Protein AF-0000000087427617 (afdb_homodimer)

InterPro domains:
  IPR006700 Ribosomal RNA small subunit methyltransferase E [PIRSF015601] (18-252)
  IPR006700 Ribosomal RNA small subunit methyltransferase E [PTHR30027] (17-250)
  IPR006700 Ribosomal RNA small subunit methyltransferase E [TIGR00046] (17-254)
  IPR015947 PUA-like superfamily [SSF88697] (17-69)
  IPR029026 tRNA (guanine-N1-)-methyltransferase, N-terminal [G3DSA:3.40.1280.10] (9-253)
  IPR029028 Alpha/beta knot methyltransferases [SSF75217] (79-254)
  IPR046886 Ribosomal RNA small subunit methyltransferase E, methyltransferase domain [PF04452] (79-248)
  IPR046886 Ribosomal RNA small subunit methyltransferase E, methyltransferase domain [cd18084] (84-247)
  IPR046887 Ribosomal RNA small subunit methyltransferase E, PUA-like domain [PF20260] (23-68)

pLDDT: mean 89.95, std 9.12, range [52.84, 98.88]

Structure (mmCIF, N/CA/C/O backbone):
data_AF-0000000087427617-model_v1
#
loop_
_entity.id
_entity.type
_entity.pdbx_description
1 polymer 'Ribosomal RNA small subunit methyltransferase E'
#
loop_
_atom_site.group_PDB
_atom_site.id
_atom_site.type_symbol
_atom_site.label_atom_id
_atom_site.label_alt_id
_atom_site.label_comp_id
_atom_site.label_asym_id
_atom_site.label_entity_id
_atom_site.label_seq_id
_atom_site.pdbx_PDB_ins_code
_atom_site.Cartn_x
_atom_site.Cartn_y
_atom_site.Cartn_z
_atom_site.occupancy
_atom_site.B_iso_or_equiv
_atom_site.auth_seq_id
_atom_site.auth_comp_id
_atom_site.auth_asym_id
_atom_site.auth_atom_id
_atom_site.pdbx_PDB_model_num
ATOM 1 N N . MET A 1 1 ? -15.805 20.234 13.211 1 54.25 1 MET A N 1
ATOM 2 C CA . MET A 1 1 ? -15.398 21.453 12.516 1 54.25 1 MET A CA 1
ATOM 3 C C . MET A 1 1 ? -14.727 21.141 11.188 1 54.25 1 MET A C 1
ATOM 5 O O . MET A 1 1 ? -13.992 20.156 11.086 1 54.25 1 MET A O 1
ATOM 9 N N . ARG A 1 2 ? -15.164 21.875 10.148 1 66.5 2 ARG A N 1
ATOM 10 C CA . ARG A 1 2 ? -14.594 21.672 8.828 1 66.5 2 ARG A CA 1
ATOM 11 C C . ARG A 1 2 ? -13.125 22.062 8.797 1 66.5 2 ARG A C 1
ATOM 13 O O . ARG A 1 2 ? -12.711 23 9.484 1 66.5 2 ARG A O 1
ATOM 20 N N . ARG A 1 3 ? -12.328 21.188 8.297 1 69.56 3 ARG A N 1
ATOM 21 C CA . ARG A 1 3 ? -10.891 21.438 8.195 1 69.56 3 ARG A CA 1
ATOM 22 C C . ARG A 1 3 ? -10.484 21.734 6.758 1 69.56 3 ARG A C 1
ATOM 24 O O . ARG A 1 3 ? -11.008 21.125 5.824 1 69.56 3 ARG A O 1
ATOM 31 N N . ALA A 1 4 ? -9.719 22.875 6.605 1 68.12 4 ALA A N 1
ATOM 32 C CA . ALA A 1 4 ? -9.266 23.234 5.262 1 68.12 4 ALA A CA 1
ATOM 33 C C . ALA A 1 4 ? -7.762 23.469 5.238 1 68.12 4 ALA A C 1
ATOM 35 O O . ALA A 1 4 ? -7.25 24.297 5.992 1 68.12 4 ALA A O 1
ATOM 36 N N . PRO A 1 5 ? -7.035 22.688 4.5 1 65.56 5 PRO A N 1
ATOM 37 C CA . PRO A 1 5 ? -5.605 22.969 4.324 1 65.56 5 PRO A CA 1
ATOM 38 C C . PRO A 1 5 ? -5.348 24.234 3.523 1 65.56 5 PRO A C 1
ATOM 40 O O . PRO A 1 5 ? -6.082 24.547 2.578 1 65.56 5 PRO A O 1
ATOM 43 N N . LEU A 1 6 ? -4.496 25.016 4.137 1 67.19 6 LEU A N 1
ATOM 44 C CA . LEU A 1 6 ? -4.004 26.109 3.312 1 67.19 6 LEU A CA 1
ATOM 45 C C . LEU A 1 6 ? -2.965 25.625 2.314 1 67.19 6 LEU A C 1
ATOM 47 O O . LEU A 1 6 ? -2.135 24.766 2.645 1 67.19 6 LEU A O 1
ATOM 51 N N . GLU A 1 7 ? -3.43 25.203 1.216 1 59.09 7 GLU A N 1
ATOM 52 C CA . GLU A 1 7 ? -2.473 24.688 0.243 1 59.09 7 GLU A CA 1
ATOM 53 C C . GLU A 1 7 ? -1.068 25.219 0.512 1 59.09 7 GLU A C 1
ATOM 55 O O . GLU A 1 7 ? -0.815 25.812 1.561 1 59.09 7 GLU A O 1
ATOM 60 N N . THR A 1 8 ? -0.154 25.391 -0.48 1 52.84 8 THR A N 1
ATOM 61 C CA . THR A 1 8 ? 1.274 25.688 -0.488 1 52.84 8 THR A CA 1
ATOM 62 C C . THR A 1 8 ? 1.561 26.984 0.262 1 52.84 8 THR A C 1
ATOM 64 O O . THR A 1 8 ? 2.717 27.391 0.393 1 52.84 8 THR A O 1
ATOM 67 N N . GLU A 1 9 ? 0.491 27.594 0.807 1 60.19 9 GLU A N 1
ATOM 68 C CA . GLU A 1 9 ? 0.92 28.906 1.312 1 60.19 9 GLU A CA 1
ATOM 69 C C . GLU A 1 9 ? 0.852 28.953 2.836 1 60.19 9 GLU A C 1
ATOM 71 O O . GLU A 1 9 ? -0.066 28.391 3.439 1 60.19 9 GLU A O 1
ATOM 76 N N . GLU A 1 10 ? 2.057 29.297 3.459 1 65 10 GLU A N 1
ATOM 77 C CA . GLU A 1 10 ? 2.117 29.594 4.887 1 65 10 GLU A CA 1
ATOM 78 C C . GLU A 1 10 ? 1.002 30.547 5.301 1 65 10 GLU A C 1
ATOM 80 O O . GLU A 1 10 ? 0.539 31.359 4.492 1 65 10 GLU A O 1
ATOM 85 N N . MET A 1 11 ? 0.449 30.156 6.438 1 74.44 11 MET A N 1
ATOM 86 C CA . MET A 1 11 ? -0.448 31.125 7.07 1 74.44 11 MET A CA 1
ATOM 87 C C . MET A 1 11 ? 0.171 32.5 7.086 1 74.44 11 MET A C 1
ATOM 89 O O . MET A 1 11 ? 1.338 32.688 7.449 1 74.44 11 MET A O 1
ATOM 93 N N . PRO A 1 12 ? -0.448 33.5 6.473 1 72.44 12 PRO A N 1
ATOM 94 C CA . PRO A 1 12 ? 0.124 34.844 6.473 1 72.44 12 PRO A CA 1
ATOM 95 C C . PRO A 1 12 ? 0.394 35.375 7.879 1 72.44 12 PRO A C 1
ATOM 97 O O . PRO A 1 12 ? -0.26 34.938 8.836 1 72.44 12 PRO A O 1
ATOM 100 N N . PRO A 1 13 ? 1.431 36.188 7.93 1 72.19 13 PRO A N 1
ATOM 101 C CA . PRO A 1 13 ? 1.739 36.812 9.227 1 72.19 13 PRO A CA 1
ATOM 102 C C . PRO A 1 13 ? 0.515 37.438 9.883 1 72.19 13 PRO A C 1
ATOM 104 O O . PRO A 1 13 ? 0.445 37.5 11.109 1 72.19 13 PRO A O 1
ATOM 107 N N . GLU A 1 14 ? -0.452 37.781 9.062 1 70 14 GLU A N 1
ATOM 108 C CA . GLU A 1 14 ? -1.663 38.438 9.562 1 70 14 GLU A CA 1
ATOM 109 C C . GLU A 1 14 ? -2.602 37.406 10.203 1 70 14 GLU A C 1
ATOM 111 O O . GLU A 1 14 ? -3.539 37.781 10.914 1 70 14 GLU A O 1
ATOM 116 N N . GLY A 1 15 ? -2.312 36.219 9.93 1 72.69 15 GLY A N 1
ATOM 117 C CA . GLY A 1 15 ? -3.168 35.156 10.445 1 72.69 15 GLY A CA 1
ATOM 118 C C . GLY A 1 15 ? -2.996 34.938 11.938 1 72.69 15 GLY A C 1
ATOM 119 O O . GLY A 1 15 ? -2.635 33.812 12.352 1 72.69 15 GLY A O 1
ATOM 120 N N . ARG A 1 16 ? -3.156 36 12.703 1 82.88 16 ARG A N 1
ATOM 121 C CA . ARG A 1 16 ? -3.061 35.938 14.156 1 82.88 16 ARG A CA 1
ATOM 122 C C . ARG A 1 16 ? -4.43 36.125 14.805 1 82.88 16 ARG A C 1
ATOM 124 O O . ARG A 1 16 ? -5.348 36.656 14.172 1 82.88 16 ARG A O 1
ATOM 131 N N . VAL A 1 17 ? -4.48 35.688 16.016 1 89.88 17 VAL A N 1
ATOM 132 C CA . VAL A 1 17 ? -5.738 35.75 16.75 1 89.88 17 VAL A CA 1
ATOM 133 C C . VAL A 1 17 ? -6.25 37.188 16.766 1 89.88 17 VAL A C 1
ATOM 135 O O . VAL A 1 17 ? -5.488 38.125 17.031 1 89.88 17 VAL A O 1
ATOM 138 N N . GLY A 1 18 ? -7.426 37.312 16.438 1 89.88 18 GLY A N 1
ATOM 139 C CA . GLY A 1 18 ? -8.055 38.625 16.469 1 89.88 18 GLY A CA 1
ATOM 140 C C . GLY A 1 18 ? -7.926 39.375 15.164 1 89.88 18 GLY A C 1
ATOM 141 O O . GLY A 1 18 ? -8.484 40.469 15.008 1 89.88 18 GLY A O 1
ATOM 142 N N . GLN A 1 19 ? -7.219 38.781 14.227 1 90.94 19 GLN A N 1
ATOM 143 C CA . GLN A 1 19 ? -7.008 39.469 12.945 1 90.94 19 GLN A CA 1
ATOM 144 C C . GLN A 1 19 ? -7.871 38.812 11.852 1 90.94 19 GLN A C 1
ATOM 146 O O . GLN A 1 19 ? -8.367 37.719 12.008 1 90.94 19 GLN A O 1
ATOM 151 N N . ARG A 1 20 ? -8.117 39.688 10.914 1 92.31 20 ARG A N 1
ATOM 152 C CA . ARG A 1 20 ? -8.82 39.25 9.711 1 92.31 20 ARG A CA 1
ATOM 153 C C . ARG A 1 20 ? -7.863 39.156 8.523 1 92.31 20 ARG A C 1
ATOM 155 O O . ARG A 1 20 ? -7.004 40.031 8.344 1 92.31 20 ARG A O 1
ATOM 162 N N . PHE A 1 21 ? -7.914 38.062 7.824 1 89.19 21 PHE A N 1
ATOM 163 C CA . PHE A 1 21 ? -7.105 38 6.613 1 89.19 21 PHE A CA 1
ATOM 164 C C . PHE A 1 21 ? -7.871 37.281 5.496 1 89.19 21 PHE A C 1
ATOM 166 O O . PHE A 1 21 ? -8.859 36.594 5.75 1 89.19 21 PHE A O 1
ATOM 173 N N . ARG A 1 22 ? -7.453 37.625 4.281 1 89.44 22 ARG A N 1
ATOM 174 C CA . ARG A 1 22 ? -8.047 37 3.098 1 89.44 22 ARG A CA 1
ATOM 175 C C . ARG A 1 22 ? -7.355 35.688 2.758 1 89.44 22 ARG A C 1
ATOM 177 O O . ARG A 1 22 ? -6.129 35.594 2.838 1 89.44 22 ARG A O 1
ATOM 184 N N . LEU A 1 23 ? -8.195 34.781 2.447 1 87.56 23 LEU A N 1
ATOM 185 C CA . LEU A 1 23 ? -7.645 33.469 2.041 1 87.56 23 LEU A CA 1
ATOM 186 C C . LEU A 1 23 ? -7.156 33.531 0.598 1 87.56 23 LEU A C 1
ATOM 188 O O . LEU A 1 23 ? -7.703 34.25 -0.224 1 87.56 23 LEU A O 1
ATOM 192 N N . PRO A 1 24 ? -6.102 32.688 0.377 1 83.19 24 PRO A N 1
ATOM 193 C CA . PRO A 1 24 ? -5.699 32.531 -1.024 1 83.19 24 PRO A CA 1
ATOM 194 C C . PRO A 1 24 ? -6.832 32.031 -1.911 1 83.19 24 PRO A C 1
ATOM 196 O O . PRO A 1 24 ? -7.734 31.344 -1.427 1 83.19 24 PRO A O 1
ATOM 199 N N . GLU A 1 25 ? -6.754 32.344 -3.188 1 81.75 25 GLU A N 1
ATOM 200 C CA . GLU A 1 25 ? -7.82 32.031 -4.137 1 81.75 25 GLU A CA 1
ATOM 201 C C . GLU A 1 25 ? -8.195 30.562 -4.109 1 81.75 25 GLU A C 1
ATOM 203 O O . GLU A 1 25 ? -9.383 30.219 -4.082 1 81.75 25 GLU A O 1
ATOM 208 N N . ARG A 1 26 ? -7.188 29.719 -4.117 1 78.75 26 ARG A N 1
ATOM 209 C CA . ARG A 1 26 ? -7.449 28.281 -4.164 1 78.75 26 ARG A CA 1
ATOM 210 C C . ARG A 1 26 ? -8.203 27.828 -2.92 1 78.75 26 ARG A C 1
ATOM 212 O O . ARG A 1 26 ? -9.125 27.016 -3.01 1 78.75 26 ARG A O 1
ATOM 219 N N . VAL A 1 27 ? -7.863 28.344 -1.823 1 80.69 27 VAL A N 1
ATOM 220 C CA . VAL A 1 27 ? -8.5 27.953 -0.567 1 80.69 27 VAL A CA 1
ATOM 221 C C . VAL A 1 27 ? -9.898 28.562 -0.492 1 80.69 27 VAL A C 1
ATOM 223 O O . VAL A 1 27 ? -10.844 27.906 -0.03 1 80.69 27 VAL A O 1
ATOM 226 N N . ALA A 1 28 ? -10 29.797 -0.973 1 85.81 28 ALA A N 1
ATOM 227 C CA . ALA A 1 28 ? -11.305 30.453 -1.014 1 85.81 28 ALA A CA 1
ATOM 228 C C . ALA A 1 28 ? -12.297 29.656 -1.857 1 85.81 28 ALA A C 1
ATOM 230 O O . ALA A 1 28 ? -13.438 29.438 -1.44 1 85.81 28 ALA A O 1
ATOM 231 N N . HIS A 1 29 ? -11.82 29.312 -2.986 1 84.19 29 HIS A N 1
ATOM 232 C CA . HIS A 1 29 ? -12.656 28.516 -3.873 1 84.19 29 HIS A CA 1
ATOM 233 C C . HIS A 1 29 ? -13.094 27.219 -3.201 1 84.19 29 HIS A C 1
ATOM 235 O O . HIS A 1 29 ? -14.266 26.844 -3.273 1 84.19 29 HIS A O 1
ATOM 241 N N . TYR A 1 30 ? -12.219 26.594 -2.525 1 80.5 30 TYR A N 1
ATOM 242 C CA . TYR A 1 30 ? -12.516 25.328 -1.85 1 80.5 30 TYR A CA 1
ATOM 243 C C . TYR A 1 30 ? -13.578 25.531 -0.777 1 80.5 30 TYR A C 1
ATOM 245 O O . TYR A 1 30 ? -14.555 24.781 -0.719 1 80.5 30 TYR A O 1
ATOM 253 N N . LEU A 1 31 ? -13.438 26.516 0.032 1 85.31 31 LEU A N 1
ATOM 254 C CA . LEU A 1 31 ? -14.367 26.766 1.126 1 85.31 31 LEU A CA 1
ATOM 255 C C . LEU A 1 31 ? -15.742 27.156 0.591 1 85.31 31 LEU A C 1
ATOM 257 O O . LEU A 1 31 ? -16.766 26.688 1.093 1 85.31 31 LEU A O 1
ATOM 261 N N . ARG A 1 32 ? -15.711 27.922 -0.383 1 87.88 32 ARG A N 1
ATOM 262 C CA . ARG A 1 32 ? -16.953 28.5 -0.9 1 87.88 32 ARG A CA 1
ATOM 263 C C . ARG A 1 32 ? -17.703 27.484 -1.765 1 87.88 32 ARG A C 1
ATOM 265 O O . ARG A 1 32 ? -18.906 27.281 -1.587 1 87.88 32 ARG A O 1
ATOM 272 N N . ASP A 1 33 ? -17.016 26.812 -2.672 1 86.25 33 ASP A N 1
ATOM 273 C CA . ASP A 1 33 ? -17.672 26.047 -3.727 1 86.25 33 ASP A CA 1
ATOM 274 C C . ASP A 1 33 ? -17.781 24.562 -3.346 1 86.25 33 ASP A C 1
ATOM 276 O O . ASP A 1 33 ? -18.703 23.875 -3.758 1 86.25 33 ASP A O 1
ATOM 280 N N . VAL A 1 34 ? -16.859 24.188 -2.605 1 80.56 34 VAL A N 1
ATOM 281 C CA . VAL A 1 34 ? -16.844 22.766 -2.279 1 80.56 34 VAL A CA 1
ATOM 282 C C . VAL A 1 34 ? -17.469 22.547 -0.904 1 80.56 34 VAL A C 1
ATOM 284 O O . VAL A 1 34 ? -18.344 21.703 -0.744 1 80.56 34 VAL A O 1
ATOM 287 N N . LEU A 1 35 ? -17.016 23.344 0.036 1 82.81 35 LEU A N 1
ATOM 288 C CA . LEU A 1 35 ? -17.531 23.156 1.392 1 82.81 35 LEU A CA 1
ATOM 289 C C . LEU A 1 35 ? -18.781 24 1.622 1 82.81 35 LEU A C 1
ATOM 291 O O . LEU A 1 35 ? -19.484 23.812 2.613 1 82.81 35 LEU A O 1
ATOM 295 N N . ARG A 1 36 ? -18.953 24.875 0.707 1 88.56 36 ARG A N 1
ATOM 296 C CA . ARG A 1 36 ? -20.141 25.719 0.714 1 88.56 36 ARG A CA 1
ATOM 297 C C . ARG A 1 36 ? -20.297 26.438 2.051 1 88.56 36 ARG A C 1
ATOM 299 O O . ARG A 1 36 ? -21.391 26.453 2.629 1 88.56 36 ARG A O 1
ATOM 306 N N . MET A 1 37 ? -19.25 26.984 2.512 1 89.62 37 MET A N 1
ATOM 307 C CA . MET A 1 37 ? -19.234 27.672 3.801 1 89.62 37 MET A CA 1
ATOM 308 C C . MET A 1 37 ? -19.875 29.062 3.684 1 89.62 37 MET A C 1
ATOM 310 O O . MET A 1 37 ? -19.75 29.703 2.643 1 89.62 37 MET A O 1
ATOM 314 N N . GLN A 1 38 ? -20.516 29.422 4.809 1 92.25 38 GLN A N 1
ATOM 315 C CA . GLN A 1 38 ? -21.172 30.719 4.891 1 92.25 38 GLN A CA 1
ATOM 316 C C . GLN A 1 38 ? -20.547 31.578 5.984 1 92.25 38 GLN A C 1
ATOM 318 O O . GLN A 1 38 ? -19.812 31.078 6.836 1 92.25 38 GLN A O 1
ATOM 323 N N . VAL A 1 39 ? -20.875 32.875 5.828 1 94.38 39 VAL A N 1
ATOM 324 C CA . VAL A 1 39 ? -20.438 33.781 6.883 1 94.38 39 VAL A CA 1
ATOM 325 C C . VAL A 1 39 ? -20.922 33.281 8.234 1 94.38 39 VAL A C 1
ATOM 327 O O . VAL A 1 39 ? -22.078 32.875 8.375 1 94.38 39 VAL A O 1
ATOM 330 N N . GLY A 1 40 ? -19.984 33.281 9.148 1 94.75 40 GLY A N 1
ATOM 331 C CA . GLY A 1 40 ? -20.328 32.812 10.469 1 94.75 40 GLY A CA 1
ATOM 332 C C . GLY A 1 40 ? -19.859 31.375 10.719 1 94.75 40 GLY A C 1
ATOM 333 O O . GLY A 1 40 ? -19.734 30.953 11.867 1 94.75 40 GLY A O 1
ATOM 334 N N . ASP A 1 41 ? -19.594 30.688 9.617 1 93.62 41 ASP A N 1
ATOM 335 C CA . ASP A 1 41 ? -19.109 29.328 9.758 1 93.62 41 ASP A CA 1
ATOM 336 C C . ASP A 1 41 ? -17.672 29.328 10.289 1 93.62 41 ASP A C 1
ATOM 338 O O . ASP A 1 41 ? -16.875 30.219 9.977 1 93.62 41 ASP A O 1
ATOM 342 N N . ARG A 1 42 ? -17.359 28.359 11.102 1 93.75 42 ARG A N 1
ATOM 343 C CA . ARG A 1 42 ? -16 28.203 11.602 1 93.75 42 ARG A CA 1
ATOM 344 C C . ARG A 1 42 ? -15.227 27.172 10.766 1 93.75 42 ARG A C 1
ATOM 346 O O . ARG A 1 42 ? -15.797 26.188 10.297 1 93.75 42 ARG A O 1
ATOM 353 N N . VAL A 1 43 ? -13.93 27.469 10.617 1 90.81 43 VAL A N 1
ATOM 354 C CA . VAL A 1 43 ? -13.078 26.578 9.828 1 90.81 43 VAL A CA 1
ATOM 355 C C . VAL A 1 43 ? -11.711 26.469 10.484 1 90.81 43 VAL A C 1
ATOM 357 O O . VAL A 1 43 ? -11.203 27.438 11.062 1 90.81 43 VAL A O 1
ATOM 360 N N . GLU A 1 44 ? -11.211 25.297 10.477 1 89.62 44 GLU A N 1
ATOM 361 C CA . GLU A 1 44 ? -9.82 25.078 10.883 1 89.62 44 GLU A CA 1
ATOM 362 C C . GLU A 1 44 ? -8.891 25.109 9.68 1 89.62 44 GLU A C 1
ATOM 364 O O . GLU A 1 44 ? -9.062 24.344 8.727 1 89.62 44 GLU A O 1
ATOM 369 N N . LEU A 1 45 ? -7.953 26.031 9.797 1 87.69 45 LEU A N 1
ATOM 370 C CA . LEU A 1 45 ? -6.957 26.172 8.742 1 87.69 45 LEU A CA 1
ATOM 371 C C . LEU A 1 45 ? -5.602 25.625 9.195 1 87.69 45 LEU A C 1
ATOM 373 O O . LEU A 1 45 ? -5.207 25.828 10.344 1 87.69 45 LEU A O 1
ATOM 377 N N . PHE A 1 46 ? -4.973 24.875 8.328 1 85.75 46 PHE A N 1
ATOM 378 C CA . PHE A 1 46 ? -3.625 24.406 8.625 1 85.75 46 PHE A CA 1
ATOM 379 C C . PHE A 1 46 ? -2.729 24.531 7.398 1 85.75 46 PHE A C 1
ATOM 381 O O . PHE A 1 46 ? -3.195 24.391 6.266 1 85.75 46 PHE A O 1
ATOM 388 N N . ASP A 1 47 ? -1.442 24.828 7.664 1 84.12 47 ASP A N 1
ATOM 389 C CA . ASP A 1 47 ? -0.577 25.203 6.551 1 84.12 47 ASP A CA 1
ATOM 390 C C . ASP A 1 47 ? 0.534 24.172 6.344 1 84.12 47 ASP A C 1
ATOM 392 O O . ASP A 1 47 ? 1.49 24.422 5.609 1 84.12 47 ASP A O 1
ATOM 396 N N . GLY A 1 48 ? 0.504 23.109 7.012 1 86.94 48 GLY A N 1
ATOM 397 C CA . GLY A 1 48 ? 1.483 22.047 6.809 1 86.94 48 GLY A CA 1
ATOM 398 C C . GLY A 1 48 ? 2.697 22.188 7.707 1 86.94 48 GLY A C 1
ATOM 399 O O . GLY A 1 48 ? 3.541 21.281 7.754 1 86.94 48 GLY A O 1
ATOM 400 N N . SER A 1 49 ? 2.832 23.281 8.414 1 87.06 49 SER A N 1
ATOM 401 C CA . SER A 1 49 ? 3.965 23.5 9.305 1 87.06 49 SER A CA 1
ATOM 402 C C . SER A 1 49 ? 3.646 23.047 10.727 1 87.06 49 SER A C 1
ATOM 404 O O . SER A 1 49 ? 4.516 23.062 11.602 1 87.06 49 SER A O 1
ATOM 406 N N . GLY A 1 50 ? 2.457 22.547 10.914 1 89.12 50 GLY A N 1
ATOM 407 C CA . GLY A 1 50 ? 1.974 22.234 12.25 1 89.12 50 GLY A CA 1
ATOM 408 C C . GLY A 1 50 ? 1.088 23.328 12.828 1 89.12 50 GLY A C 1
ATOM 409 O O . GLY A 1 50 ? 0.388 23.109 13.82 1 89.12 50 GLY A O 1
ATOM 410 N N . ARG A 1 51 ? 1.157 24.484 12.266 1 87.62 51 ARG A N 1
ATOM 411 C CA . ARG A 1 51 ? 0.326 25.594 12.734 1 87.62 51 ARG A CA 1
ATOM 412 C C . ARG A 1 51 ? -1.122 25.406 12.297 1 87.62 51 ARG A C 1
ATOM 414 O O . ARG A 1 51 ? -1.389 25.125 11.125 1 87.62 51 ARG A O 1
ATOM 421 N N . VAL A 1 52 ? -2.014 25.516 13.211 1 89.12 52 VAL A N 1
ATOM 422 C CA . VAL A 1 52 ? -3.445 25.375 12.969 1 89.12 52 VAL A CA 1
ATOM 423 C C . VAL A 1 52 ? -4.184 26.609 13.477 1 89.12 52 VAL A C 1
ATOM 425 O O . VAL A 1 52 ? -3.99 27.031 14.625 1 89.12 52 VAL A O 1
ATOM 428 N N . VAL A 1 53 ? -5.008 27.156 12.602 1 88.75 53 VAL A N 1
ATOM 429 C CA . VAL A 1 53 ? -5.777 28.344 12.953 1 88.75 53 VAL A CA 1
ATOM 430 C C . VAL A 1 53 ? -7.27 28.047 12.844 1 88.75 53 VAL A C 1
ATOM 432 O O . VAL A 1 53 ? -7.727 27.5 11.836 1 88.75 53 VAL A O 1
ATOM 435 N N . VAL A 1 54 ? -7.914 28.281 13.945 1 91.44 54 VAL A N 1
ATOM 436 C CA . VAL A 1 54 ? -9.375 28.25 13.883 1 91.44 54 VAL A CA 1
ATOM 437 C C . VAL A 1 54 ? -9.906 29.656 13.57 1 91.44 54 VAL A C 1
ATOM 439 O O . VAL A 1 54 ? -9.562 30.625 14.25 1 91.44 54 VAL A O 1
ATOM 442 N N . ALA A 1 55 ? -10.695 29.703 12.508 1 91.56 55 ALA A N 1
ATOM 443 C CA . ALA A 1 55 ? -11.188 31.016 12.07 1 91.56 55 ALA A CA 1
ATOM 444 C C . ALA A 1 55 ? -12.68 30.953 11.734 1 91.56 55 ALA A C 1
ATOM 446 O O . ALA A 1 55 ? -13.234 29.875 11.555 1 91.56 55 ALA A O 1
ATOM 447 N N . GLU A 1 56 ? -13.219 32.062 11.805 1 94.88 56 GLU A N 1
ATOM 448 C CA . GLU A 1 56 ? -14.602 32.25 11.367 1 94.88 56 GLU A CA 1
ATOM 449 C C . GLU A 1 56 ? -14.672 32.969 10.023 1 94.88 56 GLU A C 1
ATOM 451 O O . GLU A 1 56 ? -13.953 33.969 9.805 1 94.88 56 GLU A O 1
ATOM 456 N N . VAL A 1 57 ? -15.531 32.406 9.188 1 94.25 57 VAL A N 1
ATOM 457 C CA . VAL A 1 57 ? -15.719 33.062 7.914 1 94.25 57 VAL A CA 1
ATOM 458 C C . VAL A 1 57 ? -16.344 34.438 8.141 1 94.25 57 VAL A C 1
ATOM 460 O O . VAL A 1 57 ? -17.469 34.531 8.641 1 94.25 57 VAL A O 1
ATOM 463 N N . ALA A 1 58 ? -15.672 35.469 7.75 1 94.94 58 ALA A N 1
ATOM 464 C CA . ALA A 1 58 ? -16.109 36.812 8.008 1 94.94 58 ALA A CA 1
ATOM 465 C C . ALA A 1 58 ? -16.828 37.406 6.793 1 94.94 58 ALA A C 1
ATOM 467 O O . ALA A 1 58 ? -17.75 38.219 6.934 1 94.94 58 ALA A O 1
ATOM 468 N N . ALA A 1 59 ? -16.406 37.062 5.605 1 94 59 ALA A N 1
ATOM 469 C CA . ALA A 1 59 ? -17 37.562 4.375 1 94 59 ALA A CA 1
ATOM 470 C C . ALA A 1 59 ? -16.781 36.594 3.215 1 94 59 ALA A C 1
ATOM 472 O O . ALA A 1 59 ? -15.742 35.938 3.131 1 94 59 ALA A O 1
ATOM 473 N N . VAL A 1 60 ? -17.812 36.438 2.436 1 91.19 60 VAL A N 1
ATOM 474 C CA . VAL A 1 60 ? -17.734 35.688 1.188 1 91.19 60 VAL A CA 1
ATOM 475 C C . VAL A 1 60 ? -18.141 36.594 0.018 1 91.19 60 VAL A C 1
ATOM 477 O O . VAL A 1 60 ? -19.266 37.094 -0.037 1 91.19 60 VAL A O 1
ATOM 480 N N . ALA A 1 61 ? -17.266 37.125 -0.746 1 81.12 61 ALA A N 1
ATOM 481 C CA . ALA A 1 61 ? -17.562 38 -1.882 1 81.12 61 ALA A CA 1
ATOM 482 C C . ALA A 1 61 ? -16.891 37.5 -3.152 1 81.12 61 ALA A C 1
ATOM 484 O O . ALA A 1 61 ? -15.664 37.344 -3.199 1 81.12 61 ALA A O 1
ATOM 485 N N . ASN A 1 62 ? -17.75 37.375 -4.312 1 70.5 62 ASN A N 1
ATOM 486 C CA . ASN A 1 62 ? -17.406 37 -5.68 1 70.5 62 ASN A CA 1
ATOM 487 C C . ASN A 1 62 ? -16.281 35.969 -5.723 1 70.5 62 ASN A C 1
ATOM 489 O O . ASN A 1 62 ? -16.453 34.875 -6.227 1 70.5 62 ASN A O 1
ATOM 493 N N . ASP A 1 63 ? -14.914 36.125 -5.234 1 76.62 63 ASP A N 1
ATOM 494 C CA . ASP A 1 63 ? -13.789 35.188 -5.32 1 76.62 63 ASP A CA 1
ATOM 495 C C . ASP A 1 63 ? -12.891 35.312 -4.09 1 76.62 63 ASP A 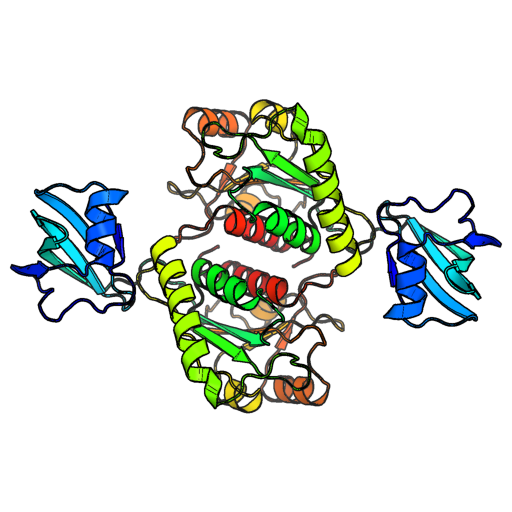C 1
ATOM 497 O O . ASP A 1 63 ? -11.766 34.812 -4.09 1 76.62 63 ASP A O 1
ATOM 501 N N . GLN A 1 64 ? -13.477 36.031 -3.203 1 87.19 64 GLN A N 1
ATOM 502 C CA . GLN A 1 64 ? -12.633 36.219 -2.025 1 87.19 64 GLN A CA 1
ATOM 503 C C . GLN A 1 64 ? -13.352 35.75 -0.762 1 87.19 64 GLN A C 1
ATOM 505 O O . GLN A 1 64 ? -14.562 35.906 -0.63 1 87.19 64 GLN A O 1
ATOM 510 N N . VAL A 1 65 ? -12.633 35.094 0.042 1 91.5 65 VAL A N 1
ATOM 511 C CA . VAL A 1 65 ? -13.102 34.688 1.362 1 91.5 65 VAL A CA 1
ATOM 512 C C . VAL A 1 65 ? -12.18 35.25 2.438 1 91.5 65 VAL A C 1
ATOM 514 O O . VAL A 1 65 ? -10.961 35.094 2.357 1 91.5 65 VAL A O 1
ATOM 517 N N . ALA A 1 66 ? -12.781 36 3.336 1 92.75 66 ALA A N 1
ATOM 518 C CA . ALA A 1 66 ? -12.031 36.531 4.484 1 92.75 66 ALA A CA 1
ATOM 519 C C . ALA A 1 66 ? -12.43 35.781 5.762 1 92.75 66 ALA A C 1
ATOM 521 O O . ALA A 1 66 ? -13.586 35.406 5.934 1 92.75 66 ALA A O 1
ATOM 522 N N . VAL A 1 67 ? -11.398 35.625 6.621 1 92.75 67 VAL A N 1
ATOM 523 C CA . VAL A 1 67 ? -11.68 34.906 7.855 1 92.75 67 VAL A CA 1
ATOM 524 C C . VAL A 1 67 ? -11.133 35.688 9.055 1 92.75 67 VAL A C 1
ATOM 526 O O . VAL A 1 67 ? -10.141 36.406 8.93 1 92.75 67 VAL A O 1
ATOM 529 N N . ASP A 1 68 ? -11.797 35.594 10.188 1 94.12 68 ASP A N 1
ATOM 530 C CA . ASP A 1 68 ? -11.352 36.125 11.469 1 94.12 68 ASP A CA 1
ATOM 531 C C . ASP A 1 68 ? -10.742 35.031 12.336 1 94.12 68 ASP A C 1
ATOM 533 O O . ASP A 1 68 ? -11.406 34.062 12.664 1 94.12 68 ASP A O 1
ATOM 537 N N . VAL A 1 69 ? -9.492 35.281 12.703 1 93.31 69 VAL A N 1
ATOM 538 C CA . VAL A 1 69 ? -8.789 34.25 13.453 1 93.31 69 VAL A CA 1
ATOM 539 C C . VAL A 1 69 ? -9.258 34.25 14.906 1 93.31 69 VAL A C 1
ATOM 541 O O . VAL A 1 69 ? -9.234 35.281 15.57 1 93.31 69 VAL A O 1
ATOM 544 N N . GLN A 1 70 ? -9.68 33.094 15.344 1 93.5 70 GLN A N 1
ATOM 545 C CA . GLN A 1 70 ? -10.172 32.969 16.719 1 93.5 70 GLN A CA 1
ATOM 546 C C . GLN A 1 70 ? -9.148 32.281 17.594 1 93.5 70 GLN A C 1
ATOM 548 O O . GLN A 1 70 ? -9.039 32.562 18.797 1 93.5 70 GLN A O 1
ATOM 553 N N . LEU A 1 71 ? -8.523 31.328 17 1 91.69 71 LEU A N 1
ATOM 554 C CA . LEU A 1 71 ? -7.523 30.562 17.734 1 91.69 71 LEU A CA 1
ATOM 555 C C . LEU A 1 71 ? -6.316 30.25 16.844 1 91.69 71 LEU A C 1
ATOM 557 O O . LEU A 1 71 ? -6.457 30.078 15.633 1 91.69 71 LEU A O 1
ATOM 561 N N . ASP A 1 72 ? -5.16 30.25 17.438 1 88.81 72 ASP A N 1
ATOM 562 C CA . ASP A 1 72 ? -3.889 29.938 16.797 1 88.81 72 ASP A CA 1
ATOM 563 C C . ASP A 1 72 ? -3.055 29 17.672 1 88.81 72 ASP A C 1
ATOM 565 O O . ASP A 1 72 ? -2.723 29.328 18.812 1 88.81 72 ASP A O 1
ATOM 569 N N . ARG A 1 73 ? -2.848 27.828 17.109 1 88.12 73 ARG A N 1
ATOM 570 C CA . ARG A 1 73 ? -2.082 26.875 17.891 1 88.12 73 ARG A CA 1
ATOM 571 C C . ARG A 1 73 ? -1.216 25.984 17 1 88.12 73 ARG A C 1
ATOM 573 O O . ARG A 1 73 ? -1.413 25.953 15.781 1 88.12 73 ARG A O 1
ATOM 580 N N . TYR A 1 74 ? -0.222 25.406 17.656 1 88.75 74 TYR A N 1
ATOM 581 C CA . TYR A 1 74 ? 0.573 24.375 16.984 1 88.75 74 TYR A CA 1
ATOM 582 C C . TYR A 1 74 ? 0.123 22.984 17.422 1 88.75 74 TYR A C 1
ATOM 584 O O . TYR A 1 74 ? -0.156 22.75 18.594 1 88.75 74 TYR A O 1
ATOM 592 N N . THR A 1 75 ? -0.141 22.172 16.375 1 87.62 75 THR A N 1
ATOM 593 C CA . THR A 1 75 ? -0.562 20.797 16.656 1 87.62 75 THR A CA 1
ATOM 594 C C . THR A 1 75 ? 0.146 19.812 15.719 1 87.62 75 THR A C 1
ATOM 596 O O . THR A 1 75 ? 0.465 20.156 14.578 1 87.62 75 THR A O 1
ATOM 599 N N . GLU A 1 76 ? 0.46 18.609 16.328 1 87 76 GLU A N 1
ATOM 600 C CA . GLU A 1 76 ? 1.022 17.516 15.539 1 87 76 GLU A CA 1
ATOM 601 C C . GLU A 1 76 ? -0.017 16.422 15.289 1 87 76 GLU A C 1
ATOM 603 O O . GLU A 1 76 ? 0.253 15.242 15.5 1 87 76 GLU A O 1
ATOM 608 N N . ARG A 1 77 ? -1.065 16.891 14.703 1 85.44 77 ARG A N 1
ATOM 609 C CA . ARG A 1 77 ? -2.137 15.945 14.414 1 85.44 77 ARG A CA 1
ATOM 610 C C . ARG A 1 77 ? -1.737 14.992 13.289 1 85.44 77 ARG A C 1
ATOM 612 O O . ARG A 1 77 ? -1.264 15.43 12.242 1 85.44 77 ARG A O 1
ATOM 619 N N . GLY A 1 78 ? -1.872 13.711 13.531 1 89.5 78 GLY A N 1
ATOM 620 C CA . GLY A 1 78 ? -1.65 12.703 12.516 1 89.5 78 GLY A CA 1
ATOM 621 C C . GLY A 1 78 ? -0.205 12.25 12.422 1 89.5 78 GLY A C 1
ATOM 622 O O . GLY A 1 78 ? 0.149 11.445 11.562 1 89.5 78 GLY A O 1
ATOM 623 N N . GLU A 1 79 ? 0.635 12.836 13.328 1 94.19 79 GLU A N 1
ATOM 624 C CA . GLU A 1 79 ? 2.045 12.461 13.242 1 94.19 79 GLU A CA 1
ATOM 625 C C . GLU A 1 79 ? 2.322 11.18 14.016 1 94.19 79 GLU A C 1
ATOM 627 O O . GLU A 1 79 ? 1.753 10.953 15.086 1 94.19 79 GLU A O 1
ATOM 632 N N . SER A 1 80 ? 3.193 10.352 13.453 1 95.44 80 SER A N 1
ATOM 633 C CA . SER A 1 80 ? 3.615 9.094 14.07 1 95.44 80 SER A CA 1
ATOM 634 C C . SER A 1 80 ? 4.582 9.344 15.219 1 95.44 80 SER A C 1
ATOM 636 O O . SER A 1 80 ? 5.402 10.266 15.164 1 95.44 80 SER A O 1
ATOM 638 N N . PRO A 1 81 ? 4.477 8.57 16.297 1 95.75 81 PRO A N 1
ATOM 639 C CA . PRO A 1 81 ? 5.426 8.719 17.391 1 95.75 81 PRO A CA 1
ATOM 640 C C . PRO A 1 81 ? 6.867 8.422 16.969 1 95.75 81 PRO A C 1
ATOM 642 O O . PRO A 1 81 ? 7.809 8.82 17.672 1 95.75 81 PRO A O 1
ATOM 645 N N . CYS A 1 82 ? 7.082 7.656 15.961 1 97.5 82 CYS A N 1
ATOM 646 C CA . CYS A 1 82 ? 8.383 7.43 15.336 1 97.5 82 CYS A CA 1
ATOM 647 C C . CYS A 1 82 ? 8.477 8.141 13.992 1 97.5 82 CYS A C 1
ATOM 649 O O . CYS A 1 82 ? 7.648 7.906 13.109 1 97.5 82 CYS A O 1
ATOM 651 N N . ALA A 1 83 ? 9.43 9.039 13.883 1 98 83 ALA A N 1
ATOM 652 C CA . ALA A 1 83 ? 9.625 9.727 12.609 1 98 83 ALA A CA 1
ATOM 653 C C . ALA A 1 83 ? 10.266 8.805 11.57 1 98 83 ALA A C 1
ATOM 655 O O . ALA A 1 83 ? 11.484 8.609 11.57 1 98 83 ALA A O 1
ATOM 656 N N . VAL A 1 84 ? 9.484 8.297 10.656 1 98.5 84 VAL A N 1
ATOM 657 C CA . VAL A 1 84 ? 9.961 7.332 9.672 1 98.5 84 VAL A CA 1
ATOM 658 C C . VAL A 1 84 ? 10.445 8.062 8.422 1 98.5 84 VAL A C 1
ATOM 660 O O . VAL A 1 84 ? 9.727 8.898 7.867 1 98.5 84 VAL A O 1
ATOM 663 N N . THR A 1 85 ? 11.648 7.773 8.008 1 98.88 85 THR A N 1
ATOM 664 C CA . THR A 1 85 ? 12.18 8.227 6.723 1 98.88 85 THR A CA 1
ATOM 665 C C . THR A 1 85 ? 12.156 7.094 5.699 1 98.88 85 THR A C 1
ATOM 667 O O . THR A 1 85 ? 12.688 6.008 5.953 1 98.88 85 THR A O 1
ATOM 670 N N . LEU A 1 86 ? 11.523 7.359 4.594 1 98.88 86 LEU A N 1
ATOM 671 C CA . LEU A 1 86 ? 11.539 6.418 3.479 1 98.88 86 LEU A CA 1
ATOM 672 C C . LEU A 1 86 ? 12.609 6.793 2.459 1 98.88 86 LEU A C 1
ATOM 674 O O . LEU A 1 86 ? 12.516 7.844 1.817 1 98.88 86 LEU A O 1
ATOM 678 N N . VAL A 1 87 ? 13.648 5.961 2.393 1 98.75 87 VAL A N 1
ATOM 679 C CA . VAL A 1 87 ? 14.664 6.086 1.353 1 98.75 87 VAL A CA 1
ATOM 680 C C . VAL A 1 87 ? 14.32 5.164 0.183 1 98.75 87 VAL A C 1
ATOM 682 O O . VAL A 1 87 ? 14.461 3.943 0.287 1 98.75 87 VAL A O 1
ATOM 685 N N . GLN A 1 88 ? 13.922 5.746 -0.889 1 97.88 88 GLN A N 1
ATOM 686 C CA . GLN A 1 88 ? 13.336 4.949 -1.96 1 97.88 88 GLN A CA 1
ATOM 687 C C . GLN A 1 88 ? 13.961 5.293 -3.309 1 97.88 88 GLN A C 1
ATOM 689 O O . GLN A 1 88 ? 13.984 6.457 -3.711 1 97.88 88 GLN A O 1
ATOM 694 N N . ALA A 1 89 ? 14.461 4.25 -3.973 1 96.12 89 ALA A N 1
ATOM 695 C CA . ALA A 1 89 ? 14.828 4.457 -5.371 1 96.12 89 ALA A CA 1
ATOM 696 C C . ALA A 1 89 ? 13.617 4.848 -6.207 1 96.12 89 ALA A C 1
ATOM 698 O O . ALA A 1 89 ? 12.531 4.285 -6.035 1 96.12 89 ALA A O 1
ATOM 699 N N . ILE A 1 90 ? 13.758 5.793 -7.035 1 91.31 90 ILE A N 1
ATOM 700 C CA . ILE A 1 90 ? 12.641 6.293 -7.832 1 91.31 90 ILE A CA 1
ATOM 701 C C . ILE A 1 90 ? 12.211 5.227 -8.844 1 91.31 90 ILE A C 1
ATOM 703 O O . ILE A 1 90 ? 12.984 4.855 -9.727 1 91.31 90 ILE A O 1
ATOM 707 N N . PRO A 1 91 ? 11.039 4.785 -8.594 1 88.69 91 PRO A N 1
ATOM 708 C CA . PRO A 1 91 ? 10.57 3.789 -9.562 1 88.69 91 PRO A CA 1
ATOM 709 C C . PRO A 1 91 ? 10.258 4.395 -10.93 1 88.69 91 PRO A C 1
ATOM 711 O O . PRO A 1 91 ? 10.188 5.621 -11.062 1 88.69 91 PRO A O 1
ATOM 714 N N . LYS A 1 92 ? 10.031 3.584 -11.867 1 78.94 92 LYS A N 1
ATOM 715 C CA . LYS A 1 92 ? 9.727 4.016 -13.227 1 78.94 92 LYS A CA 1
ATOM 716 C C . LYS A 1 92 ? 8.289 4.523 -13.336 1 78.94 92 LYS A C 1
ATOM 718 O O . LYS A 1 92 ? 7.426 4.121 -12.555 1 78.94 92 LYS A O 1
ATOM 723 N N . GLY A 1 93 ? 8.086 5.5 -14.289 1 74.44 93 GLY A N 1
ATOM 724 C CA . GLY A 1 93 ? 6.742 5.922 -14.656 1 74.44 93 GLY A CA 1
ATOM 725 C C . GLY A 1 93 ? 6.074 6.785 -13.602 1 74.44 93 GLY A C 1
ATOM 726 O O . GLY A 1 93 ? 6.703 7.68 -13.039 1 74.44 93 GLY A O 1
ATOM 727 N N . LYS A 1 94 ? 4.762 6.5 -13.508 1 79.06 94 LYS A N 1
ATOM 728 C CA . LYS A 1 94 ? 3.926 7.344 -12.656 1 79.06 94 LYS A CA 1
ATOM 729 C C . LYS A 1 94 ? 3.793 6.75 -11.258 1 79.06 94 LYS A C 1
ATOM 731 O O . LYS A 1 94 ? 2.953 7.188 -10.469 1 79.06 94 LYS A O 1
ATOM 736 N N . ARG A 1 95 ? 4.762 5.91 -10.969 1 90.38 95 ARG A N 1
ATOM 737 C CA . ARG A 1 95 ? 4.598 5.191 -9.711 1 90.38 95 ARG A CA 1
ATOM 738 C C . ARG A 1 95 ? 5.176 5.988 -8.547 1 90.38 95 ARG A C 1
ATOM 740 O O . ARG A 1 95 ? 4.805 5.766 -7.395 1 90.38 95 ARG A O 1
ATOM 747 N N . TRP A 1 96 ? 6.043 6.941 -8.891 1 93.75 96 TRP A N 1
ATOM 748 C CA . TRP A 1 96 ? 6.691 7.727 -7.844 1 93.75 96 TRP A CA 1
ATOM 749 C C . TRP A 1 96 ? 5.68 8.602 -7.109 1 93.75 96 TRP A C 1
ATOM 751 O O . TRP A 1 96 ? 5.695 8.68 -5.879 1 93.75 96 TRP A O 1
ATOM 761 N N . GLU A 1 97 ? 4.816 9.227 -7.855 1 94.5 97 GLU A N 1
ATOM 762 C CA . GLU A 1 97 ? 3.809 10.078 -7.23 1 94.5 97 GLU A CA 1
ATOM 763 C C . GLU A 1 97 ? 2.883 9.266 -6.328 1 94.5 97 GLU A C 1
ATOM 765 O O . GLU A 1 97 ? 2.449 9.742 -5.277 1 94.5 97 GLU A O 1
ATOM 770 N N . MET A 1 98 ? 2.623 8.086 -6.746 1 94.56 98 MET A N 1
ATOM 771 C CA . MET A 1 98 ? 1.832 7.195 -5.906 1 94.56 98 MET A CA 1
ATOM 772 C C . MET A 1 98 ? 2.551 6.906 -4.59 1 94.56 98 MET A C 1
ATOM 774 O O . MET A 1 98 ? 1.938 6.938 -3.523 1 94.56 98 MET A O 1
ATOM 778 N N . VAL A 1 99 ? 3.807 6.641 -4.703 1 97.06 99 VAL A N 1
ATOM 779 C CA . VAL A 1 99 ? 4.605 6.375 -3.512 1 97.06 99 VAL A CA 1
ATOM 780 C C . VAL A 1 99 ? 4.531 7.57 -2.564 1 97.06 99 VAL A C 1
ATOM 782 O O . VAL A 1 99 ? 4.281 7.41 -1.367 1 97.06 99 VAL A O 1
ATOM 785 N N . LEU A 1 100 ? 4.695 8.758 -3.109 1 97.38 100 LEU A N 1
ATOM 786 C CA . LEU A 1 100 ? 4.672 9.977 -2.309 1 97.38 100 LEU A CA 1
ATOM 787 C C . LEU A 1 100 ? 3.312 10.172 -1.646 1 97.38 100 LEU A C 1
ATOM 789 O O . LEU A 1 100 ? 3.234 10.461 -0.45 1 97.38 100 LEU A O 1
ATOM 793 N N . GLU A 1 101 ? 2.29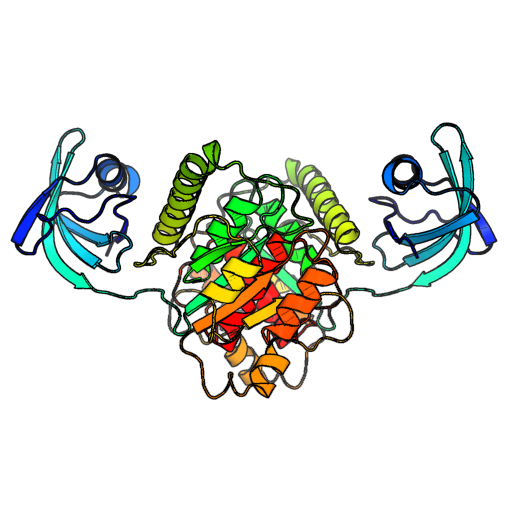9 9.992 -2.395 1 96.38 101 GLU A N 1
ATOM 794 C CA . GLU A 1 101 ? 0.936 10.156 -1.898 1 96.38 101 GLU A CA 1
ATOM 795 C C . GLU A 1 101 ? 0.641 9.18 -0.763 1 96.38 101 GLU A C 1
ATOM 797 O O . GLU A 1 101 ? 0.208 9.594 0.316 1 96.38 101 GLU A O 1
ATOM 802 N N . LYS A 1 102 ? 0.912 7.91 -0.992 1 97.31 102 LYS A N 1
ATOM 803 C CA . LYS A 1 102 ? 0.546 6.871 -0.033 1 97.31 102 LYS A CA 1
ATOM 804 C C . LYS A 1 102 ? 1.449 6.914 1.196 1 97.31 102 LYS A C 1
ATOM 806 O O . LYS A 1 102 ? 0.987 6.703 2.32 1 97.31 102 LYS A O 1
ATOM 811 N N . ALA A 1 103 ? 2.697 7.18 0.957 1 98.12 103 ALA A N 1
ATOM 812 C CA . ALA A 1 103 ? 3.602 7.297 2.1 1 98.12 103 ALA A CA 1
ATOM 813 C C . ALA A 1 103 ? 3.178 8.445 3.014 1 98.12 103 ALA A C 1
ATOM 815 O O . ALA A 1 103 ? 3.273 8.336 4.238 1 98.12 103 ALA A O 1
ATOM 816 N N . THR A 1 104 ? 2.76 9.539 2.434 1 97.44 104 THR A N 1
ATOM 817 C CA . THR A 1 104 ? 2.268 10.664 3.211 1 97.44 104 THR A CA 1
ATOM 818 C C . THR A 1 104 ? 1.05 10.266 4.039 1 97.44 104 THR A C 1
ATOM 820 O O . THR A 1 104 ? 0.991 10.539 5.238 1 97.44 104 THR A O 1
ATOM 823 N N . GLU A 1 105 ? 0.155 9.547 3.422 1 96.88 105 GLU A N 1
ATOM 824 C CA . GLU A 1 105 ? -1.027 9.039 4.113 1 96.88 105 GLU A CA 1
ATOM 825 C C . GLU A 1 105 ? -0.641 8.148 5.289 1 96.88 105 GLU A C 1
ATOM 827 O O . GLU A 1 105 ? -1.338 8.109 6.305 1 96.88 105 GLU A O 1
ATOM 832 N N . LEU A 1 106 ? 0.442 7.508 5.102 1 97.81 106 LEU A N 1
ATOM 833 C CA . LEU A 1 106 ? 0.836 6.496 6.074 1 97.81 106 LEU A CA 1
ATOM 834 C C . LEU A 1 106 ? 1.697 7.105 7.176 1 97.81 106 LEU A C 1
ATOM 836 O O . LEU A 1 106 ? 2.111 6.406 8.102 1 97.81 106 LEU A O 1
ATOM 840 N N . GLY A 1 107 ? 2.004 8.375 7.031 1 97.31 107 GLY A N 1
ATOM 841 C CA . GLY A 1 107 ? 2.598 9.07 8.164 1 97.31 107 GLY A CA 1
ATOM 842 C C . GLY A 1 107 ? 4.109 9.18 8.07 1 97.31 107 GLY A C 1
ATOM 843 O O . GLY A 1 107 ? 4.785 9.352 9.086 1 97.31 107 GLY A O 1
ATOM 844 N N . VAL A 1 108 ? 4.676 9.047 6.891 1 98.38 108 VAL A N 1
ATOM 845 C CA . VAL A 1 108 ? 6.113 9.242 6.75 1 98.38 108 VAL A CA 1
ATOM 846 C C . VAL A 1 108 ? 6.48 10.672 7.145 1 98.38 108 VAL A C 1
ATOM 848 O O . VAL A 1 108 ? 5.73 11.609 6.871 1 98.38 108 VAL A O 1
ATOM 851 N N . ALA A 1 109 ? 7.617 10.773 7.758 1 97.88 109 ALA A N 1
ATOM 852 C CA . ALA A 1 109 ? 8.094 12.102 8.133 1 97.88 109 ALA A CA 1
ATOM 853 C C . ALA A 1 109 ? 8.922 12.719 7.004 1 97.88 109 ALA A C 1
ATOM 855 O O . ALA A 1 109 ? 8.922 13.938 6.828 1 97.88 109 ALA A O 1
ATOM 856 N N . ARG A 1 110 ? 9.586 11.867 6.316 1 98.38 110 ARG A N 1
ATOM 857 C CA . ARG A 1 110 ? 10.5 12.312 5.273 1 98.38 110 ARG A CA 1
ATOM 858 C C . ARG A 1 110 ? 10.633 11.258 4.176 1 98.38 110 ARG A C 1
ATOM 860 O O . ARG A 1 110 ? 10.633 10.062 4.457 1 98.38 110 ARG A O 1
ATOM 867 N N . VAL A 1 111 ? 10.734 11.75 2.93 1 98.5 111 VAL A N 1
ATOM 868 C CA . VAL A 1 111 ? 11.031 10.883 1.801 1 98.5 111 VAL A CA 1
ATOM 869 C C . VAL A 1 111 ? 12.32 11.344 1.117 1 98.5 111 VAL A C 1
ATOM 871 O O . VAL A 1 111 ? 12.461 12.523 0.783 1 98.5 111 VAL A O 1
ATOM 874 N N . ILE A 1 112 ? 13.219 10.422 0.94 1 98.31 112 ILE A N 1
ATOM 875 C CA . ILE A 1 112 ? 14.461 10.672 0.222 1 98.31 112 ILE A CA 1
ATOM 876 C C . ILE A 1 112 ? 14.469 9.891 -1.089 1 98.31 112 ILE A C 1
ATOM 878 O O . ILE A 1 112 ? 14.594 8.664 -1.084 1 98.31 112 ILE A O 1
ATOM 882 N N . PRO A 1 113 ? 14.328 10.625 -2.211 1 97.06 113 PRO A N 1
ATOM 883 C CA . PRO A 1 113 ? 14.562 9.938 -3.484 1 97.06 113 PRO A CA 1
ATOM 884 C C . PRO A 1 113 ? 16.016 9.469 -3.645 1 97.06 113 PRO A C 1
ATOM 886 O O . PRO A 1 113 ? 16.938 10.289 -3.598 1 97.06 113 PRO A O 1
ATOM 889 N N . LEU A 1 114 ? 16.141 8.242 -3.865 1 97.12 114 LEU A N 1
ATOM 890 C CA . LEU A 1 114 ? 17.469 7.652 -3.885 1 97.12 114 LEU A CA 1
ATOM 891 C C . LEU A 1 114 ? 17.922 7.355 -5.312 1 97.12 114 LEU A C 1
ATOM 893 O O . LEU A 1 114 ? 17.156 6.77 -6.094 1 97.12 114 LEU A O 1
ATOM 897 N N . GLU A 1 115 ? 19.078 7.742 -5.637 1 94.06 115 GLU A N 1
ATOM 898 C CA . GLU A 1 115 ? 19.703 7.363 -6.898 1 94.06 115 GLU A CA 1
ATOM 899 C C . GLU A 1 115 ? 20.688 6.207 -6.699 1 94.06 115 GLU A C 1
ATOM 901 O O . GLU A 1 115 ? 21.625 6.309 -5.918 1 94.06 115 GLU A O 1
ATOM 906 N N . THR A 1 116 ? 20.422 5.145 -7.371 1 93.31 116 THR A N 1
ATOM 907 C CA . THR A 1 116 ? 21.297 3.975 -7.297 1 93.31 116 THR A CA 1
ATOM 908 C C . THR A 1 116 ? 21.906 3.664 -8.656 1 93.31 116 THR A C 1
ATOM 910 O O . THR A 1 116 ? 21.547 4.281 -9.664 1 93.31 116 THR A O 1
ATOM 913 N N . THR A 1 117 ? 22.812 2.701 -8.688 1 90.38 117 THR A N 1
ATOM 914 C CA . THR A 1 117 ? 23.469 2.277 -9.922 1 90.38 117 THR A CA 1
ATOM 915 C C . THR A 1 117 ? 22.438 1.74 -10.914 1 90.38 117 THR A C 1
ATOM 917 O O . THR A 1 117 ? 22.562 1.962 -12.125 1 90.38 117 THR A O 1
ATOM 920 N N . ARG A 1 118 ? 21.422 1.129 -10.391 1 86.88 118 ARG A N 1
ATOM 921 C CA . ARG A 1 118 ? 20.453 0.446 -11.258 1 86.88 118 ARG A CA 1
ATOM 922 C C . ARG A 1 118 ? 19.156 1.229 -11.359 1 86.88 118 ARG A C 1
ATOM 924 O O . ARG A 1 118 ? 18.125 0.685 -11.766 1 86.88 118 ARG A O 1
ATOM 931 N N . THR A 1 119 ? 19.281 2.449 -10.898 1 83.94 119 THR A N 1
ATOM 932 C CA . THR A 1 119 ? 18.109 3.289 -11.086 1 83.94 119 THR A CA 1
ATOM 933 C C . THR A 1 119 ? 17.953 3.686 -12.547 1 83.94 119 THR A C 1
ATOM 935 O O . THR A 1 119 ? 18.906 4.113 -13.188 1 83.94 119 THR A O 1
ATOM 938 N N . VAL A 1 120 ? 16.797 3.561 -13.133 1 72.44 120 VAL A N 1
ATOM 939 C CA . VAL A 1 120 ? 16.516 3.842 -14.539 1 72.44 120 VAL A CA 1
ATOM 940 C C . VAL A 1 120 ? 16.219 5.324 -14.719 1 72.44 120 VAL A C 1
ATOM 942 O O . VAL A 1 120 ? 16.5 5.902 -15.766 1 72.44 120 VAL A O 1
ATOM 945 N N . VAL A 1 121 ? 15.602 5.918 -13.68 1 71.88 121 VAL A N 1
ATOM 946 C CA . VAL A 1 121 ? 15.203 7.32 -13.773 1 71.88 121 VAL A CA 1
ATOM 947 C C . VAL A 1 121 ? 16.312 8.211 -13.203 1 71.88 121 VAL A C 1
ATOM 949 O O . VAL A 1 121 ? 16.656 8.102 -12.023 1 71.88 121 VAL A O 1
ATOM 952 N N . HIS A 1 122 ? 16.953 8.875 -14.086 1 73.38 122 HIS A N 1
ATOM 953 C CA . HIS A 1 122 ? 17.938 9.867 -13.664 1 73.38 122 HIS A CA 1
ATOM 954 C C . HIS A 1 122 ? 17.422 11.281 -13.875 1 73.38 122 HIS A C 1
ATOM 956 O O . HIS A 1 122 ? 16.953 11.617 -14.961 1 73.38 122 HIS A O 1
ATOM 962 N N . ILE A 1 123 ? 17.359 11.898 -12.727 1 73.12 123 ILE A N 1
ATOM 963 C CA . ILE A 1 123 ? 16.859 13.266 -12.812 1 73.12 123 ILE A CA 1
ATOM 964 C C . ILE A 1 123 ? 18.016 14.234 -13.023 1 73.12 123 ILE A C 1
ATOM 966 O O . ILE A 1 123 ? 18.922 14.312 -12.195 1 73.12 123 ILE A O 1
ATOM 970 N N . SER A 1 124 ? 17.953 14.844 -14.188 1 72.81 124 SER A N 1
ATOM 971 C CA . SER A 1 124 ? 18.969 15.852 -14.438 1 72.81 124 SER A CA 1
ATOM 972 C C . SER A 1 124 ? 18.828 17.031 -13.492 1 72.81 124 SER A C 1
ATOM 974 O O . SER A 1 124 ? 17.734 17.344 -13.039 1 72.81 124 SER A O 1
ATOM 976 N N . ASP A 1 125 ? 19.906 17.625 -13.211 1 71 125 ASP A N 1
ATOM 977 C CA . ASP A 1 125 ? 19.938 18.766 -12.305 1 71 125 ASP A CA 1
ATOM 978 C C . ASP A 1 125 ? 18.984 19.859 -12.758 1 71 125 ASP A C 1
ATOM 980 O O . ASP A 1 125 ? 18.359 20.531 -11.93 1 71 125 ASP A O 1
ATOM 984 N N . ALA A 1 126 ? 18.906 20.047 -14.078 1 69.69 126 ALA A N 1
ATOM 985 C CA . ALA A 1 126 ? 18.094 21.125 -14.648 1 69.69 126 ALA A CA 1
ATOM 986 C C . ALA A 1 126 ? 16.609 20.891 -14.398 1 69.69 126 ALA A C 1
ATOM 988 O O . ALA A 1 126 ? 15.805 21.828 -14.453 1 69.69 126 ALA A O 1
ATOM 989 N N . LYS A 1 127 ? 16.281 19.688 -14.047 1 74.69 127 LYS A N 1
ATOM 990 C CA . LYS A 1 127 ? 14.867 19.344 -13.953 1 74.69 127 LYS A CA 1
ATOM 991 C C . LYS A 1 127 ? 14.453 19.094 -12.508 1 74.69 127 LYS A C 1
ATOM 993 O O . LYS A 1 127 ? 13.266 18.938 -12.211 1 74.69 127 LYS A O 1
ATOM 998 N N . VAL A 1 128 ? 15.398 19.172 -11.68 1 80.69 128 VAL A N 1
ATOM 999 C CA . VAL A 1 128 ? 15.18 18.781 -10.289 1 80.69 128 VAL A CA 1
ATOM 1000 C C . VAL A 1 128 ? 14.203 19.75 -9.633 1 80.69 128 VAL A C 1
ATOM 1002 O O . VAL A 1 128 ? 13.289 19.328 -8.922 1 80.69 128 VAL A O 1
ATOM 1005 N N . ASP A 1 129 ? 14.367 20.969 -9.922 1 81.06 129 ASP A N 1
ATOM 1006 C CA . ASP A 1 129 ? 13.508 21.969 -9.289 1 81.06 129 ASP A CA 1
ATOM 1007 C C . ASP A 1 129 ? 12.047 21.781 -9.688 1 81.06 129 ASP A C 1
ATOM 1009 O O . ASP A 1 129 ? 11.156 21.812 -8.836 1 81.06 129 ASP A O 1
ATOM 1013 N N . ARG A 1 130 ? 11.875 21.641 -10.922 1 84.12 130 ARG A N 1
ATOM 1014 C CA . ARG A 1 130 ? 10.516 21.453 -11.414 1 84.12 130 ARG A CA 1
ATOM 1015 C C . ARG A 1 130 ? 9.898 20.172 -10.844 1 84.12 130 ARG A C 1
ATOM 1017 O O . ARG A 1 130 ? 8.719 20.156 -10.492 1 84.12 130 ARG A O 1
ATOM 1024 N N . LYS A 1 131 ? 10.641 19.141 -10.781 1 87.44 131 LYS A N 1
ATOM 1025 C CA . LYS A 1 131 ? 10.164 17.875 -10.234 1 87.44 131 LYS A CA 1
ATOM 1026 C C . LYS A 1 131 ? 9.852 18 -8.742 1 87.44 131 LYS A C 1
ATOM 1028 O O . LYS A 1 131 ? 8.836 17.5 -8.266 1 87.44 131 LYS A O 1
ATOM 1033 N N . LEU A 1 132 ? 10.703 18.703 -8.07 1 90.19 132 LEU A N 1
ATOM 1034 C CA . LEU A 1 132 ? 10.5 18.906 -6.637 1 90.19 132 LEU A CA 1
ATOM 1035 C C . LEU A 1 132 ? 9.211 19.672 -6.379 1 90.19 132 LEU A C 1
ATOM 1037 O O . LEU A 1 132 ? 8.461 19.344 -5.449 1 90.19 132 LEU A O 1
ATOM 1041 N N . ASP A 1 133 ? 9.008 20.625 -7.16 1 86.56 133 ASP A N 1
ATOM 1042 C CA . ASP A 1 133 ? 7.773 21.391 -7.035 1 86.56 133 ASP A CA 1
ATOM 1043 C C . ASP A 1 133 ? 6.547 20.5 -7.199 1 86.56 133 ASP A C 1
ATOM 1045 O O . ASP A 1 133 ? 5.598 20.594 -6.422 1 86.56 133 ASP A O 1
ATOM 1049 N N . ARG A 1 134 ? 6.613 19.719 -8.18 1 90.38 134 ARG A N 1
ATOM 1050 C CA . ARG A 1 134 ? 5.52 18.781 -8.414 1 90.38 134 ARG A CA 1
ATOM 1051 C C . ARG A 1 134 ? 5.367 17.812 -7.258 1 90.38 134 ARG A C 1
ATOM 1053 O O . ARG A 1 134 ? 4.25 17.531 -6.812 1 90.38 134 ARG A O 1
ATOM 1060 N N . TRP A 1 135 ? 6.473 17.297 -6.797 1 92.88 135 TRP A N 1
ATOM 1061 C CA . TRP A 1 135 ? 6.438 16.359 -5.688 1 92.88 135 TRP A CA 1
ATOM 1062 C C . TRP A 1 135 ? 5.855 17 -4.438 1 92.88 135 TRP A C 1
ATOM 1064 O O . TRP A 1 135 ? 5.051 16.391 -3.73 1 92.88 135 TRP A O 1
ATOM 1074 N N . GLU A 1 136 ? 6.199 18.172 -4.223 1 89.12 136 GLU A N 1
ATOM 1075 C CA . GLU A 1 136 ? 5.684 18.906 -3.072 1 89.12 136 GLU A CA 1
ATOM 1076 C C . GLU A 1 136 ? 4.176 19.109 -3.174 1 89.12 136 GLU A C 1
ATOM 1078 O O . GLU A 1 136 ? 3.465 19.016 -2.17 1 89.12 136 GLU A O 1
ATOM 1083 N N . ARG A 1 137 ? 3.748 19.375 -4.301 1 87.81 137 ARG A N 1
ATOM 1084 C CA . ARG A 1 137 ? 2.311 19.516 -4.508 1 87.81 137 ARG A CA 1
ATOM 1085 C C . ARG A 1 137 ? 1.573 18.219 -4.195 1 87.81 137 ARG A C 1
ATOM 1087 O O . ARG A 1 137 ? 0.505 18.25 -3.578 1 87.81 137 ARG A O 1
ATOM 1094 N N . VAL A 1 138 ? 2.152 17.141 -4.605 1 92.44 138 VAL A N 1
ATOM 1095 C CA . VAL A 1 138 ? 1.56 15.836 -4.363 1 92.44 138 VAL A CA 1
ATOM 1096 C C . VAL A 1 138 ? 1.499 15.562 -2.861 1 92.44 138 VAL A C 1
ATOM 1098 O O . VAL A 1 138 ? 0.456 15.164 -2.338 1 92.44 138 VAL A O 1
ATOM 1101 N N . VAL A 1 139 ? 2.553 15.82 -2.195 1 93.62 139 VAL A N 1
ATOM 1102 C CA . VAL A 1 139 ? 2.666 15.555 -0.766 1 93.62 139 VAL A CA 1
ATOM 1103 C C . VAL A 1 139 ? 1.737 16.484 0.009 1 93.62 139 VAL A C 1
ATOM 1105 O O . VAL A 1 139 ? 1.064 16.062 0.951 1 93.62 139 VAL A O 1
ATOM 1108 N N . ASN A 1 140 ? 1.684 17.672 -0.404 1 87.31 140 ASN A N 1
ATOM 1109 C CA . ASN A 1 140 ? 0.798 18.641 0.231 1 87.31 140 ASN A CA 1
ATOM 1110 C C . ASN A 1 140 ? -0.668 18.25 0.083 1 87.31 140 ASN A C 1
ATOM 1112 O O . ASN A 1 140 ? -1.432 18.297 1.048 1 87.31 140 ASN A O 1
ATOM 1116 N N . ALA A 1 141 ? -1.027 17.922 -1.098 1 88.69 141 ALA A N 1
ATOM 1117 C CA . ALA A 1 141 ? -2.398 17.5 -1.354 1 88.69 141 ALA A CA 1
ATOM 1118 C C . ALA A 1 141 ? -2.748 16.266 -0.525 1 88.69 141 ALA A C 1
ATOM 1120 O O . ALA A 1 141 ? -3.846 16.172 0.028 1 88.69 141 ALA A O 1
ATOM 1121 N N . ALA A 1 142 ? -1.834 15.344 -0.452 1 92.88 142 ALA A N 1
ATOM 1122 C CA . ALA A 1 142 ? -2.057 14.125 0.327 1 92.88 142 ALA A CA 1
ATOM 1123 C C . ALA A 1 142 ? -2.195 14.445 1.812 1 92.88 142 ALA A C 1
ATOM 1125 O O . ALA A 1 142 ? -3.064 13.891 2.494 1 92.88 142 ALA A O 1
ATOM 1126 N N . ALA A 1 143 ? -1.354 15.305 2.289 1 90.88 143 ALA A N 1
ATOM 1127 C CA . ALA A 1 143 ? -1.405 15.703 3.693 1 90.88 143 ALA A CA 1
ATOM 1128 C C . ALA A 1 143 ? -2.748 16.344 4.031 1 90.88 143 ALA A C 1
ATOM 1130 O O . ALA A 1 143 ? -3.332 16.062 5.082 1 90.88 143 ALA A O 1
ATOM 1131 N N . ARG A 1 144 ? -3.209 17.172 3.191 1 84.12 144 ARG A N 1
ATOM 1132 C CA . ARG A 1 144 ? -4.508 17.812 3.375 1 84.12 144 ARG A CA 1
ATOM 1133 C C . ARG A 1 144 ? -5.629 16.781 3.41 1 84.12 144 ARG A C 1
ATOM 1135 O O . ARG A 1 144 ? -6.488 16.812 4.293 1 84.12 144 ARG A O 1
ATOM 1142 N N . GLN A 1 145 ? -5.551 15.938 2.451 1 84.94 145 GLN A N 1
ATOM 1143 C CA . GLN A 1 145 ? -6.602 14.938 2.328 1 84.94 145 GLN A CA 1
ATOM 1144 C C . GLN A 1 145 ? -6.641 14.023 3.553 1 84.94 145 GLN A C 1
ATOM 1146 O O . GLN A 1 145 ? -7.715 13.625 4.004 1 84.94 145 GLN A O 1
ATOM 1151 N N . CYS A 1 146 ? -5.531 13.68 4.059 1 90.62 146 CYS A N 1
ATOM 1152 C CA . CYS A 1 146 ? -5.504 12.766 5.191 1 90.62 146 CYS A CA 1
ATOM 1153 C C . CYS A 1 146 ? -5.523 13.531 6.512 1 90.62 146 CYS A C 1
ATOM 1155 O O . CYS A 1 146 ? -5.457 12.93 7.582 1 90.62 146 CYS A O 1
ATOM 1157 N N . GLU A 1 147 ? -5.547 14.906 6.477 1 86.69 147 GLU A N 1
ATOM 1158 C CA . GLU A 1 147 ? -5.762 15.82 7.59 1 86.69 147 GLU A CA 1
ATOM 1159 C C . GLU A 1 147 ? -4.547 15.875 8.508 1 86.69 147 GLU A C 1
ATOM 1161 O O . GLU A 1 147 ? -4.684 16.016 9.727 1 86.69 147 GLU A O 1
ATOM 1166 N N . ARG A 1 148 ? -3.424 15.617 7.918 1 90.62 148 ARG A N 1
ATOM 1167 C CA . ARG A 1 148 ? -2.184 15.852 8.648 1 90.62 148 ARG A CA 1
ATOM 1168 C C . ARG A 1 148 ? -1.866 17.344 8.719 1 90.62 148 ARG A C 1
ATOM 1170 O O . ARG A 1 148 ? -2.062 18.078 7.746 1 90.62 148 ARG A O 1
ATOM 1177 N N . THR A 1 149 ? -1.338 17.734 9.859 1 91.38 149 THR A N 1
ATOM 1178 C CA . THR A 1 149 ? -1.053 19.156 9.984 1 91.38 149 THR A CA 1
ATOM 1179 C C . THR A 1 149 ? 0.381 19.469 9.562 1 91.38 149 THR A C 1
ATOM 1181 O O . THR A 1 149 ? 0.734 20.625 9.344 1 91.38 149 THR A O 1
ATOM 1184 N N . ILE A 1 150 ? 1.159 18.438 9.531 1 92.94 150 ILE A N 1
ATOM 1185 C CA . ILE A 1 150 ? 2.543 18.609 9.102 1 92.94 150 ILE A CA 1
ATOM 1186 C C . ILE A 1 150 ? 2.779 17.859 7.793 1 92.94 150 ILE A C 1
ATOM 1188 O O . ILE A 1 150 ? 2.549 16.641 7.715 1 92.94 150 ILE A O 1
ATOM 1192 N N . THR A 1 151 ? 3.227 18.578 6.805 1 93.75 151 THR A N 1
ATOM 1193 C CA . THR A 1 151 ? 3.568 17.953 5.531 1 93.75 151 THR A CA 1
ATOM 1194 C C . THR A 1 151 ? 4.945 17.297 5.602 1 93.75 151 THR A C 1
ATOM 1196 O O . THR A 1 151 ? 5.906 17.906 6.082 1 93.75 151 THR A O 1
ATOM 1199 N N . PRO A 1 152 ? 5.039 16.047 5.176 1 96.62 152 PRO A N 1
ATOM 1200 C CA . PRO A 1 152 ? 6.363 15.43 5.207 1 96.62 152 PRO A CA 1
ATOM 1201 C C . PRO A 1 152 ? 7.367 16.125 4.289 1 96.62 152 PRO A C 1
ATOM 1203 O O . PRO A 1 152 ? 6.98 16.703 3.273 1 96.62 152 PRO A O 1
ATOM 1206 N N . GLU A 1 153 ? 8.594 15.969 4.652 1 96.06 153 GLU A N 1
ATOM 1207 C CA . GLU A 1 153 ? 9.672 16.531 3.844 1 96.06 153 GLU A CA 1
ATOM 1208 C C . GLU A 1 153 ? 10.008 15.625 2.664 1 96.06 153 GLU A C 1
ATOM 1210 O O . GLU A 1 153 ? 10.078 14.398 2.814 1 96.06 153 GLU A O 1
ATOM 1215 N N . ILE A 1 154 ? 10.18 16.188 1.525 1 96.38 154 ILE A N 1
ATOM 1216 C CA . ILE A 1 154 ? 10.758 15.492 0.38 1 96.38 154 ILE A CA 1
ATOM 1217 C C . ILE A 1 154 ? 12.078 16.156 -0.014 1 96.38 154 ILE A C 1
ATOM 1219 O O . ILE A 1 154 ? 12.109 17.359 -0.311 1 96.38 154 ILE A O 1
ATOM 1223 N N . THR A 1 155 ? 13.109 15.422 0.005 1 96.5 155 THR A N 1
ATOM 1224 C CA . THR A 1 155 ? 14.414 15.984 -0.31 1 96.5 155 THR A CA 1
ATOM 1225 C C . THR A 1 155 ? 14.68 15.938 -1.812 1 96.5 155 THR A C 1
ATOM 1227 O O . THR A 1 155 ? 13.93 15.297 -2.559 1 96.5 155 THR A O 1
ATOM 1230 N N . GLU A 1 156 ? 15.727 16.672 -2.172 1 94.38 156 GLU A N 1
ATOM 1231 C CA . GLU A 1 156 ? 16.312 16.391 -3.48 1 94.38 156 GLU A CA 1
ATOM 1232 C C . GLU A 1 156 ? 16.859 14.961 -3.547 1 94.38 156 GLU A C 1
ATOM 1234 O O . GLU A 1 156 ? 17.109 14.344 -2.512 1 94.38 156 GLU A O 1
ATOM 1239 N N . PRO A 1 157 ? 16.969 14.453 -4.781 1 95.56 157 PRO A N 1
ATOM 1240 C CA . PRO A 1 157 ? 17.562 13.117 -4.902 1 95.56 157 PRO A CA 1
ATOM 1241 C C . PRO A 1 157 ? 18.969 13.047 -4.312 1 95.56 157 PRO A C 1
ATOM 1243 O O . PRO A 1 157 ? 19.75 13.992 -4.445 1 95.56 157 PRO A O 1
ATOM 1246 N N . MET A 1 158 ? 19.234 11.977 -3.656 1 96.31 158 MET A N 1
ATOM 1247 C CA . MET A 1 158 ? 20.547 11.75 -3.051 1 96.31 158 MET A CA 1
ATOM 1248 C C . MET A 1 158 ? 21.172 10.477 -3.582 1 96.31 158 MET A C 1
ATOM 1250 O O . MET A 1 158 ? 20.469 9.516 -3.92 1 96.31 158 MET A O 1
ATOM 1254 N N . SER A 1 159 ? 22.516 10.516 -3.637 1 96.12 159 SER A N 1
ATOM 1255 C CA . SER A 1 159 ? 23.25 9.266 -3.82 1 96.12 159 SER A CA 1
ATOM 1256 C C . SER A 1 159 ? 23.172 8.391 -2.57 1 96.12 159 SER A C 1
ATOM 1258 O O . SER A 1 159 ? 22.75 8.859 -1.506 1 96.12 159 SER A O 1
ATOM 1260 N N . LEU A 1 160 ? 23.547 7.156 -2.762 1 97.25 160 LEU A N 1
ATOM 1261 C CA . LEU A 1 160 ? 23.547 6.242 -1.627 1 97.25 160 LEU A CA 1
ATOM 1262 C C . LEU A 1 160 ? 24.422 6.77 -0.502 1 97.25 160 LEU A C 1
ATOM 1264 O O . LEU A 1 160 ? 24.016 6.785 0.661 1 97.25 160 LEU A O 1
ATOM 1268 N N . ASP A 1 161 ? 25.578 7.262 -0.891 1 96.88 161 ASP A N 1
ATOM 1269 C CA . ASP A 1 161 ? 26.531 7.758 0.1 1 96.88 161 ASP A CA 1
ATOM 1270 C C . ASP A 1 161 ? 25.969 8.984 0.829 1 96.88 161 ASP A C 1
ATOM 1272 O O . ASP A 1 161 ? 26.094 9.086 2.051 1 96.88 161 ASP A O 1
ATOM 1276 N N . GLU A 1 162 ? 25.406 9.875 0.11 1 97.56 162 GLU A N 1
ATOM 1277 C CA . GLU A 1 162 ? 24.812 11.07 0.698 1 97.56 162 GLU A CA 1
ATOM 1278 C C . GLU A 1 162 ? 23.703 10.711 1.677 1 97.56 162 GLU A C 1
ATOM 1280 O O . GLU A 1 162 ? 23.594 11.289 2.76 1 97.56 162 GLU A O 1
ATOM 1285 N N . ALA A 1 163 ? 22.875 9.789 1.276 1 98.19 163 ALA A N 1
ATOM 1286 C CA . ALA A 1 163 ? 21.766 9.359 2.127 1 98.19 163 ALA A CA 1
ATOM 1287 C C . ALA A 1 163 ? 22.266 8.695 3.4 1 98.19 163 ALA A C 1
ATOM 1289 O O . ALA A 1 163 ? 21.75 8.938 4.488 1 98.19 163 ALA A O 1
ATOM 1290 N N . LEU A 1 164 ? 23.266 7.855 3.252 1 98.25 164 LEU A N 1
ATOM 1291 C CA . LEU A 1 164 ? 23.859 7.195 4.406 1 98.25 164 LEU A CA 1
ATOM 1292 C C . LEU A 1 164 ? 24.422 8.219 5.391 1 98.25 164 LEU A C 1
ATOM 1294 O O . LEU A 1 164 ? 24.25 8.078 6.605 1 98.25 164 LEU A O 1
ATOM 1298 N N . GLU A 1 165 ? 25.078 9.219 4.848 1 97.81 165 GLU A N 1
ATOM 1299 C CA . GLU A 1 165 ? 25.625 10.281 5.691 1 97.81 165 GLU A CA 1
ATOM 1300 C C . GLU A 1 165 ? 24.516 11.047 6.398 1 97.81 165 GLU A C 1
ATOM 1302 O O . GLU A 1 165 ? 24.625 11.352 7.59 1 97.81 165 GLU A O 1
ATOM 1307 N N . THR A 1 166 ? 23.516 11.359 5.652 1 97.56 166 THR A N 1
ATOM 1308 C CA . THR A 1 166 ? 22.375 12.117 6.164 1 97.56 166 THR A CA 1
ATOM 1309 C C . THR A 1 166 ? 21.688 11.367 7.309 1 97.56 166 THR A C 1
ATOM 1311 O O . THR A 1 166 ? 21.188 11.984 8.242 1 97.56 166 THR A O 1
ATOM 1314 N N . LEU A 1 167 ? 21.656 10.07 7.258 1 97.94 167 LEU A N 1
ATOM 1315 C CA . LEU A 1 167 ? 20.922 9.25 8.211 1 97.94 167 LEU A CA 1
ATOM 1316 C C . LEU A 1 167 ? 21.875 8.562 9.188 1 97.94 167 LEU A C 1
ATOM 1318 O O . LEU A 1 167 ? 21.562 7.512 9.75 1 97.94 167 LEU A O 1
ATOM 1322 N N . ALA A 1 168 ? 22.969 9.391 9.32 1 92.25 168 ALA A N 1
ATOM 1323 C CA . ALA A 1 168 ? 23.953 8.867 10.25 1 92.25 168 ALA A CA 1
ATOM 1324 C C . ALA A 1 168 ? 23.391 8.766 11.664 1 92.25 168 ALA A C 1
ATOM 1326 O O . ALA A 1 168 ? 22.703 9.68 12.125 1 92.25 168 ALA A O 1
ATOM 1327 N N . ASP A 1 169 ? 23.156 7.688 12.367 1 94.06 169 ASP A N 1
ATOM 1328 C CA . ASP A 1 169 ? 22.75 7.438 13.742 1 94.06 169 ASP A CA 1
ATOM 1329 C C . ASP A 1 169 ? 21.25 7.121 13.812 1 94.06 169 ASP A C 1
ATOM 1331 O O . ASP A 1 169 ? 20.656 7.145 14.898 1 94.06 169 ASP A O 1
ATOM 1335 N N . VAL A 1 170 ? 20.641 7.094 12.727 1 97.19 170 VAL A N 1
ATOM 1336 C CA . VAL A 1 170 ? 19.25 6.688 12.656 1 97.19 170 VAL A CA 1
ATOM 1337 C C . VAL A 1 170 ? 19.156 5.191 12.359 1 97.19 170 VAL A C 1
ATOM 1339 O O . VAL A 1 170 ? 19.734 4.711 11.383 1 97.19 170 VAL A O 1
ATOM 1342 N N . PRO A 1 171 ? 18.531 4.434 13.289 1 97.94 171 PRO A N 1
ATOM 1343 C CA . PRO A 1 171 ? 18.328 3.023 12.93 1 97.94 171 PRO A CA 1
ATOM 1344 C C . PRO A 1 171 ? 17.781 2.84 11.523 1 97.94 171 PRO A C 1
ATOM 1346 O O . PRO A 1 171 ? 16.766 3.451 11.172 1 97.94 171 PRO A O 1
ATOM 1349 N N . SER A 1 172 ? 18.469 2.061 10.711 1 98.19 172 SER A N 1
ATOM 1350 C CA . SER A 1 172 ? 18.156 1.92 9.297 1 98.19 172 SER A CA 1
ATOM 1351 C C . SER A 1 172 ? 18.016 0.453 8.898 1 98.19 172 SER A C 1
ATOM 1353 O O . SER A 1 172 ? 18.781 -0.393 9.352 1 98.19 172 SER A O 1
ATOM 1355 N N . PHE A 1 173 ? 17.031 0.205 8.055 1 97.88 173 PHE A N 1
ATOM 1356 C CA . PHE A 1 173 ? 16.734 -1.146 7.586 1 97.88 173 PHE A CA 1
ATOM 1357 C C . PHE A 1 173 ? 16.516 -1.161 6.078 1 97.88 173 PHE A C 1
ATOM 1359 O O . PHE A 1 173 ? 15.852 -0.271 5.539 1 97.88 173 PHE A O 1
ATOM 1366 N N . VAL A 1 174 ? 17.047 -2.15 5.398 1 97.56 174 VAL A N 1
ATOM 1367 C CA . VAL A 1 174 ? 16.922 -2.207 3.947 1 97.56 174 VAL A CA 1
ATOM 1368 C C . VAL A 1 174 ? 16.172 -3.475 3.541 1 97.56 174 VAL A C 1
ATOM 1370 O O . VAL A 1 174 ? 16.453 -4.562 4.055 1 97.56 174 VAL A O 1
ATOM 1373 N N . ALA A 1 175 ? 15.133 -3.26 2.641 1 95 175 ALA A N 1
ATOM 1374 C CA . ALA A 1 175 ? 14.43 -4.418 2.104 1 95 175 ALA A CA 1
ATOM 1375 C C . ALA A 1 175 ? 15.289 -5.168 1.091 1 95 175 ALA A C 1
ATOM 1377 O O . ALA A 1 175 ? 15.797 -4.57 0.135 1 95 175 ALA A O 1
ATOM 1378 N N . HIS A 1 176 ? 15.398 -6.406 1.321 1 86.12 176 HIS A N 1
ATOM 1379 C CA . HIS A 1 176 ? 16.219 -7.238 0.443 1 86.12 176 HIS A CA 1
ATOM 1380 C C . HIS A 1 176 ? 15.625 -8.633 0.303 1 86.12 176 HIS A C 1
ATOM 1382 O O . HIS A 1 176 ? 15.359 -9.305 1.305 1 86.12 176 HIS A O 1
ATOM 1388 N N . THR A 1 177 ? 15.336 -8.953 -0.929 1 67.12 177 THR A N 1
ATOM 1389 C CA . THR A 1 177 ? 14.625 -10.195 -1.223 1 67.12 177 THR A CA 1
ATOM 1390 C C . THR A 1 177 ? 15.578 -11.383 -1.235 1 67.12 177 THR A C 1
ATOM 1392 O O . THR A 1 177 ? 15.156 -12.531 -1.085 1 67.12 177 THR A O 1
ATOM 1395 N N . ARG A 1 178 ? 16.734 -11.086 -1.411 1 64.56 178 ARG A N 1
ATOM 1396 C CA . ARG A 1 178 ? 17.641 -12.203 -1.591 1 64.56 178 ARG A CA 1
ATOM 1397 C C . ARG A 1 178 ? 18.234 -12.656 -0.255 1 64.56 178 ARG A C 1
ATOM 1399 O O . ARG A 1 178 ? 18.484 -11.836 0.628 1 64.56 178 ARG A O 1
ATOM 1406 N N . GLY A 1 179 ? 18.203 -13.969 -0.078 1 66.88 179 GLY A N 1
ATOM 1407 C CA . GLY A 1 179 ? 18.922 -14.555 1.039 1 66.88 179 GLY A CA 1
ATOM 1408 C C . GLY A 1 179 ? 18.016 -14.898 2.211 1 66.88 179 GLY A C 1
ATOM 1409 O O . GLY A 1 179 ? 16.828 -15.141 2.035 1 66.88 179 GLY A O 1
ATOM 1410 N N . ASP A 1 180 ? 18.562 -15.109 3.32 1 81.56 180 ASP A N 1
ATOM 1411 C CA . ASP A 1 180 ? 17.922 -15.562 4.555 1 81.56 180 ASP A CA 1
ATOM 1412 C C . ASP A 1 180 ? 17.719 -14.398 5.527 1 81.56 180 ASP A C 1
ATOM 1414 O O . ASP A 1 180 ? 17.938 -14.547 6.73 1 81.56 180 ASP A O 1
ATOM 1418 N N . SER A 1 181 ? 17.297 -13.266 5.023 1 90 181 SER A N 1
ATOM 1419 C CA . SER A 1 181 ? 17.078 -12.125 5.898 1 90 181 SER A CA 1
ATOM 1420 C C . SER A 1 181 ? 15.883 -12.352 6.816 1 90 181 SER A C 1
ATOM 1422 O O . SER A 1 181 ? 14.898 -12.969 6.414 1 90 181 SER A O 1
ATOM 1424 N N . PRO A 1 182 ? 16.016 -11.898 8.031 1 94.44 182 PRO A N 1
ATOM 1425 C CA . PRO A 1 182 ? 14.875 -11.977 8.945 1 94.44 182 PRO A CA 1
ATOM 1426 C C . PRO A 1 182 ? 13.734 -11.039 8.547 1 94.44 182 PRO A C 1
ATOM 1428 O O . PRO A 1 182 ? 13.898 -10.203 7.656 1 94.44 182 PRO A O 1
ATOM 1431 N N . SER A 1 183 ? 12.578 -11.273 9.188 1 95.31 183 SER A N 1
ATOM 1432 C CA . SER A 1 183 ? 11.492 -10.305 9.031 1 95.31 183 SER A CA 1
ATOM 1433 C C . SER A 1 183 ? 11.836 -8.977 9.688 1 95.31 183 SER A C 1
ATOM 1435 O O . SER A 1 183 ? 12.734 -8.906 10.531 1 95.31 183 SER A O 1
ATOM 1437 N N . LEU A 1 184 ? 11.164 -7.934 9.312 1 96.88 184 LEU A N 1
ATOM 1438 C CA . LEU A 1 184 ? 11.383 -6.633 9.938 1 96.88 184 LEU A CA 1
ATOM 1439 C C . LEU A 1 184 ? 11.102 -6.688 11.43 1 96.88 184 LEU A C 1
ATOM 1441 O O . LEU A 1 184 ? 11.844 -6.121 12.234 1 96.88 184 LEU A O 1
ATOM 1445 N N . GLU A 1 185 ? 10.016 -7.344 11.789 1 96.12 185 GLU A N 1
ATOM 1446 C CA . GLU A 1 185 ? 9.664 -7.473 13.203 1 96.12 185 GLU A CA 1
ATOM 1447 C C . GLU A 1 185 ? 10.805 -8.102 13.992 1 96.12 185 GLU A C 1
ATOM 1449 O O . GLU A 1 185 ? 11.172 -7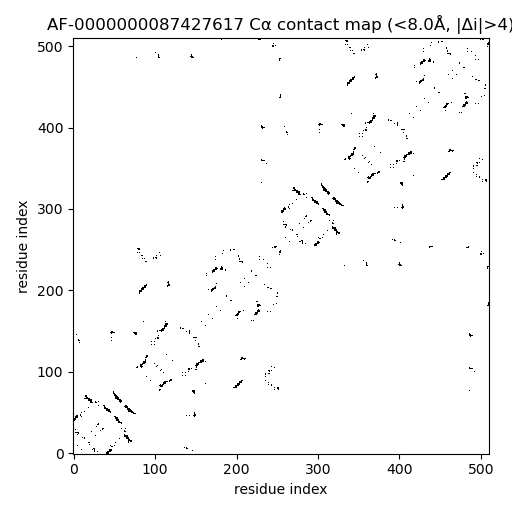.605 15.062 1 96.12 185 GLU A O 1
ATOM 1454 N N . ALA A 1 186 ? 11.297 -9.195 13.445 1 95.56 186 ALA A N 1
ATOM 1455 C CA . ALA A 1 186 ? 12.383 -9.906 14.117 1 95.56 186 ALA A CA 1
ATOM 1456 C C . ALA A 1 186 ? 13.609 -9.008 14.273 1 95.56 186 ALA A C 1
ATOM 1458 O O . ALA A 1 186 ? 14.273 -9.031 15.312 1 95.56 186 ALA A O 1
ATOM 1459 N N . LEU A 1 187 ? 13.898 -8.281 13.266 1 95.56 187 LEU A N 1
ATOM 1460 C CA . LEU A 1 187 ? 15.047 -7.383 13.289 1 95.56 187 LEU A CA 1
ATOM 1461 C C . LEU A 1 187 ? 14.867 -6.297 14.344 1 95.56 187 LEU A C 1
ATOM 1463 O O . LEU A 1 187 ? 15.797 -5.996 15.094 1 95.56 187 LEU A O 1
ATOM 1467 N N . LEU A 1 188 ? 13.695 -5.715 14.359 1 96.81 188 LEU A N 1
ATOM 1468 C CA . LEU A 1 188 ? 13.406 -4.664 15.328 1 96.81 188 LEU A CA 1
ATOM 1469 C C . LEU A 1 188 ? 13.461 -5.203 16.75 1 96.81 188 LEU A C 1
ATOM 1471 O O . LEU A 1 188 ? 13.938 -4.52 17.656 1 96.81 188 LEU A O 1
ATOM 1475 N N . ASP A 1 189 ? 12.961 -6.406 16.906 1 96 189 ASP A N 1
ATOM 1476 C CA . ASP A 1 189 ? 13.008 -7.051 18.219 1 96 189 ASP A CA 1
ATOM 1477 C C . ASP A 1 189 ? 14.453 -7.285 18.656 1 96 189 ASP A C 1
ATOM 1479 O O . ASP A 1 189 ? 14.812 -6.969 19.797 1 96 189 ASP A O 1
ATOM 1483 N N . GLU A 1 190 ? 15.203 -7.84 17.781 1 95.19 190 GLU A N 1
ATOM 1484 C CA . GLU A 1 190 ? 16.609 -8.125 18.062 1 95.19 190 GLU A CA 1
ATOM 1485 C C . GLU A 1 190 ? 17.359 -6.855 18.453 1 95.19 190 GLU A C 1
ATOM 1487 O O . GLU A 1 190 ? 18.25 -6.891 19.312 1 95.19 190 GLU A O 1
ATOM 1492 N N . ALA A 1 191 ? 16.984 -5.758 17.844 1 95 191 ALA A N 1
ATOM 1493 C CA . ALA A 1 191 ? 17.641 -4.477 18.094 1 95 191 ALA A CA 1
ATOM 1494 C C . ALA A 1 191 ? 17.016 -3.785 19.312 1 95 191 ALA A C 1
ATOM 1496 O O . ALA A 1 191 ? 17.375 -2.652 19.641 1 95 191 ALA A O 1
ATOM 1497 N N . ASN A 1 192 ? 16 -4.398 19.969 1 95.88 192 ASN A N 1
ATOM 1498 C CA . ASN A 1 192 ? 15.289 -3.906 21.141 1 95.88 192 ASN A CA 1
ATOM 1499 C C . ASN A 1 192 ? 14.516 -2.629 20.828 1 95.88 192 ASN A C 1
ATOM 1501 O O . ASN A 1 192 ? 14.297 -1.798 21.719 1 95.88 192 ASN A O 1
ATOM 1505 N N . LEU A 1 193 ? 14.133 -2.479 19.641 1 95.62 193 LEU A N 1
ATOM 1506 C CA . LEU A 1 193 ? 13.453 -1.261 19.219 1 95.62 193 LEU A CA 1
ATOM 1507 C C . LEU A 1 193 ? 11.953 -1.371 19.453 1 95.62 193 LEU A C 1
ATOM 1509 O O . LEU A 1 193 ? 11.25 -0.358 19.5 1 95.62 193 LEU A O 1
ATOM 1513 N N . LEU A 1 194 ? 11.461 -2.58 19.547 1 94.56 194 LEU A N 1
ATOM 1514 C CA . LEU A 1 194 ? 10.047 -2.752 19.844 1 94.56 194 LEU A CA 1
ATOM 1515 C C . LEU A 1 194 ? 9.727 -2.309 21.266 1 94.56 194 LEU A C 1
ATOM 1517 O O . LEU A 1 194 ? 8.656 -1.762 21.531 1 94.56 194 LEU A O 1
ATOM 1521 N N . ASP A 1 195 ? 10.633 -2.551 22.109 1 93.44 195 ASP A N 1
ATOM 1522 C CA . ASP A 1 195 ? 10.469 -2.188 23.516 1 93.44 195 ASP A CA 1
ATOM 1523 C C . ASP A 1 195 ? 10.852 -0.731 23.766 1 93.44 195 ASP A C 1
ATOM 1525 O O . ASP A 1 195 ? 10.18 -0.021 24.516 1 93.44 195 ASP A O 1
ATOM 1529 N N . GLU A 1 196 ? 11.953 -0.328 23.203 1 95.38 196 GLU A N 1
ATOM 1530 C CA . GLU A 1 196 ? 12.43 1.05 23.266 1 95.38 196 GLU A CA 1
ATOM 1531 C C . GLU A 1 196 ? 12.25 1.763 21.938 1 95.38 196 GLU A C 1
ATOM 1533 O O . GLU A 1 196 ? 13.195 1.884 21.156 1 95.38 196 GLU A O 1
ATOM 1538 N N . ARG A 1 197 ? 11.164 2.246 21.734 1 94.44 197 ARG A N 1
ATOM 1539 C CA . ARG A 1 197 ? 10.836 2.873 20.469 1 94.44 197 ARG A CA 1
ATOM 1540 C C . ARG A 1 197 ? 11.758 4.055 20.172 1 94.44 197 ARG A C 1
ATOM 1542 O O . ARG A 1 197 ? 11.883 4.965 21 1 94.44 197 ARG A O 1
ATOM 1549 N N . PRO A 1 198 ? 12.352 4.016 19.031 1 96.94 198 PRO A N 1
ATOM 1550 C CA . PRO A 1 198 ? 13.211 5.148 18.672 1 96.94 198 PRO A CA 1
ATOM 1551 C C . PRO A 1 198 ? 12.414 6.379 18.25 1 96.94 198 PRO A C 1
ATOM 1553 O O . PRO A 1 198 ? 11.258 6.254 17.828 1 96.94 198 PRO A O 1
ATOM 1556 N N . GLU A 1 199 ? 13.055 7.461 18.344 1 96.62 199 GLU A N 1
ATOM 1557 C CA . GLU A 1 199 ? 12.438 8.703 17.906 1 96.62 199 GLU A CA 1
ATOM 1558 C C . GLU A 1 199 ? 12.312 8.758 16.391 1 96.62 199 GLU A C 1
ATOM 1560 O O . GLU A 1 199 ? 11.406 9.398 15.852 1 96.62 199 GLU A O 1
ATOM 1565 N N . ALA A 1 200 ? 13.289 8.078 15.742 1 98 200 ALA A N 1
ATOM 1566 C CA . ALA A 1 200 ? 13.305 8.055 14.281 1 98 200 ALA A CA 1
ATOM 1567 C C . ALA A 1 200 ? 13.867 6.73 13.758 1 98 200 ALA A C 1
ATOM 1569 O O . ALA A 1 200 ? 14.625 6.055 14.461 1 98 200 ALA A O 1
ATOM 1570 N N . ALA A 1 201 ? 13.469 6.363 12.594 1 98.44 201 ALA A N 1
ATOM 1571 C CA . ALA A 1 201 ? 13.977 5.191 11.883 1 98.44 201 ALA A CA 1
ATOM 1572 C C . ALA A 1 201 ? 13.883 5.379 10.375 1 98.44 201 ALA A C 1
ATOM 1574 O O . ALA A 1 201 ? 13.125 6.227 9.891 1 98.44 201 ALA A O 1
ATOM 1575 N N . ALA A 1 202 ? 14.711 4.652 9.68 1 98.75 202 ALA A N 1
ATOM 1576 C CA . ALA A 1 202 ? 14.711 4.762 8.227 1 98.75 202 ALA A CA 1
ATOM 1577 C C . ALA A 1 202 ? 14.547 3.395 7.57 1 98.75 202 ALA A C 1
ATOM 1579 O O . ALA A 1 202 ? 15.023 2.387 8.094 1 98.75 202 ALA A O 1
ATOM 1580 N N . ILE A 1 203 ? 13.859 3.4 6.492 1 98.38 203 ILE A N 1
ATOM 1581 C CA . ILE A 1 203 ? 13.695 2.189 5.695 1 98.38 203 ILE A CA 1
ATOM 1582 C C . ILE A 1 203 ? 14.148 2.451 4.262 1 98.38 203 ILE A C 1
ATOM 1584 O O . ILE A 1 203 ? 13.844 3.496 3.684 1 98.38 203 ILE A O 1
ATOM 1588 N N . TRP A 1 204 ? 14.922 1.53 3.727 1 98.38 204 TRP A N 1
ATOM 1589 C CA . TRP A 1 204 ? 15.547 1.653 2.412 1 98.38 204 TRP A CA 1
ATOM 1590 C C . TRP A 1 204 ? 14.922 0.674 1.423 1 98.38 204 TRP A C 1
ATOM 1592 O O . TRP A 1 204 ? 14.82 -0.522 1.705 1 98.38 204 TRP A O 1
ATOM 1602 N N . ILE A 1 205 ? 14.5 1.179 0.315 1 97.56 205 ILE A N 1
ATOM 1603 C CA . ILE A 1 205 ? 13.914 0.387 -0.759 1 97.56 205 ILE A CA 1
ATOM 1604 C C . ILE A 1 205 ? 14.703 0.601 -2.051 1 97.56 205 ILE A C 1
ATOM 1606 O O . ILE A 1 205 ? 14.852 1.734 -2.512 1 97.56 205 ILE A O 1
ATOM 1610 N N . GLY A 1 206 ? 15.148 -0.421 -2.67 1 95.69 206 GLY A N 1
ATOM 1611 C CA . GLY A 1 206 ? 15.945 -0.348 -3.881 1 95.69 206 GLY A CA 1
ATOM 1612 C C . GLY A 1 206 ? 15.109 -0.294 -5.145 1 95.69 206 GLY A C 1
ATOM 1613 O O . GLY A 1 206 ? 13.883 -0.311 -5.082 1 95.69 206 GLY A O 1
ATOM 1614 N N . PRO A 1 207 ? 15.836 -0.165 -6.23 1 92.69 207 PRO A N 1
ATOM 1615 C CA . PRO A 1 207 ? 15.148 -0.141 -7.52 1 92.69 207 PRO A CA 1
ATOM 1616 C C . PRO A 1 207 ? 14.688 -1.526 -7.969 1 92.69 207 PRO A C 1
ATOM 1618 O O . PRO A 1 207 ? 14.93 -2.518 -7.273 1 92.69 207 PRO A O 1
ATOM 1621 N N . GLU A 1 208 ? 13.969 -1.595 -9.062 1 86.94 208 GLU A N 1
ATOM 1622 C CA . GLU A 1 208 ? 13.469 -2.846 -9.625 1 86.94 208 GLU A CA 1
ATOM 1623 C C . GLU A 1 208 ? 14.594 -3.852 -9.828 1 86.94 208 GLU A C 1
ATOM 1625 O O . GLU A 1 208 ? 14.406 -5.051 -9.617 1 86.94 208 GLU A O 1
ATOM 1630 N N . GLY A 1 209 ? 15.719 -3.414 -10.164 1 85.75 209 GLY A N 1
ATOM 1631 C CA . GLY A 1 209 ? 16.859 -4.285 -10.383 1 85.75 209 GLY A CA 1
ATOM 1632 C C . GLY A 1 209 ? 17.625 -4.594 -9.109 1 85.75 209 GLY A C 1
ATOM 1633 O O . GLY A 1 209 ? 18.609 -5.336 -9.133 1 85.75 209 GLY A O 1
ATOM 1634 N N . GLY A 1 210 ? 17.141 -4.074 -8.008 1 90.19 210 GLY A N 1
ATOM 1635 C CA . GLY A 1 210 ? 17.828 -4.27 -6.738 1 90.19 210 GLY A CA 1
ATOM 1636 C C . GLY A 1 210 ? 19.094 -3.453 -6.613 1 90.19 210 GLY A C 1
ATOM 1637 O O . GLY A 1 210 ? 19.484 -2.75 -7.547 1 90.19 210 GLY A O 1
ATOM 1638 N N . PHE A 1 211 ? 19.688 -3.527 -5.402 1 93.12 211 PHE A N 1
ATOM 1639 C CA . PHE A 1 211 ? 20.969 -2.893 -5.16 1 93.12 211 PHE A CA 1
ATOM 1640 C C . PHE A 1 211 ? 22.109 -3.74 -5.723 1 93.12 211 PHE A C 1
ATOM 1642 O O . PHE A 1 211 ? 22.062 -4.969 -5.676 1 93.12 211 PHE A O 1
ATOM 1649 N N . ASP A 1 212 ? 23.062 -3.07 -6.27 1 92.25 212 ASP A N 1
ATOM 1650 C CA . ASP A 1 212 ? 24.203 -3.852 -6.711 1 92.25 212 ASP A CA 1
ATOM 1651 C C . ASP A 1 212 ? 25.094 -4.254 -5.527 1 92.25 212 ASP A C 1
ATOM 1653 O O . ASP A 1 212 ? 24.828 -3.844 -4.395 1 92.25 212 ASP A O 1
ATOM 1657 N N . ASP A 1 213 ? 26.078 -5.039 -5.832 1 92.94 213 ASP A N 1
ATOM 1658 C CA . ASP A 1 213 ? 26.906 -5.637 -4.781 1 92.94 213 ASP A CA 1
ATOM 1659 C C . ASP A 1 213 ? 27.625 -4.562 -3.975 1 92.94 213 ASP A C 1
ATOM 1661 O O . ASP A 1 213 ? 27.75 -4.668 -2.752 1 92.94 213 ASP A O 1
ATOM 1665 N N . ASP A 1 214 ? 28.156 -3.584 -4.617 1 95.5 214 ASP A N 1
ATOM 1666 C CA . ASP A 1 214 ? 28.859 -2.502 -3.943 1 95.5 214 ASP A CA 1
ATOM 1667 C C . ASP A 1 214 ? 27.922 -1.709 -3.037 1 95.5 214 ASP A C 1
ATOM 1669 O O . ASP A 1 214 ? 28.297 -1.33 -1.926 1 95.5 214 ASP A O 1
ATOM 1673 N N . GLU A 1 215 ? 26.797 -1.437 -3.494 1 95.62 215 GLU A N 1
ATOM 1674 C CA . GLU A 1 215 ? 25.797 -0.715 -2.717 1 95.62 215 GLU A CA 1
ATOM 1675 C C . GLU A 1 215 ? 25.375 -1.516 -1.491 1 95.62 215 GLU A C 1
ATOM 1677 O O . GLU A 1 215 ? 25.219 -0.959 -0.4 1 95.62 215 GLU A O 1
ATOM 1682 N N . VAL A 1 216 ? 25.156 -2.801 -1.702 1 93.62 216 VAL A N 1
ATOM 1683 C CA . VAL A 1 216 ? 24.812 -3.682 -0.592 1 93.62 216 VAL A CA 1
ATOM 1684 C C . VAL A 1 216 ? 25.922 -3.656 0.458 1 93.62 216 VAL A C 1
ATOM 1686 O O . VAL A 1 216 ? 25.641 -3.568 1.657 1 93.62 216 VAL A O 1
ATOM 1689 N N . ALA A 1 217 ? 27.109 -3.742 -0.011 1 95.5 217 ALA A N 1
ATOM 1690 C CA . ALA A 1 217 ? 28.266 -3.705 0.889 1 95.5 217 ALA A CA 1
ATOM 1691 C C . ALA A 1 217 ? 28.312 -2.393 1.666 1 95.5 217 ALA A C 1
ATOM 1693 O O . ALA A 1 217 ? 28.562 -2.387 2.871 1 95.5 217 ALA A O 1
ATOM 1694 N N . ALA A 1 218 ? 28.078 -1.29 0.981 1 96.75 218 ALA A N 1
ATOM 1695 C CA . ALA A 1 218 ? 28.078 0.024 1.619 1 96.75 218 ALA A CA 1
ATOM 1696 C C . ALA A 1 218 ? 27 0.109 2.701 1 96.75 218 ALA A C 1
ATOM 1698 O O . ALA A 1 218 ? 27.25 0.64 3.787 1 96.75 218 ALA A O 1
ATOM 1699 N N . LEU A 1 219 ? 25.859 -0.385 2.428 1 96.75 219 LEU A N 1
ATOM 1700 C CA . LEU A 1 219 ? 24.766 -0.41 3.395 1 96.75 219 LEU A CA 1
ATOM 1701 C C . LEU A 1 219 ? 25.141 -1.231 4.621 1 96.75 219 LEU A C 1
ATOM 1703 O O . LEU A 1 219 ? 24.953 -0.789 5.754 1 96.75 219 LEU A O 1
ATOM 1707 N N . LYS A 1 220 ? 25.688 -2.359 4.332 1 94.94 220 LYS A N 1
ATOM 1708 C CA . LYS A 1 220 ? 26.094 -3.24 5.422 1 94.94 220 LYS A CA 1
ATOM 1709 C C . LYS A 1 220 ? 27.156 -2.576 6.289 1 94.94 220 LYS A C 1
ATOM 1711 O O . LYS A 1 220 ? 27.078 -2.621 7.52 1 94.94 220 LYS A O 1
ATOM 1716 N N . GLU A 1 221 ? 28.109 -2.033 5.668 1 96.62 221 GLU A N 1
ATOM 1717 C CA . GLU A 1 221 ? 29.188 -1.369 6.379 1 96.62 221 GLU A CA 1
ATOM 1718 C C . GLU A 1 221 ? 28.672 -0.226 7.242 1 96.62 221 GLU A C 1
ATOM 1720 O O . GLU A 1 221 ? 29.203 0.046 8.32 1 96.62 221 GLU A O 1
ATOM 1725 N N . ALA A 1 222 ? 27.594 0.436 6.797 1 97.25 222 ALA A N 1
ATOM 1726 C CA . ALA A 1 222 ? 27 1.559 7.52 1 97.25 222 ALA A CA 1
ATOM 1727 C C . ALA A 1 222 ? 26.094 1.068 8.633 1 97.25 222 ALA A C 1
ATOM 1729 O O . ALA A 1 222 ? 25.484 1.872 9.352 1 97.25 222 ALA A O 1
ATOM 1730 N N . GLY A 1 223 ? 25.922 -0.254 8.75 1 95.88 223 GLY A N 1
ATOM 1731 C CA . GLY A 1 223 ? 25.125 -0.823 9.82 1 95.88 223 GLY A CA 1
ATOM 1732 C C . GLY A 1 223 ? 23.656 -0.953 9.477 1 95.88 223 GLY A C 1
ATOM 1733 O O . GLY A 1 223 ? 22.797 -1.049 10.367 1 95.88 223 GLY A O 1
ATOM 1734 N N . VAL A 1 224 ? 23.328 -0.905 8.188 1 96.56 224 VAL A N 1
ATOM 1735 C CA . VAL A 1 224 ? 21.953 -1.069 7.746 1 96.56 224 VAL A CA 1
ATOM 1736 C C . VAL A 1 224 ? 21.609 -2.555 7.629 1 96.56 224 VAL A C 1
ATOM 1738 O O . VAL A 1 224 ? 22.203 -3.266 6.809 1 96.56 224 VAL A O 1
ATOM 1741 N N . ASP A 1 225 ? 20.656 -3.014 8.414 1 94.12 225 ASP A N 1
ATOM 1742 C CA . ASP A 1 225 ? 20.297 -4.426 8.414 1 94.12 225 ASP A CA 1
ATOM 1743 C C . ASP A 1 225 ? 19.25 -4.719 7.34 1 94.12 225 ASP A C 1
ATOM 1745 O O . ASP A 1 225 ? 18.359 -3.902 7.09 1 94.12 225 ASP A O 1
ATOM 1749 N N . SER A 1 226 ? 19.359 -5.902 6.789 1 95.5 226 SER A N 1
ATOM 1750 C CA . SER A 1 226 ? 18.438 -6.297 5.734 1 95.5 226 SER A CA 1
ATOM 1751 C C . SER A 1 226 ? 17.281 -7.117 6.293 1 95.5 226 SER A C 1
ATOM 1753 O O . SER A 1 226 ? 17.469 -7.934 7.195 1 95.5 226 SER A O 1
ATOM 1755 N N . PHE A 1 227 ? 16.125 -6.898 5.789 1 96.06 227 PHE A N 1
ATOM 1756 C CA . PHE A 1 227 ? 14.945 -7.691 6.129 1 96.06 227 PHE A CA 1
ATOM 1757 C C . PHE A 1 227 ? 14.195 -8.125 4.871 1 96.06 227 PHE A C 1
ATOM 1759 O O . PHE A 1 227 ? 14.383 -7.535 3.805 1 96.06 227 PHE A O 1
ATOM 1766 N N . HIS A 1 228 ? 13.406 -9.156 5.004 1 94.62 228 HIS A N 1
ATOM 1767 C CA . HIS A 1 228 ? 12.602 -9.602 3.875 1 94.62 228 HIS A CA 1
ATOM 1768 C C . HIS A 1 228 ? 11.148 -9.156 4.02 1 94.62 228 HIS A C 1
ATOM 1770 O O . HIS A 1 228 ? 10.711 -8.797 5.117 1 94.62 228 HIS A O 1
ATOM 1776 N N . MET A 1 229 ? 10.453 -9.141 2.939 1 94.19 229 MET A N 1
ATOM 1777 C CA . MET A 1 229 ? 9.031 -8.82 2.934 1 94.19 229 MET A CA 1
ATOM 1778 C C . MET A 1 229 ? 8.211 -9.969 2.355 1 94.19 229 MET A C 1
ATOM 1780 O O . MET A 1 229 ? 7.293 -9.742 1.567 1 94.19 229 MET A O 1
ATOM 1784 N N . GLY A 1 230 ? 8.625 -11.172 2.748 1 92.69 230 GLY A N 1
ATOM 1785 C CA . GLY A 1 230 ? 7.887 -12.344 2.307 1 92.69 230 GLY A CA 1
ATOM 1786 C C . GLY A 1 230 ? 8.453 -12.969 1.051 1 92.69 230 GLY A C 1
ATOM 1787 O O . GLY A 1 230 ? 9.461 -12.5 0.517 1 92.69 230 GLY A O 1
ATOM 1788 N N . PRO A 1 231 ? 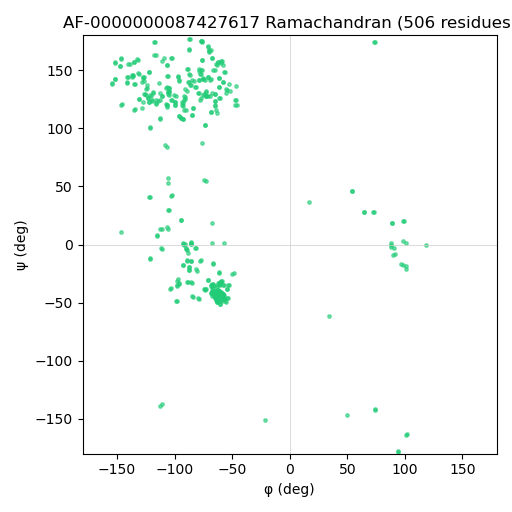7.816 -13.992 0.565 1 91.5 231 PRO A N 1
ATOM 1789 C CA . PRO A 1 231 ? 8.391 -14.812 -0.507 1 91.5 231 PRO A CA 1
ATOM 1790 C C . PRO A 1 231 ? 8.094 -14.25 -1.896 1 91.5 231 PRO A C 1
ATOM 1792 O O . PRO A 1 231 ? 8.672 -14.703 -2.885 1 91.5 231 PRO A O 1
ATOM 1795 N N . ARG A 1 232 ? 7.211 -13.352 -2.02 1 92.5 232 ARG A N 1
ATOM 1796 C CA . ARG A 1 232 ? 6.82 -12.812 -3.314 1 92.5 232 ARG A CA 1
ATOM 1797 C C . ARG A 1 232 ? 7.691 -11.617 -3.691 1 92.5 232 ARG A C 1
ATOM 1799 O O . ARG A 1 232 ? 8.156 -10.875 -2.818 1 92.5 232 ARG A O 1
ATOM 1806 N N . ILE A 1 233 ? 7.863 -11.422 -4.926 1 90.81 233 ILE A N 1
ATOM 1807 C CA . ILE A 1 233 ? 8.609 -10.266 -5.418 1 90.81 233 ILE A CA 1
ATOM 1808 C C . ILE A 1 233 ? 7.676 -9.062 -5.516 1 90.81 233 ILE A C 1
ATOM 1810 O O . ILE A 1 233 ? 6.793 -9.016 -6.375 1 90.81 233 ILE A O 1
ATOM 1814 N N . LEU A 1 234 ? 7.949 -8.141 -4.664 1 94.12 234 LEU A N 1
ATOM 1815 C CA . LEU A 1 234 ? 7.152 -6.922 -4.715 1 94.12 234 LEU A CA 1
ATOM 1816 C C . LEU A 1 234 ? 7.762 -5.914 -5.688 1 94.12 234 LEU A C 1
ATOM 1818 O O . LEU A 1 234 ? 8.984 -5.773 -5.758 1 94.12 234 LEU A O 1
ATOM 1822 N N . ARG A 1 235 ? 6.918 -5.277 -6.414 1 93.25 235 ARG A N 1
ATOM 1823 C CA . ARG A 1 235 ? 7.398 -4.113 -7.148 1 93.25 235 ARG A CA 1
ATOM 1824 C C . ARG A 1 235 ? 7.965 -3.062 -6.199 1 93.25 235 ARG A C 1
ATOM 1826 O O . ARG A 1 235 ? 7.566 -2.996 -5.031 1 93.25 235 ARG A O 1
ATOM 1833 N N . ALA A 1 236 ? 8.789 -2.221 -6.703 1 93.62 236 ALA A N 1
ATOM 1834 C CA . ALA A 1 236 ? 9.508 -1.257 -5.871 1 93.62 236 ALA A CA 1
ATOM 1835 C C . ALA A 1 236 ? 8.539 -0.33 -5.145 1 93.62 236 ALA A C 1
ATOM 1837 O O . ALA A 1 236 ? 8.703 -0.058 -3.953 1 93.62 236 ALA A O 1
ATOM 1838 N N . GLU A 1 237 ? 7.52 0.172 -5.832 1 95 237 GLU A N 1
ATOM 1839 C CA . GLU A 1 237 ? 6.559 1.082 -5.215 1 95 237 GLU A CA 1
ATOM 1840 C C . GLU A 1 237 ? 5.738 0.373 -4.145 1 95 237 GLU A C 1
ATOM 1842 O O . GLU A 1 237 ? 5.398 0.968 -3.117 1 95 237 GLU A O 1
ATOM 1847 N N . THR A 1 238 ? 5.43 -0.914 -4.375 1 96.38 238 THR A N 1
ATOM 1848 C CA . THR A 1 238 ? 4.703 -1.702 -3.387 1 96.38 238 THR A CA 1
ATOM 1849 C C . THR A 1 238 ? 5.566 -1.951 -2.154 1 96.38 238 THR A C 1
ATOM 1851 O O . THR A 1 238 ? 5.09 -1.842 -1.022 1 96.38 238 THR A O 1
ATOM 1854 N N . ALA A 1 239 ? 6.801 -2.236 -2.451 1 96.75 239 ALA A N 1
ATOM 1855 C CA . ALA A 1 239 ? 7.738 -2.494 -1.36 1 96.75 239 ALA A CA 1
ATOM 1856 C C . ALA A 1 239 ? 7.832 -1.295 -0.422 1 96.75 239 ALA A C 1
ATOM 1858 O O . ALA A 1 239 ? 7.859 -1.455 0.801 1 96.75 239 ALA A O 1
ATOM 1859 N N . GLY A 1 240 ? 7.945 -0.102 -0.968 1 97.5 240 GLY A N 1
ATOM 1860 C CA . GLY A 1 240 ? 7.984 1.104 -0.156 1 97.5 240 GLY A CA 1
ATOM 1861 C C . GLY A 1 240 ? 6.77 1.258 0.738 1 97.5 240 GLY A C 1
ATOM 1862 O O . GLY A 1 240 ? 6.898 1.541 1.931 1 97.5 240 GLY A O 1
ATOM 1863 N N . LEU A 1 241 ? 5.594 1.053 0.188 1 97.25 241 LEU A N 1
ATOM 1864 C CA . LEU A 1 241 ? 4.344 1.195 0.926 1 97.25 241 LEU A CA 1
ATOM 1865 C C . LEU A 1 241 ? 4.242 0.149 2.031 1 97.25 241 LEU A C 1
ATOM 1867 O O . LEU A 1 241 ? 3.85 0.465 3.156 1 97.25 241 LEU A O 1
ATOM 1871 N N . VAL A 1 242 ? 4.625 -1.064 1.708 1 97.88 242 VAL A N 1
ATOM 1872 C CA . VAL A 1 242 ? 4.578 -2.164 2.666 1 97.88 242 VAL A CA 1
ATOM 1873 C C . VAL A 1 242 ? 5.559 -1.898 3.807 1 97.88 242 VAL A C 1
ATOM 1875 O O . VAL A 1 242 ? 5.215 -2.064 4.98 1 97.88 242 VAL A O 1
ATOM 1878 N N . ALA A 1 243 ? 6.715 -1.467 3.441 1 98 243 ALA A N 1
ATOM 1879 C CA . ALA A 1 243 ? 7.734 -1.215 4.457 1 98 243 ALA A CA 1
ATOM 1880 C C . ALA A 1 243 ? 7.293 -0.112 5.414 1 98 243 ALA A C 1
ATOM 1882 O O . ALA A 1 243 ? 7.473 -0.229 6.629 1 98 243 ALA A O 1
ATOM 1883 N N . VAL A 1 244 ? 6.719 0.958 4.879 1 98.44 244 VAL A N 1
ATOM 1884 C CA . VAL A 1 244 ? 6.234 2.043 5.727 1 98.44 244 VAL A CA 1
ATOM 1885 C C . VAL A 1 244 ? 5.102 1.537 6.621 1 98.44 244 VAL A C 1
ATOM 1887 O O . VAL A 1 244 ? 5.051 1.86 7.809 1 98.44 244 VAL A O 1
ATOM 1890 N N . THR A 1 245 ? 4.215 0.751 6.059 1 98.44 245 THR A N 1
ATOM 1891 C CA . THR A 1 245 ? 3.119 0.177 6.832 1 98.44 245 THR A CA 1
ATOM 1892 C C . THR A 1 245 ? 3.652 -0.659 7.992 1 98.44 245 THR A C 1
ATOM 1894 O O . THR A 1 245 ? 3.182 -0.528 9.125 1 98.44 245 THR A O 1
ATOM 1897 N N . LEU A 1 246 ? 4.633 -1.488 7.73 1 98.12 246 LEU A N 1
ATOM 1898 C CA . LEU A 1 246 ? 5.219 -2.342 8.758 1 98.12 246 LEU A CA 1
ATOM 1899 C C . LEU A 1 246 ? 5.902 -1.507 9.836 1 98.12 246 LEU A C 1
ATOM 1901 O O . LEU A 1 246 ? 5.762 -1.789 11.023 1 98.12 246 LEU A O 1
ATOM 1905 N N . MET A 1 247 ? 6.629 -0.487 9.422 1 97.81 247 MET A N 1
ATOM 1906 C CA . MET A 1 247 ? 7.266 0.397 10.391 1 97.81 247 MET A CA 1
ATOM 1907 C C . MET A 1 247 ? 6.23 1.055 11.297 1 97.81 247 MET A C 1
ATOM 1909 O O . MET A 1 247 ? 6.418 1.137 12.508 1 97.81 247 MET A O 1
ATOM 1913 N N . GLN A 1 248 ? 5.133 1.517 10.688 1 97.5 248 GLN A N 1
ATOM 1914 C CA . GLN A 1 248 ? 4.078 2.164 11.469 1 97.5 248 GLN A CA 1
ATOM 1915 C C . GLN A 1 248 ? 3.381 1.167 12.391 1 97.5 248 GLN A C 1
ATOM 1917 O O . GLN A 1 248 ? 2.951 1.524 13.484 1 97.5 248 GLN A O 1
ATOM 1922 N N . ALA A 1 249 ? 3.262 -0.07 11.945 1 97.06 249 ALA A N 1
ATOM 1923 C CA . ALA A 1 249 ? 2.637 -1.116 12.75 1 97.06 249 ALA A CA 1
ATOM 1924 C C . ALA A 1 249 ? 3.48 -1.441 13.977 1 97.06 249 ALA A C 1
ATOM 1926 O O . ALA A 1 249 ? 2.945 -1.662 15.07 1 97.06 249 ALA A O 1
ATOM 1927 N N . TYR A 1 250 ? 4.789 -1.426 13.805 1 97.06 250 TYR A N 1
ATOM 1928 C CA . TYR A 1 250 ? 5.664 -1.915 14.859 1 97.06 250 TYR A CA 1
ATOM 1929 C C . TYR A 1 250 ? 6.172 -0.767 15.727 1 97.06 250 TYR A C 1
ATOM 1931 O O . TYR A 1 250 ? 6.391 -0.935 16.922 1 97.06 250 TYR A O 1
ATOM 1939 N N . LEU A 1 251 ? 6.383 0.424 15.078 1 97 251 LEU A N 1
ATOM 1940 C CA . LEU A 1 251 ? 7.031 1.516 15.797 1 97 251 LEU A CA 1
ATOM 1941 C C . LEU A 1 251 ? 6.133 2.748 15.844 1 97 251 LEU A C 1
ATOM 1943 O O . LEU A 1 251 ? 6.43 3.713 16.547 1 97 251 LEU A O 1
ATOM 1947 N N . GLY A 1 252 ? 5.047 2.691 15 1 95.5 252 GLY A N 1
ATOM 1948 C CA . GLY A 1 252 ? 4.25 3.896 14.828 1 95.5 252 GLY A CA 1
ATOM 1949 C C . GLY A 1 252 ? 2.865 3.783 15.438 1 95.5 252 GLY A C 1
ATOM 1950 O O . GLY A 1 252 ? 2.713 3.357 16.578 1 95.5 252 GLY A O 1
ATOM 1951 N N . ASP A 1 253 ? 1.935 4.273 14.695 1 92.31 253 ASP A N 1
ATOM 1952 C CA . ASP A 1 253 ? 0.621 4.5 15.281 1 92.31 253 ASP A CA 1
ATOM 1953 C C . ASP A 1 253 ? -0.426 3.574 14.672 1 92.31 253 ASP A C 1
ATOM 1955 O O . ASP A 1 253 ? -1.628 3.809 14.812 1 92.31 253 ASP A O 1
ATOM 1959 N N . LEU A 1 254 ? 0.038 2.516 13.922 1 92.19 254 LEU A N 1
ATOM 1960 C CA . LEU A 1 254 ? -0.916 1.517 13.445 1 92.19 254 LEU A CA 1
ATOM 1961 C C . LEU A 1 254 ? -1.091 0.405 14.477 1 92.19 254 LEU A C 1
ATOM 1963 O O . LEU A 1 254 ? -1.945 -0.469 14.312 1 92.19 254 LEU A O 1
ATOM 1967 N N . SER A 1 255 ? -0.335 0.283 15.633 1 77.25 255 SER A N 1
ATOM 1968 C CA . SER A 1 255 ? -0.369 -0.746 16.672 1 77.25 255 SER A CA 1
ATOM 1969 C C . SER A 1 255 ? -1.283 -0.34 17.812 1 77.25 255 SER A C 1
ATOM 1971 O O . SER A 1 255 ? -1.494 0.85 18.062 1 77.25 255 SER A O 1
ATOM 1973 N N . MET B 1 1 ? 16.672 -20.922 -12.336 1 54.16 1 MET B N 1
ATOM 1974 C CA . MET B 1 1 ? 15.891 -21.266 -13.531 1 54.16 1 MET B CA 1
ATOM 1975 C C . MET B 1 1 ? 14.906 -20.141 -13.867 1 54.16 1 MET B C 1
ATOM 1977 O O . MET B 1 1 ? 14.336 -19.516 -12.969 1 54.16 1 MET B O 1
ATOM 1981 N N . ARG B 1 2 ? 14.898 -19.781 -15.172 1 67.94 2 ARG B N 1
ATOM 1982 C CA . ARG B 1 2 ? 13.992 -18.734 -15.617 1 67.94 2 ARG B CA 1
ATOM 1983 C C . ARG B 1 2 ? 12.539 -19.156 -15.469 1 67.94 2 ARG B C 1
ATOM 1985 O O . ARG B 1 2 ? 12.203 -20.344 -15.648 1 67.94 2 ARG B O 1
ATOM 1992 N N . ARG B 1 3 ? 11.773 -18.344 -14.875 1 71.19 3 ARG B N 1
ATOM 1993 C CA . ARG B 1 3 ? 10.352 -18.609 -14.68 1 71.19 3 ARG B CA 1
ATOM 1994 C C . ARG B 1 3 ? 9.5 -17.781 -15.633 1 71.19 3 ARG B C 1
ATOM 1996 O O . ARG B 1 3 ? 9.812 -16.609 -15.891 1 71.19 3 ARG B O 1
ATOM 2003 N N . ALA B 1 4 ? 8.578 -18.531 -16.344 1 69.25 4 ALA B N 1
ATOM 2004 C CA . ALA B 1 4 ? 7.707 -17.812 -17.266 1 69.25 4 ALA B CA 1
ATOM 2005 C C . ALA B 1 4 ? 6.242 -18.141 -17.016 1 69.25 4 ALA B C 1
ATOM 2007 O O . ALA B 1 4 ? 5.855 -19.312 -17.031 1 69.25 4 ALA B O 1
ATOM 2008 N N . PRO B 1 5 ? 5.461 -17.172 -16.75 1 69 5 PRO B N 1
ATOM 2009 C CA . PRO B 1 5 ? 4.02 -17.406 -16.656 1 69 5 PRO B CA 1
ATOM 2010 C C . PRO B 1 5 ? 3.369 -17.656 -18.016 1 69 5 PRO B C 1
ATOM 2012 O O . PRO B 1 5 ? 3.75 -17.031 -19.016 1 69 5 PRO B O 1
ATOM 2015 N N . LEU B 1 6 ? 2.633 -18.719 -18.141 1 64.62 6 LEU B N 1
ATOM 2016 C CA . LEU B 1 6 ? 1.928 -18.984 -19.375 1 64.62 6 LEU B CA 1
ATOM 2017 C C . LEU B 1 6 ? 0.824 -17.953 -19.609 1 64.62 6 LEU B C 1
ATOM 2019 O O . LEU B 1 6 ? 0.394 -17.734 -20.75 1 64.62 6 LEU B O 1
ATOM 2023 N N . GLU B 1 7 ? 0.884 -16.906 -19 1 59.97 7 GLU B N 1
ATOM 2024 C CA . GLU B 1 7 ? -0.133 -15.852 -19.047 1 59.97 7 GLU B CA 1
ATOM 2025 C C . GLU B 1 7 ? -1.526 -16.422 -18.812 1 59.97 7 GLU B C 1
ATOM 2027 O O . GLU B 1 7 ? -1.665 -17.578 -18.375 1 59.97 7 GLU B O 1
ATOM 2032 N N . THR B 1 8 ? -2.676 -15.93 -19.406 1 54.28 8 THR B N 1
ATOM 2033 C CA . THR B 1 8 ? -4.09 -16.203 -19.188 1 54.28 8 THR B CA 1
ATOM 2034 C C . THR B 1 8 ? -4.434 -17.625 -19.609 1 54.28 8 THR B C 1
ATOM 2036 O O . THR B 1 8 ? -5.574 -18.078 -19.453 1 54.28 8 THR B O 1
ATOM 2039 N N . GLU B 1 9 ? -3.455 -18.406 -20.062 1 61.56 9 GLU B N 1
ATOM 2040 C CA . GLU B 1 9 ? -3.953 -19.688 -20.578 1 61.56 9 GLU B CA 1
ATOM 2041 C C . GLU B 1 9 ? -3.498 -20.844 -19.703 1 61.56 9 GLU B C 1
ATOM 2043 O O . GLU B 1 9 ? -2.414 -20.797 -19.109 1 61.56 9 GLU B O 1
ATOM 2048 N N . GLU B 1 10 ? -4.504 -21.719 -19.328 1 65.88 10 GLU B N 1
ATOM 2049 C CA . GLU B 1 10 ? -4.207 -22.984 -18.672 1 65.88 10 GLU B CA 1
ATOM 2050 C C . GLU B 1 10 ? -3.193 -23.797 -19.469 1 65.88 10 GLU B C 1
ATOM 2052 O O . GLU B 1 10 ? -3.129 -23.703 -20.688 1 65.88 10 GLU B O 1
ATOM 2057 N N . MET B 1 11 ? -2.268 -24.375 -18.672 1 75.88 11 MET B N 1
ATOM 2058 C CA . MET B 1 11 ? -1.378 -25.359 -19.281 1 75.88 11 MET B CA 1
ATOM 2059 C C . MET B 1 11 ? -2.164 -26.359 -20.109 1 75.88 11 MET B C 1
ATOM 2061 O O . MET B 1 11 ? -3.16 -26.922 -19.641 1 75.88 11 MET B O 1
ATOM 2065 N N . PRO B 1 12 ? -1.889 -26.453 -21.391 1 74.12 12 PRO B N 1
ATOM 2066 C CA . PRO B 1 12 ? -2.627 -27.406 -22.219 1 74.12 12 PRO B CA 1
ATOM 2067 C C . PRO B 1 12 ? -2.529 -28.844 -21.703 1 74.12 12 PRO B C 1
ATOM 2069 O O . PRO B 1 12 ? -1.557 -29.188 -21.031 1 74.12 12 PRO B O 1
ATOM 2072 N N . PRO B 1 13 ? -3.6 -29.578 -21.953 1 73.69 13 PRO B N 1
ATOM 2073 C CA . PRO B 1 13 ? -3.592 -30.984 -21.547 1 73.69 13 PRO B CA 1
ATOM 2074 C C . PRO B 1 13 ? -2.34 -31.719 -22.016 1 73.69 13 PRO B C 1
ATOM 2076 O O . PRO B 1 13 ? -1.911 -32.688 -21.375 1 73.69 13 PRO B O 1
ATOM 2079 N N . GLU B 1 14 ? -1.733 -31.219 -23.094 1 71.56 14 GLU B N 1
ATOM 2080 C CA . GLU B 1 14 ? -0.544 -31.859 -23.656 1 71.56 14 GLU B CA 1
ATOM 2081 C C . GLU B 1 14 ? 0.696 -31.547 -22.828 1 71.56 14 GLU B C 1
ATOM 2083 O O . GLU B 1 14 ? 1.738 -32.188 -23 1 71.56 14 GLU B O 1
ATOM 2088 N N . GLY B 1 15 ? 0.555 -30.609 -21.984 1 74.5 15 GLY B N 1
ATOM 2089 C CA . GLY B 1 15 ? 1.686 -30.188 -21.172 1 74.5 15 GLY B CA 1
ATOM 2090 C C . GLY B 1 15 ? 2.021 -31.172 -20.078 1 74.5 15 GLY B C 1
ATOM 2091 O O . GLY B 1 15 ? 2.002 -30.828 -18.891 1 74.5 15 GLY B O 1
ATOM 2092 N N . ARG B 1 16 ? 2.258 -32.438 -20.484 1 83.88 16 ARG B N 1
ATOM 2093 C CA . ARG B 1 16 ? 2.623 -33.5 -19.547 1 83.88 16 ARG B CA 1
ATOM 2094 C C . ARG B 1 16 ? 4.074 -33.938 -19.75 1 83.88 16 ARG B C 1
ATOM 2096 O O . ARG B 1 16 ? 4.66 -33.688 -20.797 1 83.88 16 ARG B O 1
ATOM 2103 N N . VAL B 1 17 ? 4.562 -34.5 -18.703 1 90.12 17 VAL B N 1
ATOM 2104 C CA . VAL B 1 17 ? 5.957 -34.938 -18.719 1 90.12 17 VAL B CA 1
ATOM 2105 C C . VAL B 1 17 ? 6.215 -35.812 -19.938 1 90.12 17 VAL B C 1
ATOM 2107 O O . VAL B 1 17 ? 5.441 -36.75 -20.219 1 90.12 17 VAL B O 1
ATOM 2110 N N . GLY B 1 18 ? 7.219 -35.531 -20.578 1 90.12 18 GLY B N 1
ATOM 2111 C CA . GLY B 1 18 ? 7.621 -36.312 -21.734 1 90.12 18 GLY B CA 1
ATOM 2112 C C . GLY B 1 18 ? 6.988 -35.844 -23.031 1 90.12 18 GLY B C 1
ATOM 2113 O O . GLY B 1 18 ? 7.301 -36.375 -24.094 1 90.12 18 GLY B O 1
ATOM 2114 N N . GLN B 1 19 ? 6.137 -34.844 -22.922 1 91.25 19 GLN B N 1
ATOM 2115 C CA . GLN B 1 19 ? 5.449 -34.344 -24.125 1 91.25 19 GLN B CA 1
ATOM 2116 C C . GLN B 1 19 ? 6.016 -33 -24.562 1 91.25 19 GLN B C 1
ATOM 2118 O O . GLN B 1 19 ? 6.711 -32.344 -23.797 1 91.25 19 GLN B O 1
ATOM 2123 N N . ARG B 1 20 ? 5.824 -32.844 -25.844 1 92.44 20 ARG B N 1
ATOM 2124 C CA . ARG B 1 20 ? 6.172 -31.547 -26.453 1 92.44 20 ARG B CA 1
ATOM 2125 C C . ARG B 1 20 ? 4.918 -30.734 -26.781 1 92.44 20 ARG B C 1
ATOM 2127 O O . ARG B 1 20 ? 3.93 -31.297 -27.266 1 92.44 20 ARG B O 1
ATOM 2134 N N . PHE B 1 21 ? 4.922 -29.5 -26.375 1 89.44 21 PHE B N 1
ATOM 2135 C CA . PHE B 1 21 ? 3.797 -28.656 -26.781 1 89.44 21 PHE B CA 1
ATOM 2136 C C . PHE B 1 21 ? 4.273 -27.266 -27.172 1 89.44 21 PHE B C 1
ATOM 2138 O O . PHE B 1 21 ? 5.387 -26.859 -26.812 1 89.44 21 PHE B O 1
ATOM 2145 N N . ARG B 1 22 ? 3.453 -26.641 -28 1 89.56 22 ARG B N 1
ATOM 2146 C CA . ARG B 1 22 ? 3.738 -25.266 -28.422 1 89.56 22 ARG B CA 1
ATOM 2147 C C . ARG B 1 22 ? 3.18 -24.266 -27.438 1 89.56 22 ARG B C 1
ATOM 2149 O O . ARG B 1 22 ? 2.07 -24.422 -26.922 1 89.56 22 ARG B O 1
ATOM 2156 N N . LEU B 1 23 ? 4.008 -23.297 -27.188 1 87.62 23 LEU B N 1
ATOM 2157 C CA . LEU B 1 23 ? 3.562 -22.234 -26.297 1 87.62 23 LEU B CA 1
ATOM 2158 C C . LEU B 1 23 ? 2.652 -21.266 -27.047 1 87.62 23 LEU B C 1
ATOM 2160 O O . LEU B 1 23 ? 2.795 -21.062 -28.25 1 87.62 23 LEU B O 1
ATOM 2164 N N . PRO B 1 24 ? 1.722 -20.672 -26.219 1 83.12 24 PRO B N 1
ATOM 2165 C CA . PRO B 1 24 ? 0.939 -19.594 -26.828 1 83.12 24 PRO B CA 1
ATOM 2166 C C . PRO B 1 24 ? 1.811 -18.453 -27.328 1 83.12 24 PRO B C 1
ATOM 2168 O O . PRO B 1 24 ? 2.914 -18.234 -26.812 1 83.12 24 PRO B O 1
ATOM 2171 N N . GLU B 1 25 ? 1.301 -17.719 -28.281 1 81.81 25 GLU B N 1
ATOM 2172 C CA . GLU B 1 25 ? 2.059 -16.672 -28.969 1 81.81 25 GLU B CA 1
ATOM 2173 C C . GLU B 1 25 ? 2.645 -15.672 -27.969 1 81.81 25 GLU B C 1
ATOM 2175 O O . GLU B 1 25 ? 3.818 -15.305 -28.078 1 81.81 25 GLU B O 1
ATOM 2180 N N . ARG B 1 26 ? 1.809 -15.258 -27.031 1 78.62 26 ARG B N 1
ATOM 2181 C CA . ARG B 1 26 ? 2.26 -14.25 -26.078 1 78.62 26 ARG B CA 1
ATOM 2182 C C . ARG B 1 26 ? 3.416 -14.781 -25.234 1 78.62 26 ARG B C 1
ATOM 2184 O O . ARG B 1 26 ? 4.379 -14.055 -24.969 1 78.62 26 ARG B O 1
ATOM 2191 N N . VAL B 1 27 ? 3.354 -15.977 -24.859 1 80.44 27 VAL B N 1
ATOM 2192 C CA . VAL B 1 27 ? 4.391 -16.578 -24.031 1 80.44 27 VAL B CA 1
ATOM 2193 C C . VAL B 1 27 ? 5.645 -16.828 -24.875 1 80.44 27 VAL B C 1
ATOM 2195 O O . VAL B 1 27 ? 6.766 -16.609 -24.406 1 80.44 27 VAL B O 1
ATOM 2198 N N . ALA B 1 28 ? 5.426 -17.25 -26.094 1 85.81 28 ALA B N 1
ATOM 2199 C CA . ALA B 1 28 ? 6.539 -17.469 -27.016 1 85.81 28 ALA B CA 1
ATOM 2200 C C . ALA B 1 28 ? 7.332 -16.188 -27.234 1 85.81 28 ALA B C 1
ATOM 2202 O O . ALA B 1 28 ? 8.562 -16.203 -27.188 1 85.81 28 ALA B O 1
ATOM 2203 N N . HIS B 1 29 ? 6.594 -15.172 -27.484 1 83.81 29 HIS B N 1
ATOM 2204 C CA . HIS B 1 29 ? 7.23 -13.883 -27.688 1 83.81 29 HIS B CA 1
ATOM 2205 C C . HIS B 1 29 ? 8.039 -13.469 -26.453 1 83.81 29 HIS B C 1
ATOM 2207 O O . HIS B 1 29 ? 9.18 -13.016 -26.578 1 83.81 29 HIS B O 1
ATOM 2213 N N . TYR B 1 30 ? 7.52 -13.672 -25.312 1 79.31 30 TYR B N 1
ATOM 2214 C CA . TYR B 1 30 ? 8.195 -13.312 -24.062 1 79.31 30 TYR B CA 1
ATOM 2215 C C . TYR B 1 30 ? 9.492 -14.094 -23.906 1 79.31 30 TYR B C 1
ATOM 2217 O O . TYR B 1 30 ? 10.539 -13.516 -23.609 1 79.31 30 TYR B O 1
ATOM 2225 N N . LEU B 1 31 ? 9.445 -15.383 -24.125 1 84.44 31 LEU B N 1
ATOM 2226 C CA . LEU B 1 31 ? 10.617 -16.234 -23.953 1 84.44 31 LEU B CA 1
ATOM 2227 C C . LEU B 1 31 ? 11.688 -15.906 -24.984 1 84.44 31 LEU B C 1
ATOM 2229 O O . LEU B 1 31 ? 12.875 -15.828 -24.656 1 84.44 31 LEU B O 1
ATOM 2233 N N . ARG B 1 32 ? 11.25 -15.68 -26.125 1 87.38 32 ARG B N 1
ATOM 2234 C CA . ARG B 1 32 ? 12.172 -15.5 -27.234 1 87.38 32 ARG B CA 1
ATOM 2235 C C . ARG B 1 32 ? 12.766 -14.094 -27.234 1 87.38 32 ARG B C 1
ATOM 2237 O O . ARG B 1 32 ? 13.984 -13.93 -27.344 1 87.38 32 ARG B O 1
ATOM 2244 N N . ASP B 1 33 ? 11.945 -13.062 -27.047 1 85.56 33 ASP B N 1
ATOM 2245 C CA . ASP B 1 33 ? 12.352 -11.688 -27.312 1 85.56 33 ASP B CA 1
ATOM 2246 C C . ASP B 1 33 ? 12.789 -11 -26.016 1 85.56 33 ASP B C 1
ATOM 2248 O O . ASP B 1 33 ? 13.648 -10.117 -26.031 1 85.56 33 ASP B O 1
ATOM 2252 N N . VAL B 1 34 ? 12.188 -11.422 -25.016 1 78.94 34 VAL B N 1
ATOM 2253 C CA . VAL B 1 34 ? 12.492 -10.742 -23.766 1 78.94 34 VAL B CA 1
ATOM 2254 C C . VAL B 1 34 ? 13.531 -11.539 -22.984 1 78.94 34 VAL B C 1
ATOM 2256 O O . VAL B 1 34 ? 14.531 -10.984 -22.531 1 78.94 34 VAL B O 1
ATOM 2259 N N . LEU B 1 35 ? 13.281 -12.812 -22.875 1 81.38 35 LEU B N 1
ATOM 2260 C CA . LEU B 1 35 ? 14.195 -13.641 -22.094 1 81.38 35 LEU B CA 1
ATOM 2261 C C . LEU B 1 35 ? 15.312 -14.195 -22.969 1 81.38 35 LEU B C 1
ATOM 2263 O O . LEU B 1 35 ? 16.297 -14.719 -22.469 1 81.38 35 LEU B O 1
ATOM 2267 N N . ARG B 1 36 ? 15.055 -14.062 -24.234 1 87.94 36 ARG B N 1
ATOM 2268 C CA . ARG B 1 36 ? 16.047 -14.445 -25.234 1 87.94 36 ARG B CA 1
ATOM 2269 C C . ARG B 1 36 ? 16.5 -15.891 -25.016 1 87.94 36 ARG B C 1
ATOM 2271 O O . ARG B 1 36 ? 17.688 -16.172 -25.031 1 87.94 36 ARG B O 1
ATOM 2278 N N . MET B 1 37 ? 15.57 -16.734 -24.812 1 88.94 37 MET B N 1
ATOM 2279 C CA . MET B 1 37 ? 15.867 -18.141 -24.562 1 88.94 37 MET B CA 1
ATOM 2280 C C . MET B 1 37 ? 16.203 -18.859 -25.859 1 88.94 37 MET B C 1
ATOM 2282 O O . MET B 1 37 ? 15.688 -18.531 -26.922 1 88.94 37 MET B O 1
ATOM 2286 N N . GLN B 1 38 ? 17.109 -19.828 -25.672 1 92 38 GLN B N 1
ATOM 2287 C CA . GLN B 1 38 ? 17.562 -20.641 -26.797 1 92 38 GLN B CA 1
ATOM 2288 C C . GLN B 1 38 ? 17.172 -22.109 -26.594 1 92 38 GLN B C 1
ATOM 2290 O O . GLN B 1 38 ? 16.828 -22.516 -25.484 1 92 38 GLN B O 1
ATOM 2295 N N . VAL B 1 39 ? 17.25 -22.812 -27.766 1 94.19 39 VAL B N 1
ATOM 2296 C CA . VAL B 1 39 ? 17.016 -24.25 -27.672 1 94.19 39 VAL B CA 1
ATOM 2297 C C . VAL B 1 39 ? 17.969 -24.859 -26.656 1 94.19 39 VAL B C 1
ATOM 2299 O O . VAL B 1 39 ? 19.156 -24.531 -26.625 1 94.19 39 VAL B O 1
ATOM 2302 N N . GLY B 1 40 ? 17.375 -25.672 -25.828 1 94.62 40 GLY B N 1
ATOM 2303 C CA . GLY B 1 40 ? 18.188 -26.281 -24.781 1 94.62 40 GLY B CA 1
ATOM 2304 C C . GLY B 1 40 ? 18.016 -25.609 -23.438 1 94.62 40 GLY B C 1
ATOM 2305 O O . GLY B 1 40 ? 18.328 -26.219 -22.406 1 94.62 40 GLY B O 1
ATOM 2306 N N . ASP B 1 41 ? 17.547 -24.391 -23.484 1 93.31 41 ASP B N 1
ATOM 2307 C CA . ASP B 1 41 ? 17.328 -23.672 -22.234 1 93.31 41 ASP B CA 1
ATOM 2308 C C . ASP B 1 41 ? 16.141 -24.266 -21.469 1 93.31 41 ASP B C 1
ATOM 2310 O O . ASP B 1 41 ? 15.18 -24.734 -22.078 1 93.31 41 ASP B O 1
ATOM 2314 N N . ARG B 1 42 ? 16.234 -24.281 -20.188 1 93.56 42 ARG B N 1
ATOM 2315 C CA . ARG B 1 42 ? 15.141 -24.75 -19.344 1 93.56 42 ARG B CA 1
ATOM 2316 C C . ARG B 1 42 ? 14.312 -23.578 -18.828 1 93.56 42 ARG B C 1
ATOM 2318 O O . ARG B 1 42 ? 14.852 -22.5 -18.562 1 93.56 42 ARG B O 1
ATOM 2325 N N . VAL B 1 43 ? 13.008 -23.844 -18.734 1 90.75 43 VAL B N 1
ATOM 2326 C CA . VAL B 1 43 ? 12.102 -22.797 -18.281 1 90.75 43 VAL B CA 1
ATOM 2327 C C . VAL B 1 43 ? 11.023 -23.406 -17.375 1 90.75 43 VAL B C 1
ATOM 2329 O O . VAL B 1 43 ? 10.578 -24.531 -17.609 1 90.75 43 VAL B O 1
ATOM 2332 N N . GLU B 1 44 ? 10.734 -22.703 -16.344 1 89.38 44 GLU B N 1
ATOM 2333 C CA . GLU B 1 44 ? 9.594 -23.062 -15.523 1 89.38 44 GLU B CA 1
ATOM 2334 C C . GLU B 1 44 ? 8.336 -22.297 -15.953 1 89.38 44 GLU B C 1
ATOM 2336 O O . GLU B 1 44 ? 8.336 -21.062 -16 1 89.38 44 GLU B O 1
ATOM 2341 N N . LEU B 1 45 ? 7.355 -23.109 -16.281 1 87.62 45 LEU B N 1
ATOM 2342 C CA . LEU B 1 45 ? 6.078 -22.531 -16.703 1 87.62 45 LEU B CA 1
ATOM 2343 C C . LEU B 1 45 ? 5.02 -22.719 -15.617 1 87.62 45 LEU B C 1
ATOM 2345 O O . LEU B 1 45 ? 4.957 -23.766 -14.969 1 87.62 45 LEU B O 1
ATOM 2349 N N . PHE B 1 46 ? 4.285 -21.656 -15.359 1 85.81 46 PHE B N 1
ATOM 2350 C CA . PHE B 1 46 ? 3.174 -21.766 -14.422 1 85.81 46 PHE B CA 1
ATOM 2351 C C . PHE B 1 46 ? 1.939 -21.047 -14.969 1 85.81 46 PHE B C 1
ATOM 2353 O O . PHE B 1 46 ? 2.057 -20.047 -15.672 1 85.81 46 PHE B O 1
ATOM 2360 N N . ASP B 1 47 ? 0.766 -21.641 -14.625 1 83.62 47 ASP B N 1
ATOM 2361 C CA . ASP B 1 47 ? -0.442 -21.172 -15.305 1 83.62 47 ASP B CA 1
ATOM 2362 C C . ASP B 1 47 ? -1.404 -20.516 -14.32 1 83.62 47 ASP B C 1
ATOM 2364 O O . ASP B 1 47 ? -2.564 -20.266 -14.648 1 83.62 47 ASP B O 1
ATOM 2368 N N . GLY B 1 48 ? -1.025 -20.312 -13.141 1 86.44 48 GLY B N 1
ATOM 2369 C CA . GLY B 1 48 ? -1.867 -19.641 -12.172 1 86.44 48 GLY B CA 1
ATOM 2370 C C . GLY B 1 48 ? -2.762 -20.578 -11.391 1 86.44 48 GLY B C 1
ATOM 2371 O O . GLY B 1 48 ? -3.422 -20.156 -10.438 1 86.44 48 GLY B O 1
ATOM 2372 N N . SER B 1 49 ? -2.832 -21.828 -11.758 1 86.62 49 SER B N 1
ATOM 2373 C CA . SER B 1 49 ? -3.658 -22.812 -11.062 1 86.62 49 SER B CA 1
ATOM 2374 C C . SER B 1 49 ? -2.861 -23.547 -9.984 1 86.62 49 SER B C 1
ATOM 2376 O O . SER B 1 49 ? -3.412 -24.359 -9.242 1 86.62 49 SER B O 1
ATOM 2378 N N . GLY B 1 50 ? -1.612 -23.172 -9.852 1 88.75 50 GLY B N 1
ATOM 2379 C CA . GLY B 1 50 ? -0.706 -23.906 -8.984 1 88.75 50 GLY B CA 1
ATOM 2380 C C . GLY B 1 50 ? 0.149 -24.922 -9.734 1 88.75 50 GLY B C 1
ATOM 2381 O O . GLY B 1 50 ? 1.136 -25.422 -9.195 1 88.75 50 GLY B O 1
ATOM 2382 N N . ARG B 1 51 ? -0.245 -25.25 -10.906 1 87.38 51 ARG B N 1
ATOM 2383 C CA . ARG B 1 51 ? 0.516 -26.203 -11.719 1 87.38 51 ARG B CA 1
ATOM 2384 C C . ARG B 1 51 ? 1.774 -25.547 -12.281 1 87.38 51 ARG B C 1
ATOM 2386 O O . ARG B 1 51 ? 1.718 -24.453 -12.836 1 87.38 51 ARG B O 1
ATOM 2393 N N . VAL B 1 52 ? 2.873 -26.172 -12.094 1 88.75 52 VAL B N 1
ATOM 2394 C CA . VAL B 1 52 ? 4.176 -25.703 -12.562 1 88.75 52 VAL B CA 1
ATOM 2395 C C . VAL B 1 52 ? 4.84 -26.781 -13.414 1 88.75 52 VAL B C 1
ATOM 2397 O O . VAL B 1 52 ? 4.941 -27.938 -12.992 1 88.75 52 VAL B O 1
ATOM 2400 N N . VAL B 1 53 ? 5.258 -26.359 -14.57 1 88.81 53 VAL B N 1
ATOM 2401 C CA . VAL B 1 53 ? 5.91 -27.281 -15.484 1 88.81 53 VAL B CA 1
ATOM 2402 C C . VAL B 1 53 ? 7.328 -26.797 -15.789 1 88.81 53 VAL B C 1
ATOM 2404 O O . VAL B 1 53 ? 7.535 -25.625 -16.125 1 88.81 53 VAL B O 1
ATOM 2407 N N . VAL B 1 54 ? 8.234 -27.688 -15.523 1 91.44 54 VAL B N 1
ATOM 2408 C CA . VAL B 1 54 ? 9.594 -27.422 -15.984 1 91.44 54 VAL B CA 1
ATOM 2409 C C . VAL B 1 54 ? 9.797 -28.031 -17.375 1 91.44 54 VAL B C 1
ATOM 2411 O O . VAL B 1 54 ? 9.531 -29.219 -17.594 1 91.44 54 VAL B O 1
ATOM 2414 N N . ALA B 1 55 ? 10.203 -27.156 -18.281 1 91.75 55 ALA B N 1
ATOM 2415 C CA . ALA B 1 55 ? 10.336 -27.609 -19.656 1 91.75 55 ALA B CA 1
ATOM 2416 C C . ALA B 1 55 ? 11.641 -27.109 -20.281 1 91.75 55 ALA B C 1
ATOM 2418 O O . ALA B 1 55 ? 12.273 -26.188 -19.75 1 91.75 55 ALA B O 1
ATOM 2419 N N . GLU B 1 56 ? 12.016 -27.812 -21.234 1 94.81 56 GLU B N 1
ATOM 2420 C CA . GLU B 1 56 ? 13.148 -27.406 -22.062 1 94.81 56 GLU B CA 1
ATOM 2421 C C . GLU B 1 56 ? 12.695 -26.875 -23.406 1 94.81 56 GLU B C 1
ATOM 2423 O O . GLU B 1 56 ? 11.812 -27.453 -24.047 1 94.81 56 GLU B O 1
ATOM 2428 N N . VAL B 1 57 ? 13.336 -25.75 -23.734 1 94.19 57 VAL B N 1
ATOM 2429 C CA . VAL B 1 57 ? 13.008 -25.219 -25.062 1 94.19 57 VAL B CA 1
ATOM 2430 C C . VAL B 1 57 ? 13.469 -26.188 -26.141 1 94.19 57 VAL B C 1
ATOM 2432 O O . VAL B 1 57 ? 14.664 -26.469 -26.266 1 94.19 57 VAL B O 1
ATOM 2435 N N . ALA B 1 58 ? 12.57 -26.656 -26.922 1 95 58 ALA B N 1
ATOM 2436 C CA . ALA B 1 58 ? 12.859 -27.672 -27.922 1 95 58 ALA B CA 1
ATOM 2437 C C . ALA B 1 58 ? 13.078 -27.047 -29.297 1 95 58 ALA B C 1
ATOM 2439 O O . ALA B 1 58 ? 13.859 -27.562 -30.094 1 95 58 ALA B O 1
ATOM 2440 N N . ALA B 1 59 ? 12.367 -26.016 -29.609 1 94 59 ALA B N 1
ATOM 2441 C CA . ALA B 1 59 ? 12.461 -25.359 -30.906 1 94 59 ALA B CA 1
ATOM 2442 C C . ALA B 1 59 ? 12.039 -23.891 -30.812 1 94 59 ALA B C 1
ATOM 2444 O O . ALA B 1 59 ? 11.133 -23.547 -30.062 1 94 59 ALA B O 1
ATOM 2445 N N . VAL B 1 60 ? 12.781 -23.078 -31.484 1 91 60 VAL B N 1
ATOM 2446 C CA . VAL B 1 60 ? 12.438 -21.672 -31.656 1 91 60 VAL B CA 1
ATOM 2447 C C . VAL B 1 60 ? 12.32 -21.344 -33.156 1 91 60 VAL B C 1
ATOM 2449 O O . VAL B 1 60 ? 13.289 -21.484 -33.906 1 91 60 VAL B O 1
ATOM 2452 N N . ALA B 1 61 ? 11.117 -21.281 -33.719 1 80.75 61 ALA B N 1
ATOM 2453 C CA . ALA B 1 61 ? 10.922 -21 -35.125 1 80.75 61 ALA B CA 1
ATOM 2454 C C . ALA B 1 61 ? 9.938 -19.859 -35.312 1 80.75 61 ALA B C 1
ATOM 2456 O O . ALA B 1 61 ? 8.789 -19.938 -34.875 1 80.75 61 ALA B O 1
ATOM 2457 N N . ASN B 1 62 ? 10.156 -19 -36.312 1 72.81 62 ASN B N 1
ATOM 2458 C CA . ASN B 1 62 ? 9.344 -17.938 -36.906 1 72.81 62 ASN B CA 1
ATOM 2459 C C . ASN B 1 62 ? 8.195 -17.547 -35.969 1 72.81 62 ASN B C 1
ATOM 2461 O O . ASN B 1 62 ? 7.027 -17.641 -36.344 1 72.81 62 ASN B O 1
ATOM 2465 N N . ASP B 1 63 ? 8.07 -17.438 -34.688 1 77.25 63 ASP B N 1
ATOM 2466 C CA . ASP B 1 63 ? 7.113 -16.906 -33.719 1 77.25 63 ASP B CA 1
ATOM 2467 C C . ASP B 1 63 ? 6.582 -18.016 -32.812 1 77.25 63 ASP B C 1
ATOM 2469 O O . ASP B 1 63 ? 5.621 -17.797 -32.062 1 77.25 63 ASP B O 1
ATOM 2473 N N . GLN B 1 64 ? 7.074 -19.172 -33.094 1 87.19 64 GLN B N 1
ATOM 2474 C CA . GLN B 1 64 ? 6.609 -20.266 -32.25 1 87.19 64 GLN B CA 1
ATOM 2475 C C . GLN B 1 64 ? 7.738 -20.828 -31.406 1 87.19 64 GLN B C 1
ATOM 2477 O O . GLN B 1 64 ? 8.891 -20.875 -31.828 1 87.19 64 GLN B O 1
ATOM 2482 N N . VAL B 1 65 ? 7.398 -21.094 -30.234 1 91.62 65 VAL B N 1
ATOM 2483 C CA . VAL B 1 65 ? 8.312 -21.766 -29.312 1 91.62 65 VAL B CA 1
ATOM 2484 C C . VAL B 1 65 ? 7.691 -23.062 -28.797 1 91.62 65 VAL B C 1
ATOM 2486 O O . VAL B 1 65 ? 6.543 -23.078 -28.344 1 91.62 65 VAL B O 1
ATOM 2489 N N . ALA B 1 66 ? 8.406 -24.141 -29.031 1 92.94 66 ALA B N 1
ATOM 2490 C CA . ALA B 1 66 ? 7.98 -25.438 -28.5 1 92.94 66 ALA B CA 1
ATOM 2491 C C . ALA B 1 66 ? 8.859 -25.844 -27.328 1 92.94 66 ALA B C 1
ATOM 2493 O O . ALA B 1 66 ? 10.055 -25.562 -27.297 1 92.94 66 ALA B O 1
ATOM 2494 N N . VAL B 1 67 ? 8.188 -26.516 -26.375 1 92.94 67 VAL B N 1
ATOM 2495 C CA . VAL B 1 67 ? 8.938 -26.922 -25.188 1 92.94 67 VAL B CA 1
ATOM 2496 C C . VAL B 1 67 ? 8.68 -28.391 -24.891 1 92.94 67 VAL B C 1
ATOM 2498 O O . VAL B 1 67 ? 7.598 -28.906 -25.188 1 92.94 67 VAL B O 1
ATOM 2501 N N . ASP B 1 68 ? 9.664 -29.094 -24.375 1 94.19 68 ASP B N 1
ATOM 2502 C CA . ASP B 1 68 ? 9.562 -30.469 -23.891 1 94.19 68 ASP B CA 1
ATOM 2503 C C . ASP B 1 68 ? 9.414 -30.484 -22.359 1 94.19 68 ASP B C 1
ATOM 2505 O O . ASP B 1 68 ? 10.281 -30 -21.641 1 94.19 68 ASP B O 1
ATOM 2509 N N . VAL B 1 69 ? 8.328 -31.094 -21.938 1 93.38 69 VAL B N 1
ATOM 2510 C CA . VAL B 1 69 ? 8.039 -31.078 -20.516 1 93.38 69 VAL B CA 1
ATOM 2511 C C . VAL B 1 69 ? 8.922 -32.094 -19.797 1 93.38 69 VAL B C 1
ATOM 2513 O O . VAL B 1 69 ? 8.953 -33.281 -20.156 1 93.38 69 VAL B O 1
ATOM 2516 N N . GLN B 1 70 ? 9.633 -31.625 -18.828 1 93.38 70 GLN B N 1
ATOM 2517 C CA . GLN B 1 70 ? 10.523 -32.5 -18.062 1 93.38 70 GLN B CA 1
ATOM 2518 C C . GLN B 1 70 ? 9.93 -32.844 -16.703 1 93.38 70 GLN B C 1
ATOM 2520 O O . GLN B 1 70 ? 10.141 -33.938 -16.203 1 93.38 70 GLN B O 1
ATOM 2525 N N . LEU B 1 71 ? 9.297 -31.859 -16.172 1 91.56 71 LEU B N 1
ATOM 2526 C CA . LEU B 1 71 ? 8.688 -32.062 -14.859 1 91.56 71 LEU B CA 1
ATOM 2527 C C . LEU B 1 71 ? 7.332 -31.359 -14.781 1 91.56 71 LEU B C 1
ATOM 2529 O O . LEU B 1 71 ? 7.125 -30.312 -15.414 1 91.56 71 LEU B O 1
ATOM 2533 N N . ASP B 1 72 ? 6.43 -31.969 -14.086 1 88.69 72 ASP B N 1
ATOM 2534 C CA . ASP B 1 72 ? 5.086 -31.453 -13.836 1 88.69 72 ASP B CA 1
ATOM 2535 C C . ASP B 1 72 ? 4.699 -31.609 -12.367 1 88.69 72 ASP B C 1
ATOM 2537 O O . ASP B 1 72 ? 4.68 -32.719 -11.844 1 88.69 72 ASP B O 1
ATOM 2541 N N . ARG B 1 73 ? 4.504 -30.469 -11.773 1 87.69 73 ARG B N 1
ATOM 2542 C CA . ARG B 1 73 ? 4.156 -30.547 -10.359 1 87.69 73 ARG B CA 1
ATOM 2543 C C . ARG B 1 73 ? 3.203 -29.422 -9.969 1 87.69 73 ARG B C 1
ATOM 2545 O O . ARG B 1 73 ? 3.035 -28.453 -10.711 1 87.69 73 ARG B O 1
ATOM 2552 N N . TYR B 1 74 ? 2.543 -29.688 -8.852 1 88.31 74 TYR B N 1
ATOM 2553 C CA . TYR B 1 74 ? 1.749 -28.641 -8.227 1 88.31 74 TYR B CA 1
ATOM 2554 C C . TYR B 1 74 ? 2.51 -27.984 -7.07 1 88.31 74 TYR B C 1
ATOM 2556 O O . TYR B 1 74 ? 3.162 -28.672 -6.285 1 88.31 74 TYR B O 1
ATOM 2564 N N . THR B 1 75 ? 2.557 -26.641 -7.152 1 87.12 75 THR B N 1
ATOM 2565 C CA . THR B 1 75 ? 3.244 -25.906 -6.098 1 87.12 75 THR B CA 1
ATOM 2566 C C . THR B 1 75 ? 2.428 -24.688 -5.672 1 87.12 75 THR B C 1
ATOM 2568 O O . THR B 1 75 ? 1.699 -24.109 -6.48 1 87.12 75 THR B O 1
ATOM 2571 N N . GLU B 1 76 ? 2.525 -24.391 -4.316 1 87 76 GLU B N 1
ATOM 2572 C CA . GLU B 1 76 ? 1.905 -23.188 -3.77 1 87 76 GLU B CA 1
ATOM 2573 C C . GLU B 1 76 ? 2.953 -22.125 -3.447 1 87 76 GLU B C 1
ATOM 2575 O O . GLU B 1 76 ? 2.936 -21.531 -2.363 1 87 76 GLU B O 1
ATOM 2580 N N . ARG B 1 77 ? 3.711 -21.875 -4.469 1 85.12 77 ARG B N 1
ATOM 2581 C CA . ARG B 1 77 ? 4.766 -20.891 -4.285 1 85.12 77 ARG B CA 1
ATOM 2582 C C . ARG B 1 77 ? 4.176 -19.484 -4.117 1 85.12 77 ARG B C 1
ATOM 2584 O O . ARG B 1 77 ? 3.332 -19.062 -4.91 1 85.12 77 ARG B O 1
ATOM 2591 N N . GLY B 1 78 ? 4.582 -18.812 -3.074 1 89.5 78 GLY B N 1
ATOM 2592 C CA . GLY B 1 78 ? 4.199 -17.422 -2.855 1 89.5 78 GLY B CA 1
ATOM 2593 C C . GLY B 1 78 ? 2.895 -17.281 -2.096 1 89.5 78 GLY B C 1
ATOM 2594 O O . GLY B 1 78 ? 2.422 -16.156 -1.868 1 89.5 78 GLY B O 1
ATOM 2595 N N . GLU B 1 79 ? 2.299 -18.469 -1.747 1 94.19 79 GLU B N 1
ATOM 2596 C CA . GLU B 1 79 ? 1.016 -18.375 -1.059 1 94.19 79 GLU B CA 1
ATOM 2597 C C . GLU B 1 79 ? 1.207 -18.141 0.437 1 94.19 79 GLU B C 1
ATOM 2599 O O . GLU B 1 79 ? 2.125 -18.688 1.045 1 94.19 79 GLU B O 1
ATOM 2604 N N . SER B 1 80 ? 0.346 -17.297 0.994 1 95.44 80 SER B N 1
ATOM 2605 C CA . SER B 1 80 ? 0.347 -17 2.422 1 95.44 80 SER B CA 1
ATOM 2606 C C . SER B 1 80 ? -0.209 -18.172 3.23 1 95.44 80 SER B C 1
ATOM 2608 O O . SER B 1 80 ? -1.133 -18.859 2.785 1 95.44 80 SER B O 1
ATOM 2610 N N . PRO B 1 81 ? 0.365 -18.453 4.391 1 95.81 81 PRO B N 1
ATOM 2611 C CA . PRO B 1 81 ? -0.175 -19.516 5.238 1 95.81 81 PRO B CA 1
ATOM 2612 C C . PRO B 1 81 ? -1.606 -19.25 5.695 1 95.81 81 PRO B C 1
ATOM 2614 O O . PRO B 1 81 ? -2.311 -20.156 6.125 1 95.81 81 PRO B O 1
ATOM 2617 N N . CYS B 1 82 ? -2.035 -18.016 5.738 1 97.56 82 CYS B N 1
ATOM 2618 C CA . CYS B 1 82 ? -3.416 -17.625 5.973 1 97.56 82 CYS B CA 1
ATOM 2619 C C . CYS B 1 82 ? -4.055 -17.094 4.691 1 97.56 82 CYS B C 1
ATOM 2621 O O . CYS B 1 82 ? -3.541 -16.156 4.078 1 97.56 82 CYS B O 1
ATOM 2623 N N . ALA B 1 83 ? -5.125 -17.734 4.277 1 98 83 ALA B N 1
ATOM 2624 C CA . ALA B 1 83 ? -5.836 -17.266 3.09 1 98 83 ALA B CA 1
ATOM 2625 C C . ALA B 1 83 ? -6.625 -16 3.389 1 98 83 ALA B C 1
ATOM 2627 O O . ALA B 1 83 ? -7.73 -16.062 3.939 1 98 83 ALA B O 1
ATOM 2628 N N . VAL B 1 84 ? -6.129 -14.867 2.971 1 98.5 84 VAL B N 1
ATOM 2629 C CA . VAL B 1 84 ? -6.746 -13.586 3.277 1 98.5 84 VAL B CA 1
ATOM 2630 C C . VAL B 1 84 ? -7.719 -13.203 2.162 1 98.5 84 VAL B C 1
ATOM 2632 O O . VAL B 1 84 ? -7.355 -13.211 0.984 1 98.5 84 VAL B O 1
ATOM 2635 N N . THR B 1 85 ? -8.93 -12.891 2.533 1 98.88 85 THR B N 1
ATOM 2636 C CA . THR B 1 85 ? -9.914 -12.312 1.624 1 98.88 85 THR B CA 1
ATOM 2637 C C . THR B 1 85 ? -10.055 -10.812 1.865 1 98.88 85 THR B C 1
ATOM 2639 O O . THR B 1 85 ? -10.297 -10.383 2.994 1 98.88 85 THR B O 1
ATOM 2642 N N . LEU B 1 86 ? -9.859 -10.062 0.815 1 98.88 86 LEU B N 1
ATOM 2643 C CA . LEU B 1 86 ? -10.094 -8.617 0.872 1 98.88 86 LEU B CA 1
ATOM 2644 C C . LEU B 1 86 ? -11.484 -8.273 0.35 1 98.88 86 LEU B C 1
ATOM 2646 O O . LEU B 1 86 ? -11.773 -8.461 -0.834 1 98.88 86 LEU B O 1
ATOM 2650 N N . VAL B 1 87 ? -12.344 -7.84 1.271 1 98.75 87 VAL B N 1
ATOM 2651 C CA . VAL B 1 87 ? -13.656 -7.305 0.905 1 98.75 87 VAL B CA 1
ATOM 2652 C C . VAL B 1 87 ? -13.578 -5.781 0.801 1 98.75 87 VAL B C 1
ATOM 2654 O O . VAL B 1 87 ? -13.492 -5.09 1.817 1 98.75 87 VAL B O 1
ATOM 2657 N N . GLN B 1 88 ? -13.648 -5.301 -0.385 1 97.88 88 GLN B N 1
ATOM 2658 C CA . GLN B 1 88 ? -13.328 -3.896 -0.607 1 97.88 88 GLN B CA 1
ATOM 2659 C C . GLN B 1 88 ? -14.406 -3.211 -1.442 1 97.88 88 GLN B C 1
ATOM 2661 O O . GLN B 1 88 ? -14.742 -3.672 -2.537 1 97.88 88 GLN B O 1
ATOM 2666 N N . ALA B 1 89 ? -14.93 -2.119 -0.89 1 96.19 89 ALA B N 1
ATOM 2667 C CA . ALA B 1 89 ? -15.758 -1.27 -1.737 1 96.19 89 ALA B CA 1
ATOM 2668 C C . ALA B 1 89 ? -14.961 -0.709 -2.91 1 96.19 89 ALA B C 1
ATOM 2670 O O . ALA B 1 89 ? -13.805 -0.305 -2.744 1 96.19 89 ALA B O 1
ATOM 2671 N N . ILE B 1 90 ? -15.508 -0.726 -4.051 1 91.38 90 ILE B N 1
ATOM 2672 C CA . ILE B 1 90 ? -14.805 -0.286 -5.254 1 91.38 90 ILE B CA 1
ATOM 2673 C C . ILE B 1 90 ? -14.57 1.221 -5.191 1 91.38 90 ILE B C 1
ATOM 2675 O O . ILE B 1 90 ? -15.523 2.006 -5.18 1 91.38 90 ILE B O 1
ATOM 2679 N N . PRO B 1 91 ? -13.336 1.511 -5.102 1 88.88 91 PRO B N 1
ATOM 2680 C CA . PRO B 1 91 ? -13.055 2.949 -5.082 1 88.88 91 PRO B CA 1
ATOM 2681 C C . PRO B 1 91 ? -13.297 3.615 -6.434 1 88.88 91 PRO B C 1
ATOM 2683 O O . PRO B 1 91 ? -13.469 2.93 -7.441 1 88.88 91 PRO B O 1
ATOM 2686 N N . LYS B 1 92 ? -13.25 4.879 -6.461 1 79.12 92 LYS B N 1
ATOM 2687 C CA . LYS B 1 92 ? -13.469 5.656 -7.68 1 79.12 92 LYS B CA 1
ATOM 2688 C C . LYS B 1 92 ? -12.242 5.617 -8.586 1 79.12 92 LYS B C 1
ATOM 2690 O O . LYS B 1 92 ? -11.125 5.422 -8.117 1 79.12 92 LYS B O 1
ATOM 2695 N N . GLY B 1 93 ? -12.516 5.727 -9.93 1 74.69 93 GLY B N 1
ATOM 2696 C CA . GLY B 1 93 ? -11.453 5.934 -10.898 1 74.69 93 GLY B CA 1
ATOM 2697 C C . GLY B 1 93 ? -10.617 4.691 -11.141 1 74.69 93 GLY B C 1
ATOM 2698 O O . GLY B 1 93 ? -11.156 3.592 -11.281 1 74.69 93 GLY B O 1
ATOM 2699 N N . LYS B 1 94 ? -9.32 5.008 -11.289 1 79.25 94 LYS B N 1
ATOM 2700 C CA . LYS B 1 94 ? -8.391 3.955 -11.688 1 79.25 94 LYS B CA 1
ATOM 2701 C C . LYS B 1 94 ? -7.727 3.314 -10.469 1 79.25 94 LYS B C 1
ATOM 2703 O O . LYS B 1 94 ? -6.758 2.564 -10.609 1 79.25 94 LYS B O 1
ATOM 2708 N N . ARG B 1 95 ? -8.406 3.498 -9.367 1 90.56 95 ARG B N 1
ATOM 2709 C CA . ARG B 1 95 ? -7.742 3.051 -8.148 1 90.56 95 ARG B CA 1
ATOM 2710 C C . ARG B 1 95 ? -8.031 1.578 -7.879 1 90.56 95 ARG B C 1
ATOM 2712 O O . ARG B 1 95 ? -7.273 0.915 -7.164 1 90.56 95 ARG B O 1
ATOM 2719 N N . TRP B 1 96 ? -9.094 1.088 -8.516 1 93.81 96 TRP B N 1
ATOM 2720 C CA . TRP B 1 96 ? -9.484 -0.299 -8.281 1 93.81 96 TRP B CA 1
ATOM 2721 C C . TRP B 1 96 ? -8.438 -1.258 -8.836 1 93.81 96 TRP B C 1
ATOM 2723 O O . TRP B 1 96 ? -8.055 -2.227 -8.18 1 93.81 96 TRP B O 1
ATOM 2733 N N . GLU B 1 97 ? -7.984 -0.98 -10.023 1 94.44 97 GLU B N 1
ATOM 2734 C CA . GLU B 1 97 ? -6.977 -1.847 -10.625 1 94.44 97 GLU B CA 1
ATOM 2735 C C . GLU B 1 97 ? -5.691 -1.848 -9.805 1 94.44 97 GLU B C 1
ATOM 2737 O O . GLU B 1 97 ? -5.02 -2.875 -9.695 1 94.44 97 GLU B O 1
ATOM 2742 N N . MET B 1 98 ? -5.402 -0.731 -9.258 1 94.56 98 MET B N 1
ATOM 2743 C CA . MET B 1 98 ? -4.25 -0.655 -8.367 1 94.56 98 MET B CA 1
ATOM 2744 C C . MET B 1 98 ? -4.441 -1.552 -7.152 1 94.56 98 MET B C 1
ATOM 2746 O O . MET B 1 98 ? -3.525 -2.275 -6.758 1 94.56 98 MET B O 1
ATOM 2750 N N . VAL B 1 99 ? -5.602 -1.497 -6.605 1 97.06 99 VAL B N 1
ATOM 2751 C CA . VAL B 1 99 ? -5.914 -2.338 -5.453 1 97.06 99 VAL B CA 1
ATOM 2752 C C . VAL B 1 99 ? -5.719 -3.807 -5.82 1 97.06 99 VAL B C 1
ATOM 2754 O O . VAL B 1 99 ? -5.066 -4.555 -5.086 1 97.06 99 VAL B O 1
ATOM 2757 N N . LEU B 1 100 ? -6.246 -4.188 -6.965 1 97.44 100 LEU B N 1
ATOM 2758 C CA . LEU B 1 100 ? -6.152 -5.57 -7.414 1 97.44 100 LEU B CA 1
ATOM 2759 C C . LEU B 1 100 ? -4.695 -5.98 -7.617 1 97.44 100 LEU B C 1
ATOM 2761 O O . LEU B 1 100 ? -4.277 -7.047 -7.168 1 97.44 100 LEU B O 1
ATOM 2765 N N . GLU B 1 101 ? -3.975 -5.164 -8.258 1 96.31 101 GLU B N 1
ATOM 2766 C CA . GLU B 1 101 ? -2.568 -5.43 -8.539 1 96.31 101 GLU B CA 1
ATOM 2767 C C . GLU B 1 101 ? -1.764 -5.59 -7.254 1 96.31 101 GLU B C 1
ATOM 2769 O O . GLU B 1 101 ? -1.07 -6.594 -7.074 1 96.31 101 GLU B O 1
ATOM 2774 N N . LYS B 1 102 ? -1.893 -4.637 -6.352 1 97.31 102 LYS B N 1
ATOM 2775 C CA . LYS B 1 102 ? -1.069 -4.617 -5.145 1 97.31 102 LYS B CA 1
ATOM 2776 C C . LYS B 1 102 ? -1.515 -5.691 -4.156 1 97.31 102 LYS B C 1
ATOM 2778 O O . LYS B 1 102 ? -0.684 -6.316 -3.496 1 97.31 102 LYS B O 1
ATOM 2783 N N . ALA B 1 103 ? -2.789 -5.871 -4.086 1 98.19 103 ALA B N 1
ATOM 2784 C CA . ALA B 1 103 ? -3.273 -6.934 -3.205 1 98.19 103 ALA B CA 1
ATOM 2785 C C . ALA B 1 103 ? -2.76 -8.297 -3.658 1 98.19 103 ALA B C 1
ATOM 2787 O O . ALA B 1 103 ? -2.432 -9.148 -2.832 1 98.19 103 ALA B O 1
ATOM 2788 N N . THR B 1 104 ? -2.738 -8.516 -4.945 1 97.38 104 THR B N 1
ATOM 2789 C CA . THR B 1 104 ? -2.201 -9.758 -5.492 1 97.38 104 THR B CA 1
ATOM 2790 C C . THR B 1 104 ? -0.731 -9.922 -5.113 1 97.38 104 THR B C 1
ATOM 2792 O O . THR B 1 104 ? -0.326 -10.984 -4.633 1 97.38 104 THR B O 1
ATOM 2795 N N . GLU B 1 105 ? 0.009 -8.867 -5.23 1 96.75 105 GLU B N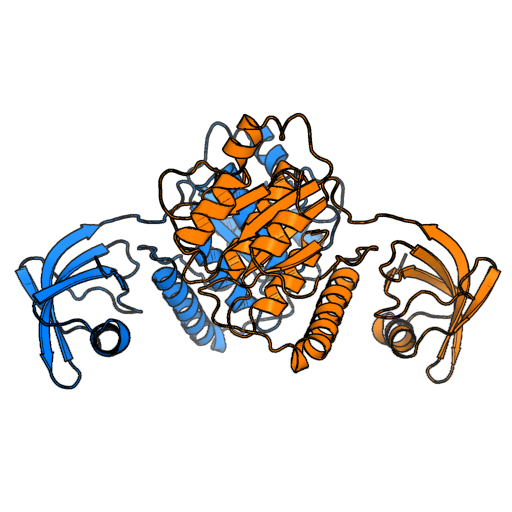 1
ATOM 2796 C CA . GLU B 1 105 ? 1.415 -8.875 -4.84 1 96.75 105 GLU B CA 1
ATOM 2797 C C . GLU B 1 105 ? 1.574 -9.219 -3.361 1 96.75 105 GLU B C 1
ATOM 2799 O O . GLU B 1 105 ? 2.561 -9.844 -2.967 1 96.75 105 GLU B O 1
ATOM 2804 N N . LEU B 1 106 ? 0.601 -8.828 -2.643 1 97.81 106 LEU B N 1
ATOM 2805 C CA . LEU B 1 106 ? 0.706 -8.953 -1.192 1 97.81 106 LEU B CA 1
ATOM 2806 C C . LEU B 1 106 ? 0.168 -10.297 -0.719 1 97.81 106 LEU B C 1
ATOM 2808 O O . LEU B 1 106 ? 0.189 -10.594 0.478 1 97.81 106 LEU B O 1
ATOM 2812 N N . GLY B 1 107 ? -0.35 -11.07 -1.65 1 97.31 107 GLY B N 1
ATOM 2813 C CA . GLY B 1 107 ? -0.636 -12.453 -1.317 1 97.31 107 GLY B CA 1
ATOM 2814 C C . GLY B 1 107 ? -2.09 -12.695 -0.955 1 97.31 107 GLY B C 1
ATOM 2815 O O . GLY B 1 107 ? -2.412 -13.672 -0.274 1 97.31 107 GLY B O 1
ATOM 2816 N N . VAL B 1 108 ? -2.99 -11.812 -1.358 1 98.38 108 VAL B N 1
ATOM 2817 C CA . VAL B 1 108 ? -4.406 -12.062 -1.117 1 98.38 108 VAL B CA 1
ATOM 2818 C C . VAL B 1 1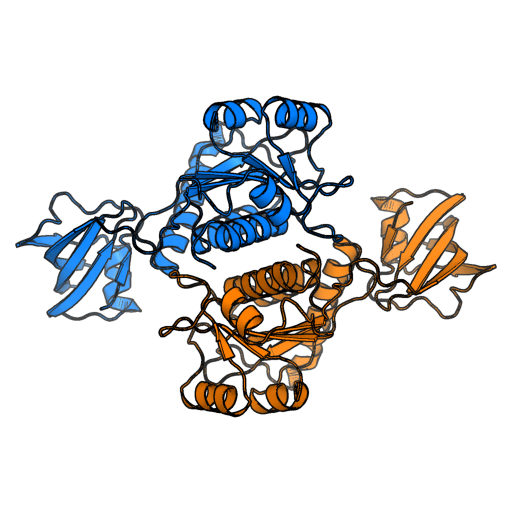08 ? -4.84 -13.344 -1.832 1 98.38 108 VAL B C 1
ATOM 2820 O O . VAL B 1 108 ? -4.371 -13.633 -2.936 1 98.38 108 VAL B O 1
ATOM 2823 N N . ALA B 1 109 ? -5.707 -14.031 -1.169 1 97.88 109 ALA B N 1
ATOM 2824 C CA . ALA B 1 109 ? -6.242 -15.242 -1.784 1 97.88 109 ALA B CA 1
ATOM 2825 C C . ALA B 1 109 ? -7.473 -14.938 -2.631 1 97.88 109 ALA B C 1
ATOM 2827 O O . ALA B 1 109 ? -7.727 -15.602 -3.635 1 97.88 109 ALA B O 1
ATOM 2828 N N . ARG B 1 110 ? -8.18 -13.969 -2.18 1 98.44 110 ARG B N 1
ATOM 2829 C CA . ARG B 1 110 ? -9.445 -13.617 -2.816 1 98.44 110 ARG B CA 1
ATOM 2830 C C . ARG B 1 110 ? -9.766 -12.141 -2.631 1 98.44 110 ARG B C 1
ATOM 2832 O O . ARG B 1 110 ? -9.492 -11.57 -1.574 1 98.44 110 ARG B O 1
ATOM 2839 N N . VAL B 1 111 ? -10.344 -11.555 -3.688 1 98.5 111 VAL B N 1
ATOM 2840 C CA . VAL B 1 111 ? -10.859 -10.188 -3.596 1 98.5 111 VAL B CA 1
ATOM 2841 C C . VAL B 1 111 ? -12.352 -10.18 -3.92 1 98.5 111 VAL B C 1
ATOM 2843 O O . VAL B 1 111 ? -12.773 -10.719 -4.949 1 98.5 111 VAL B O 1
ATOM 2846 N N . ILE B 1 112 ? -13.102 -9.586 -3.033 1 98.38 112 ILE B N 1
ATOM 2847 C CA . ILE B 1 112 ? -14.539 -9.414 -3.236 1 98.38 112 ILE B CA 1
ATOM 2848 C C . ILE B 1 112 ? -14.852 -7.93 -3.414 1 98.38 112 ILE B C 1
ATOM 2850 O O . ILE B 1 112 ? -14.773 -7.148 -2.463 1 98.38 112 ILE B O 1
ATOM 2854 N N . PRO B 1 113 ? -15.211 -7.551 -4.664 1 97.12 113 PRO B N 1
ATOM 2855 C CA . PRO B 1 113 ? -15.742 -6.195 -4.82 1 97.12 113 PRO B CA 1
ATOM 2856 C C . PRO B 1 113 ? -17.062 -5.996 -4.09 1 97.12 113 PRO B C 1
ATOM 2858 O O . PRO B 1 113 ? -18.047 -6.699 -4.371 1 97.12 113 PRO B O 1
ATOM 2861 N N . LEU B 1 114 ? -17.078 -5.051 -3.258 1 97.12 114 LEU B N 1
ATOM 2862 C CA . LEU B 1 114 ? -18.234 -4.859 -2.391 1 97.12 114 LEU B CA 1
ATOM 2863 C C . LEU B 1 114 ? -19.078 -3.672 -2.854 1 97.12 114 LEU B C 1
ATOM 2865 O O . LEU B 1 114 ? -18.531 -2.594 -3.121 1 97.12 114 LEU B O 1
ATOM 2869 N N . GLU B 1 115 ? -20.312 -3.865 -2.949 1 94.19 115 GLU B N 1
ATOM 2870 C CA . GLU B 1 115 ? -21.266 -2.781 -3.195 1 94.19 115 GLU B CA 1
ATOM 2871 C C . GLU B 1 115 ? -21.938 -2.328 -1.901 1 94.19 115 GLU B C 1
ATOM 2873 O O . GLU B 1 115 ? -22.578 -3.129 -1.215 1 94.19 115 GLU B O 1
ATOM 2878 N N . THR B 1 116 ? -21.75 -1.095 -1.583 1 93.5 116 THR B N 1
ATOM 2879 C CA . THR B 1 116 ? -22.359 -0.528 -0.385 1 93.5 116 THR B CA 1
ATOM 2880 C C . THR B 1 116 ? -23.328 0.593 -0.75 1 93.5 116 THR B C 1
ATOM 2882 O O . THR B 1 116 ? -23.406 0.999 -1.911 1 93.5 116 THR B O 1
ATOM 2885 N N . THR B 1 117 ? -24.031 1.104 0.249 1 90.5 117 THR B N 1
ATOM 2886 C CA . THR B 1 117 ? -24.984 2.195 0.06 1 90.5 117 THR B CA 1
ATOM 2887 C C . THR B 1 117 ? -24.266 3.447 -0.451 1 90.5 117 THR B C 1
ATOM 2889 O O . THR B 1 117 ? -24.812 4.18 -1.28 1 90.5 117 THR B O 1
ATOM 2892 N N . ARG B 1 118 ? -23.047 3.621 -0.024 1 87.12 118 ARG B N 1
ATOM 2893 C CA . ARG B 1 118 ? -22.344 4.855 -0.33 1 87.12 118 ARG B CA 1
ATOM 2894 C C . ARG B 1 118 ? -21.266 4.625 -1.396 1 87.12 118 ARG B C 1
ATOM 2896 O O . ARG B 1 118 ? -20.359 5.438 -1.559 1 87.12 118 ARG B O 1
ATOM 2903 N N . THR B 1 119 ? -21.438 3.469 -2 1 84.06 119 THR B N 1
ATOM 2904 C CA . THR B 1 119 ? -20.531 3.24 -3.119 1 84.06 119 THR B CA 1
ATOM 2905 C C . THR B 1 119 ? -20.922 4.102 -4.316 1 84.06 119 THR B C 1
ATOM 2907 O O . THR B 1 119 ? -22.094 4.148 -4.695 1 84.06 119 THR B O 1
ATOM 2910 N N . VAL B 1 120 ? -20 4.801 -4.93 1 72.81 120 VAL B N 1
ATOM 2911 C CA . VAL B 1 120 ? -20.25 5.707 -6.043 1 72.81 120 VAL B CA 1
ATOM 2912 C C . VAL B 1 120 ? -20.25 4.93 -7.355 1 72.81 120 VAL B C 1
ATOM 2914 O O . VAL B 1 120 ? -20.938 5.301 -8.312 1 72.81 120 VAL B O 1
ATOM 2917 N N . VAL B 1 121 ? -19.422 3.859 -7.391 1 71.88 121 VAL B N 1
ATOM 2918 C CA . VAL B 1 121 ? -19.297 3.08 -8.617 1 71.88 121 VAL B CA 1
ATOM 2919 C C . VAL B 1 121 ? -20.281 1.907 -8.586 1 71.88 121 VAL B C 1
ATOM 2921 O O . VAL B 1 121 ? -20.188 1.042 -7.715 1 71.88 121 VAL B O 1
ATOM 2924 N N . HIS B 1 122 ? -21.266 2.031 -9.383 1 73.44 122 HIS B N 1
ATOM 2925 C CA . HIS B 1 122 ? -22.188 0.919 -9.547 1 73.44 122 HIS B CA 1
ATOM 2926 C C . HIS B 1 122 ? -22 0.235 -10.898 1 73.44 122 HIS B C 1
ATOM 2928 O O . HIS B 1 122 ? -21.969 0.898 -11.938 1 73.44 122 HIS B O 1
ATOM 2934 N N . ILE B 1 123 ? -21.688 -1.012 -10.703 1 73.38 123 ILE B N 1
ATOM 2935 C CA . ILE B 1 123 ? -21.453 -1.76 -11.93 1 73.38 123 ILE B CA 1
ATOM 2936 C C . ILE B 1 123 ? -22.75 -2.416 -12.391 1 73.38 123 ILE B C 1
ATOM 2938 O O . ILE B 1 123 ? -23.344 -3.225 -11.672 1 73.38 123 ILE B O 1
ATOM 2942 N N . SER B 1 124 ? -23.156 -1.941 -13.562 1 72.94 124 SER B N 1
ATOM 2943 C CA . SER B 1 124 ? -24.359 -2.564 -14.117 1 72.94 124 SER B CA 1
ATOM 2944 C C . SER B 1 124 ? -24.094 -4.02 -14.492 1 72.94 124 SER B C 1
ATOM 2946 O O . SER B 1 124 ? -22.969 -4.391 -14.828 1 72.94 124 SER B O 1
ATOM 2948 N N . ASP B 1 125 ? -25.078 -4.777 -14.414 1 71 125 ASP B N 1
ATOM 2949 C CA . ASP B 1 125 ? -25 -6.203 -14.719 1 71 125 ASP B CA 1
ATOM 2950 C C . ASP B 1 125 ? -24.422 -6.434 -16.109 1 71 125 ASP B C 1
ATOM 2952 O O . ASP B 1 125 ? -23.672 -7.387 -16.328 1 71 125 ASP B O 1
ATOM 2956 N N . ALA B 1 126 ? -24.812 -5.562 -17.047 1 69.81 126 ALA B N 1
ATOM 2957 C CA . ALA B 1 126 ? -24.422 -5.719 -18.438 1 69.81 126 ALA B CA 1
ATOM 2958 C C . ALA B 1 126 ? -22.922 -5.523 -18.609 1 69.81 126 ALA B C 1
ATOM 2960 O O . ALA B 1 126 ? -22.344 -5.969 -19.609 1 69.81 126 ALA B O 1
ATOM 2961 N N . LYS B 1 127 ? -22.312 -4.941 -17.625 1 74.56 127 LYS B N 1
ATOM 2962 C CA . LYS B 1 127 ? -20.906 -4.566 -17.781 1 74.56 127 LYS B CA 1
ATOM 2963 C C . LYS B 1 127 ? -20 -5.422 -16.906 1 74.56 127 LYS B C 1
ATOM 2965 O O . LYS B 1 127 ? -18.781 -5.344 -17 1 74.56 127 LYS B O 1
ATOM 2970 N N . VAL B 1 128 ? -20.641 -6.23 -16.172 1 80.44 128 VAL B N 1
ATOM 2971 C CA . VAL B 1 128 ? -19.906 -6.977 -15.141 1 80.44 128 VAL B CA 1
ATOM 2972 C C . VAL B 1 128 ? -18.938 -7.941 -15.797 1 80.44 128 VAL B C 1
ATOM 2974 O O . VAL B 1 128 ? -17.781 -8.047 -15.375 1 80.44 128 VAL B O 1
ATOM 2977 N N . ASP B 1 129 ? -19.375 -8.539 -16.812 1 80.38 129 ASP B N 1
ATOM 2978 C CA . ASP B 1 129 ? -18.516 -9.531 -17.469 1 80.38 129 ASP B CA 1
ATOM 2979 C C . ASP B 1 129 ? -17.266 -8.891 -18.031 1 80.38 129 ASP B C 1
ATOM 2981 O O . ASP B 1 129 ? -16.156 -9.406 -17.859 1 80.38 129 ASP B O 1
ATOM 2985 N N . ARG B 1 130 ? -17.5 -7.852 -18.719 1 83.88 130 ARG B N 1
ATOM 2986 C CA . ARG B 1 130 ? -16.359 -7.152 -19.312 1 83.88 130 ARG B CA 1
ATOM 2987 C C . ARG B 1 130 ? -15.406 -6.652 -18.234 1 83.88 130 ARG B C 1
ATOM 2989 O O . ARG B 1 130 ? -14.188 -6.727 -18.406 1 83.88 130 ARG B O 1
ATOM 2996 N N . LYS B 1 131 ? -15.898 -6.148 -17.188 1 87.44 131 LYS B N 1
ATOM 2997 C CA . LYS B 1 131 ? -15.078 -5.664 -16.078 1 87.44 131 LYS B CA 1
ATOM 2998 C C . LYS B 1 131 ? -14.32 -6.809 -15.406 1 87.44 131 LYS B C 1
ATOM 3000 O O . LYS B 1 131 ? -13.133 -6.676 -15.094 1 87.44 131 LYS B O 1
ATOM 3005 N N . LEU B 1 132 ? -15 -7.887 -15.258 1 90.25 132 LEU B N 1
ATOM 3006 C CA . LEU B 1 132 ? -14.375 -9.047 -14.641 1 90.25 132 LEU B CA 1
ATOM 3007 C C . LEU B 1 132 ? -13.203 -9.547 -15.492 1 90.25 132 LEU B C 1
ATOM 3009 O O . LEU B 1 132 ? -12.156 -9.914 -14.953 1 90.25 132 LEU B O 1
ATOM 3013 N N . ASP B 1 133 ? -13.422 -9.57 -16.719 1 86.44 133 ASP B N 1
ATOM 3014 C CA . ASP B 1 133 ? -12.352 -9.969 -17.625 1 86.44 133 ASP B CA 1
ATOM 3015 C C . ASP B 1 133 ? -11.125 -9.078 -17.453 1 86.44 133 ASP B C 1
ATOM 3017 O O . ASP B 1 133 ? -10 -9.57 -17.375 1 86.44 133 ASP B O 1
ATOM 3021 N N . ARG B 1 134 ? -11.391 -7.855 -17.422 1 90.31 134 ARG B N 1
ATOM 3022 C CA . ARG B 1 134 ? -10.312 -6.898 -17.234 1 90.31 134 ARG B CA 1
ATOM 3023 C C . ARG B 1 134 ? -9.633 -7.105 -15.883 1 90.31 134 ARG B C 1
ATOM 3025 O O . ARG B 1 134 ? -8.406 -7.086 -15.781 1 90.31 134 ARG B O 1
ATOM 3032 N N . TRP B 1 135 ? -10.43 -7.281 -14.875 1 92.88 135 TRP B N 1
ATOM 3033 C CA . TRP B 1 135 ? -9.883 -7.488 -13.531 1 92.88 135 TRP B CA 1
ATOM 3034 C C . TRP B 1 135 ? -9.031 -8.75 -13.484 1 92.88 135 TRP B C 1
ATOM 3036 O O . TRP B 1 135 ? -7.957 -8.758 -12.883 1 92.88 135 TRP B O 1
ATOM 3046 N N . GLU B 1 136 ? -9.469 -9.711 -14.109 1 89.19 136 GLU B N 1
ATOM 3047 C CA . GLU B 1 136 ? -8.727 -10.969 -14.156 1 89.19 136 GLU B CA 1
ATOM 3048 C C . GLU B 1 136 ? -7.387 -10.789 -14.859 1 89.19 136 GLU B C 1
ATOM 3050 O O . GLU B 1 136 ? -6.383 -11.367 -14.445 1 89.19 136 GLU B O 1
ATOM 3055 N N . ARG B 1 137 ? -7.402 -10.062 -15.859 1 87.94 137 ARG B N 1
ATOM 3056 C CA . ARG B 1 137 ? -6.152 -9.789 -16.562 1 87.94 137 ARG B CA 1
ATOM 3057 C C . ARG B 1 137 ? -5.16 -9.062 -15.664 1 87.94 137 ARG B C 1
ATOM 3059 O O . ARG B 1 137 ? -3.969 -9.375 -15.664 1 87.94 137 ARG B O 1
ATOM 3066 N N . VAL B 1 138 ? -5.664 -8.141 -14.906 1 92.44 138 VAL B N 1
ATOM 3067 C CA . VAL B 1 138 ? -4.828 -7.375 -13.984 1 92.44 138 VAL B CA 1
ATOM 3068 C C . VAL B 1 138 ? -4.238 -8.305 -12.93 1 92.44 138 VAL B C 1
ATOM 3070 O O . VAL B 1 138 ? -3.033 -8.281 -12.672 1 92.44 138 VAL B O 1
ATOM 3073 N N . VAL B 1 139 ? -5.039 -9.125 -12.375 1 93.81 139 VAL B N 1
ATOM 3074 C CA . VAL B 1 139 ? -4.633 -10.031 -11.305 1 93.81 139 VAL B CA 1
ATOM 3075 C C . VAL B 1 139 ? -3.66 -11.078 -11.852 1 93.81 139 VAL B C 1
ATOM 3077 O O . VAL B 1 139 ? -2.662 -11.398 -11.211 1 93.81 139 VAL B O 1
ATOM 3080 N N . ASN B 1 140 ? -3.93 -11.531 -13 1 87.44 140 ASN B N 1
ATOM 3081 C CA . ASN B 1 140 ? -3.049 -12.5 -13.641 1 87.44 140 ASN B CA 1
ATOM 3082 C C . ASN B 1 140 ? -1.667 -11.906 -13.906 1 87.44 140 ASN B C 1
ATOM 3084 O O . ASN B 1 140 ? -0.65 -12.547 -13.633 1 87.44 140 ASN B O 1
ATOM 3088 N N . ALA B 1 141 ? -1.679 -10.781 -14.484 1 88.38 141 ALA B N 1
ATOM 3089 C CA . ALA B 1 141 ? -0.417 -10.102 -14.758 1 88.38 141 ALA B CA 1
ATOM 3090 C C . ALA B 1 141 ? 0.373 -9.859 -13.477 1 88.38 141 ALA B C 1
ATOM 3092 O O . ALA B 1 141 ? 1.592 -10.047 -13.445 1 88.38 141 ALA B O 1
ATOM 3093 N N . ALA B 1 142 ? -0.316 -9.445 -12.438 1 92.69 142 ALA B N 1
ATOM 3094 C CA . ALA B 1 142 ? 0.335 -9.195 -11.156 1 92.69 142 ALA B CA 1
ATOM 3095 C C . ALA B 1 142 ? 0.902 -10.484 -10.57 1 92.69 142 ALA B C 1
ATOM 3097 O O . ALA B 1 142 ? 2.023 -10.5 -10.055 1 92.69 142 ALA B O 1
ATOM 3098 N N . ALA B 1 143 ? 0.152 -11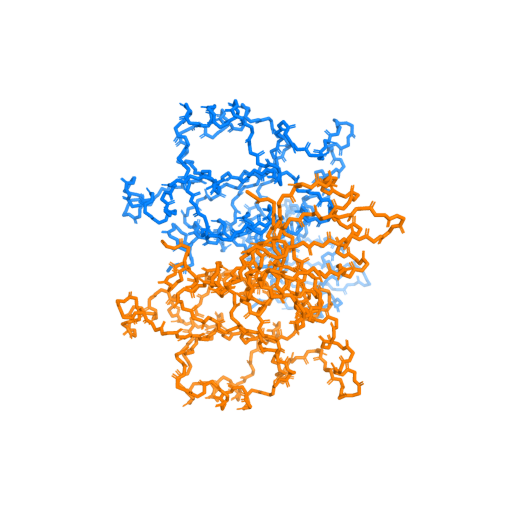.523 -10.641 1 90.75 143 ALA B N 1
ATOM 3099 C CA . ALA B 1 143 ? 0.6 -12.82 -10.125 1 90.75 143 ALA B CA 1
ATOM 3100 C C . ALA B 1 143 ? 1.861 -13.289 -10.844 1 90.75 143 ALA B C 1
ATOM 3102 O O . ALA B 1 143 ? 2.795 -13.781 -10.211 1 90.75 143 ALA B O 1
ATOM 3103 N N . ARG B 1 144 ? 1.881 -13.125 -12.094 1 83.44 144 ARG B N 1
ATOM 3104 C CA . ARG B 1 144 ? 3.045 -13.484 -12.898 1 83.44 144 ARG B CA 1
ATOM 3105 C C . ARG B 1 144 ? 4.266 -12.664 -12.492 1 83.44 144 ARG B C 1
ATOM 3107 O O . ARG B 1 144 ? 5.348 -13.219 -12.281 1 83.44 144 ARG B O 1
ATOM 3114 N N . GLN B 1 145 ? 4.008 -11.43 -12.414 1 84.06 145 GLN B N 1
ATOM 3115 C CA . GLN B 1 145 ? 5.105 -10.523 -12.094 1 84.06 145 GLN B CA 1
ATOM 3116 C C . GLN B 1 145 ? 5.688 -10.828 -10.719 1 84.06 145 GLN B C 1
ATOM 3118 O O . GLN B 1 145 ? 6.902 -10.727 -10.516 1 84.06 145 GLN B O 1
ATOM 3123 N N . CYS B 1 146 ? 4.879 -11.148 -9.805 1 90.31 146 CYS B N 1
ATOM 3124 C CA . CYS B 1 146 ? 5.371 -11.391 -8.453 1 90.31 146 CYS B CA 1
ATOM 3125 C C . CYS B 1 146 ? 5.711 -12.867 -8.25 1 90.31 146 CYS B C 1
ATOM 3127 O O . CYS B 1 146 ? 6.082 -13.273 -7.152 1 90.31 146 CYS B O 1
ATOM 3129 N N . GLU B 1 147 ? 5.523 -13.734 -9.305 1 86.56 147 GLU B N 1
ATOM 3130 C CA . GLU B 1 147 ? 5.953 -15.125 -9.398 1 86.56 147 GLU B CA 1
ATOM 3131 C C . GLU B 1 147 ? 5.113 -16.031 -8.5 1 86.56 147 GLU B C 1
ATOM 3133 O O . GLU B 1 147 ? 5.621 -17 -7.934 1 86.56 147 GLU B O 1
ATOM 3138 N N . ARG B 1 148 ? 3.908 -15.609 -8.281 1 90.31 148 ARG B N 1
ATOM 3139 C CA . ARG B 1 148 ? 2.955 -16.5 -7.625 1 90.31 148 ARG B CA 1
ATOM 3140 C C . ARG B 1 148 ? 2.459 -17.578 -8.578 1 90.31 148 ARG B C 1
ATOM 3142 O O . ARG B 1 148 ? 2.221 -17.312 -9.758 1 90.31 148 ARG B O 1
ATOM 3149 N N . THR B 1 149 ? 2.273 -18.75 -8.031 1 91.19 149 THR B N 1
ATOM 3150 C CA . THR B 1 149 ? 1.84 -19.812 -8.914 1 91.19 149 THR B CA 1
ATOM 3151 C C . THR B 1 149 ? 0.317 -19.922 -8.938 1 91.19 149 THR B C 1
ATOM 3153 O O . THR B 1 149 ? -0.254 -20.562 -9.828 1 91.19 149 THR B O 1
ATOM 3156 N N . ILE B 1 150 ? -0.279 -19.328 -7.945 1 92.69 150 ILE B N 1
ATOM 3157 C CA . ILE B 1 150 ? -1.737 -19.344 -7.895 1 92.69 150 ILE B CA 1
ATOM 3158 C C . ILE B 1 150 ? -2.27 -17.922 -8.016 1 92.69 150 ILE B C 1
ATOM 3160 O O . ILE B 1 150 ? -1.892 -17.031 -7.234 1 92.69 150 ILE B O 1
ATOM 3164 N N . THR B 1 151 ? -3.109 -17.719 -8.977 1 93.69 151 THR B N 1
ATOM 3165 C CA . THR B 1 151 ? -3.754 -16.422 -9.141 1 93.69 151 THR B CA 1
ATOM 3166 C C . THR B 1 151 ? -4.91 -16.266 -8.156 1 93.69 151 THR B C 1
ATOM 3168 O O . THR B 1 151 ? -5.738 -17.172 -8.016 1 93.69 151 THR B O 1
ATOM 3171 N N . PRO B 1 152 ? -4.957 -15.148 -7.441 1 96.56 152 PRO B N 1
ATOM 3172 C CA . PRO B 1 152 ? -6.082 -14.977 -6.52 1 96.56 152 PRO B CA 1
ATOM 3173 C C . PRO B 1 152 ? -7.426 -14.891 -7.242 1 96.56 152 PRO B C 1
ATOM 3175 O O . PRO B 1 152 ? -7.484 -14.461 -8.398 1 96.56 152 PRO B O 1
ATOM 3178 N N . GLU B 1 153 ? -8.422 -15.242 -6.516 1 96 153 GLU B N 1
ATOM 3179 C CA . GLU B 1 153 ? -9.781 -15.172 -7.051 1 96 153 GLU B CA 1
ATOM 3180 C C . GLU B 1 153 ? -10.344 -13.75 -6.949 1 96 153 GLU B C 1
ATOM 3182 O O . GLU B 1 153 ? -10.164 -13.086 -5.93 1 96 153 GLU B O 1
ATOM 3187 N N . ILE B 1 154 ? -10.961 -13.297 -7.973 1 96.38 154 ILE B N 1
ATOM 3188 C CA . ILE B 1 154 ? -11.773 -12.086 -7.93 1 96.38 154 ILE B CA 1
ATOM 3189 C C . ILE B 1 154 ? -13.234 -12.43 -8.227 1 96.38 154 ILE B C 1
ATOM 3191 O O . ILE B 1 154 ? -13.547 -12.992 -9.281 1 96.38 154 ILE B O 1
ATOM 3195 N N . THR B 1 155 ? -14.078 -12.125 -7.332 1 96.56 155 THR B N 1
ATOM 3196 C CA . THR B 1 155 ? -15.484 -12.469 -7.508 1 96.56 155 THR B CA 1
ATOM 3197 C C . THR B 1 155 ? -16.219 -11.359 -8.266 1 96.56 155 THR B C 1
ATOM 3199 O O . THR B 1 155 ? -15.672 -10.273 -8.461 1 96.56 155 THR B O 1
ATOM 3202 N N . GLU B 1 156 ? -17.422 -11.727 -8.672 1 94.44 156 GLU B N 1
ATOM 3203 C CA . GLU B 1 156 ? -18.359 -10.664 -9.031 1 94.44 156 GLU B CA 1
ATOM 3204 C C . GLU B 1 156 ? -18.656 -9.773 -7.832 1 94.44 156 GLU B C 1
ATOM 3206 O O . GLU B 1 156 ? -18.469 -10.172 -6.684 1 94.44 156 GLU B O 1
ATOM 3211 N N . PRO B 1 157 ? -19.094 -8.539 -8.133 1 95.62 157 PRO B N 1
ATOM 3212 C CA . PRO B 1 157 ? -19.484 -7.676 -7.02 1 95.62 157 PRO B CA 1
ATOM 3213 C C . PRO B 1 157 ? -20.594 -8.281 -6.16 1 95.62 157 PRO B C 1
ATOM 3215 O O . PRO B 1 157 ? -21.5 -8.922 -6.684 1 95.62 157 PRO B O 1
ATOM 3218 N N . MET B 1 158 ? -20.453 -8.109 -4.902 1 96.31 158 MET B N 1
ATOM 3219 C CA . MET B 1 158 ? -21.438 -8.625 -3.957 1 96.31 158 MET B CA 1
ATOM 3220 C C . MET B 1 158 ? -22 -7.496 -3.104 1 96.31 158 MET B C 1
ATOM 3222 O O . MET B 1 158 ? -21.312 -6.516 -2.82 1 96.31 158 MET B O 1
ATOM 3226 N N . SER B 1 159 ? -23.281 -7.695 -2.723 1 96.19 159 SER B N 1
ATOM 3227 C CA . SER B 1 159 ? -23.828 -6.859 -1.66 1 96.19 159 SER B CA 1
ATOM 3228 C C . SER B 1 159 ? -23.203 -7.215 -0.309 1 96.19 159 SER B C 1
ATOM 3230 O O . SER B 1 159 ? -22.547 -8.242 -0.171 1 96.19 159 SER B O 1
ATOM 3232 N N . LEU B 1 160 ? -23.438 -6.32 0.615 1 97.25 160 LEU B N 1
ATOM 3233 C CA . LEU B 1 160 ? -22.922 -6.57 1.958 1 97.25 160 LEU B CA 1
ATOM 3234 C C . LEU B 1 160 ? -23.469 -7.891 2.506 1 97.25 160 LEU B C 1
ATOM 3236 O O . LEU B 1 160 ? -22.703 -8.703 3.035 1 97.25 160 LEU B O 1
ATOM 3240 N N . ASP B 1 161 ? -24.734 -8.102 2.293 1 96.88 161 ASP B N 1
ATOM 3241 C CA . ASP B 1 161 ? -25.375 -9.305 2.811 1 96.88 161 ASP B CA 1
ATOM 3242 C C . ASP B 1 161 ? -24.797 -10.555 2.143 1 96.88 161 ASP B C 1
ATOM 3244 O O . ASP B 1 161 ? -24.531 -11.555 2.814 1 96.88 161 ASP B O 1
ATOM 3248 N N . GLU B 1 162 ? -24.656 -10.516 0.878 1 97.56 162 GLU B N 1
ATOM 3249 C CA . GLU B 1 162 ? -24.078 -11.633 0.135 1 97.56 162 GLU B CA 1
ATOM 3250 C C . GLU B 1 162 ? -22.672 -11.953 0.612 1 97.56 162 GLU B C 1
ATOM 3252 O O . GLU B 1 162 ? -22.312 -13.125 0.777 1 97.56 162 GLU B O 1
ATOM 3257 N N . ALA B 1 163 ? -21.891 -10.945 0.787 1 98.25 163 ALA B N 1
ATOM 3258 C CA . ALA B 1 163 ? -20.516 -11.125 1.239 1 98.25 163 ALA B CA 1
ATOM 3259 C C . ALA B 1 163 ? -20.469 -11.719 2.645 1 98.25 163 ALA B C 1
ATOM 3261 O O . ALA B 1 163 ? -19.656 -12.602 2.93 1 98.25 163 ALA B O 1
ATOM 3262 N N . LEU B 1 164 ? -21.312 -11.211 3.51 1 98.31 164 LEU B N 1
ATOM 3263 C CA . LEU B 1 164 ? -21.391 -11.734 4.871 1 98.31 164 LEU B CA 1
ATOM 3264 C C . LEU B 1 164 ? -21.75 -13.219 4.863 1 98.31 164 LEU B C 1
ATOM 3266 O O . LEU B 1 164 ? -21.172 -14 5.621 1 98.31 164 LEU B O 1
ATOM 3270 N N . GLU B 1 165 ? -22.688 -13.57 4.008 1 97.88 165 GLU B N 1
ATOM 3271 C CA . GLU B 1 165 ? -23.078 -14.969 3.889 1 97.88 165 GLU B CA 1
ATOM 3272 C C . GLU B 1 165 ? -21.922 -15.82 3.365 1 97.88 165 GLU B C 1
ATOM 3274 O O . GLU B 1 165 ? -21.688 -16.922 3.869 1 97.88 165 GLU B O 1
ATOM 3279 N N . THR B 1 166 ? -21.297 -15.312 2.377 1 97.56 166 THR B N 1
ATOM 3280 C CA . THR B 1 166 ? -20.188 -16.016 1.738 1 97.56 166 THR B CA 1
ATOM 3281 C C . THR B 1 166 ? -19.062 -16.266 2.738 1 97.56 166 THR B C 1
ATOM 3283 O O . THR B 1 166 ? -18.375 -17.281 2.656 1 97.56 166 THR B O 1
ATOM 3286 N N . LEU B 1 167 ? -18.828 -15.383 3.656 1 97.94 167 LEU B N 1
ATOM 3287 C CA . LEU B 1 167 ? -17.719 -15.438 4.582 1 97.94 167 LEU B CA 1
ATOM 3288 C C . LEU B 1 167 ? -18.172 -15.867 5.973 1 97.94 167 LEU B C 1
ATOM 3290 O O . LEU B 1 167 ? -17.531 -15.555 6.973 1 97.94 167 LEU B O 1
ATOM 3294 N N . ALA B 1 168 ? -19.266 -16.672 5.785 1 92.56 168 ALA B N 1
ATOM 3295 C CA . ALA B 1 168 ? -19.797 -17.172 7.043 1 92.56 168 ALA B CA 1
ATOM 3296 C C . ALA B 1 168 ? -18.781 -18.078 7.754 1 92.56 168 ALA B C 1
ATOM 3298 O O . ALA B 1 168 ? -18.141 -18.906 7.117 1 92.56 168 ALA B O 1
ATOM 3299 N N . ASP B 1 169 ? -18.188 -17.859 8.914 1 94.12 169 ASP B N 1
ATOM 3300 C CA . ASP B 1 169 ? -17.312 -18.656 9.766 1 94.12 169 ASP B CA 1
ATOM 3301 C C . ASP B 1 169 ? -15.852 -18.281 9.547 1 94.12 169 ASP B C 1
ATOM 3303 O O . ASP B 1 169 ? -14.945 -19 9.961 1 94.12 169 ASP B O 1
ATOM 3307 N N . VAL B 1 170 ? -15.648 -17.344 8.742 1 97.19 170 VAL B N 1
ATOM 3308 C CA . VAL B 1 170 ? -14.305 -16.812 8.539 1 97.19 170 VAL B CA 1
ATOM 3309 C C . VAL B 1 170 ? -14.086 -15.609 9.453 1 97.19 170 VAL B C 1
ATOM 3311 O O . VAL B 1 170 ? -14.875 -14.664 9.438 1 97.19 170 VAL B O 1
ATOM 3314 N N . PRO B 1 171 ? -13.078 -15.711 10.344 1 98 171 PRO B N 1
ATOM 3315 C CA . PRO B 1 171 ? -12.797 -14.508 11.117 1 98 171 PRO B CA 1
ATOM 3316 C C . PRO B 1 171 ? -12.711 -13.25 10.258 1 98 171 PRO B C 1
ATOM 3318 O O . PRO B 1 171 ? -11.969 -13.227 9.266 1 98 171 PRO B O 1
ATOM 3321 N N . SER B 1 172 ? -13.516 -12.25 10.586 1 98.25 172 SER B N 1
ATOM 3322 C CA . SER B 1 172 ? -13.656 -11.055 9.766 1 98.25 172 SER B CA 1
ATOM 3323 C C . SER B 1 172 ? -13.43 -9.789 10.578 1 98.25 172 SER B C 1
ATOM 3325 O O . SER B 1 172 ? -13.875 -9.695 11.727 1 98.25 172 SER B O 1
ATOM 3327 N N . PHE B 1 173 ? -12.766 -8.844 9.953 1 97.88 173 PHE B N 1
ATOM 3328 C CA . PHE B 1 173 ? -12.438 -7.578 10.594 1 97.88 173 PHE B CA 1
ATOM 3329 C C . PHE B 1 173 ? -12.719 -6.41 9.656 1 97.88 173 PHE B C 1
ATOM 3331 O O . PHE B 1 173 ? -12.422 -6.48 8.461 1 97.88 173 PHE B O 1
ATOM 3338 N N . VAL B 1 174 ? -13.289 -5.344 10.172 1 97.56 174 VAL B N 1
ATOM 3339 C CA . VAL B 1 174 ? -13.641 -4.207 9.328 1 97.56 174 VAL B CA 1
ATOM 3340 C C . VAL B 1 174 ? -12.875 -2.965 9.789 1 97.56 174 VAL B C 1
ATOM 3342 O O . VAL B 1 174 ? -12.812 -2.684 10.992 1 97.56 174 VAL B O 1
ATOM 3345 N N . ALA B 1 175 ? -12.234 -2.279 8.773 1 95 175 ALA B N 1
ATOM 3346 C CA . ALA B 1 175 ? -11.578 -1.017 9.094 1 95 175 ALA B CA 1
ATOM 3347 C C . ALA B 1 175 ? -12.594 0.09 9.344 1 95 175 ALA B C 1
ATOM 3349 O O . ALA B 1 175 ? -13.469 0.337 8.508 1 95 175 ALA B O 1
ATOM 3350 N N . HIS B 1 176 ? -12.43 0.706 10.43 1 86.38 176 HIS B N 1
ATOM 3351 C CA . HIS B 1 176 ? -13.352 1.771 10.812 1 86.38 176 HIS B CA 1
ATOM 3352 C C . HIS B 1 176 ? -12.641 2.869 11.594 1 86.38 176 HIS B C 1
ATOM 3354 O O . HIS B 1 176 ? -11.969 2.592 12.586 1 86.38 176 HIS B O 1
ATOM 3360 N N . THR B 1 177 ? -12.711 4.035 11.023 1 67.06 177 THR B N 1
ATOM 3361 C CA . THR B 1 177 ? -11.953 5.164 11.547 1 67.06 177 THR B CA 1
ATOM 3362 C C . THR B 1 177 ? -12.664 5.793 12.734 1 67.06 177 THR B C 1
ATOM 3364 O O . THR B 1 177 ? -12.039 6.473 13.555 1 67.06 177 THR B O 1
ATOM 3367 N N . ARG B 1 178 ? -13.844 5.57 12.766 1 64.38 178 ARG B N 1
ATOM 3368 C CA . ARG B 1 178 ? -14.586 6.293 13.797 1 64.38 178 ARG B CA 1
ATOM 3369 C C . ARG B 1 178 ? -14.617 5.504 15.102 1 64.38 178 ARG B C 1
ATOM 3371 O O . ARG B 1 178 ? -14.703 4.273 15.086 1 64.38 178 ARG B O 1
ATOM 3378 N N . GLY B 1 179 ? -14.312 6.227 16.172 1 66.88 179 GLY B N 1
ATOM 3379 C CA . GLY B 1 179 ? -14.523 5.668 17.484 1 66.88 179 GLY B CA 1
ATOM 3380 C C . GLY B 1 179 ? -13.258 5.152 18.141 1 66.88 179 GLY B C 1
ATOM 3381 O O . GLY B 1 179 ? -12.156 5.613 17.812 1 66.88 179 GLY B O 1
ATOM 3382 N N . ASP B 1 180 ? -13.375 4.371 19.109 1 81.56 180 ASP B N 1
ATOM 3383 C CA . ASP B 1 180 ? -12.312 3.84 19.969 1 81.56 180 ASP B CA 1
ATOM 3384 C C . ASP B 1 180 ? -11.992 2.393 19.594 1 81.56 180 ASP B C 1
ATOM 3386 O O . ASP B 1 180 ? -11.781 1.556 20.484 1 81.56 180 ASP B O 1
ATOM 3390 N N . SER B 1 181 ? -11.945 2.1 18.328 1 89.94 181 SER B N 1
ATOM 3391 C CA . SER B 1 181 ? -11.625 0.737 17.906 1 89.94 181 SER B CA 1
ATOM 3392 C C . SER B 1 181 ? -10.172 0.392 18.219 1 89.94 181 SER B C 1
ATOM 3394 O O . SER B 1 181 ? -9.297 1.248 18.125 1 89.94 181 SER B O 1
ATOM 3396 N N . PRO B 1 182 ? -9.961 -0.837 18.625 1 94.38 182 PRO B N 1
ATOM 3397 C CA . PRO B 1 182 ? -8.586 -1.278 18.844 1 94.38 182 PRO B CA 1
ATOM 3398 C C . PRO B 1 182 ? -7.797 -1.419 17.547 1 94.38 182 PRO B C 1
ATOM 3400 O O . PRO B 1 182 ? -8.375 -1.326 16.453 1 94.38 182 PRO B O 1
ATOM 3403 N N . SER B 1 183 ? -6.469 -1.556 17.703 1 95.25 183 SER B N 1
ATOM 3404 C CA . SER B 1 183 ? -5.66 -1.894 16.547 1 95.25 183 SER B CA 1
ATOM 3405 C C . SER B 1 183 ? -5.965 -3.305 16.047 1 95.25 183 SER B C 1
ATOM 3407 O O . SER B 1 183 ? -6.539 -4.113 16.781 1 95.25 183 SER B O 1
ATOM 3409 N N . LEU B 1 184 ? -5.613 -3.596 14.828 1 96.81 184 LEU B N 1
ATOM 3410 C CA . LEU B 1 184 ? -5.82 -4.938 14.289 1 96.81 184 LEU B CA 1
ATOM 3411 C C . LEU B 1 184 ? -5.051 -5.973 15.109 1 96.81 184 LEU B C 1
ATOM 3413 O O . LEU B 1 184 ? -5.574 -7.051 15.391 1 96.81 184 LEU B O 1
ATOM 3417 N N . GLU B 1 185 ? -3.82 -5.637 15.445 1 96.12 185 GLU B N 1
ATOM 3418 C CA . GLU B 1 185 ? -3.014 -6.551 16.25 1 96.12 185 GLU B CA 1
ATOM 3419 C C . GLU B 1 185 ? -3.721 -6.91 17.547 1 96.12 185 GLU B C 1
ATOM 3421 O O . GLU B 1 185 ? -3.791 -8.086 17.922 1 96.12 185 GLU B O 1
ATOM 3426 N N . ALA B 1 186 ? -4.191 -5.871 18.219 1 95.5 186 ALA B N 1
ATOM 3427 C CA . ALA B 1 186 ? -4.879 -6.074 19.484 1 95.5 186 ALA B CA 1
ATOM 3428 C C . ALA B 1 186 ? -6.113 -6.953 19.312 1 95.5 186 ALA B C 1
ATOM 3430 O O . ALA B 1 186 ? -6.391 -7.82 20.141 1 95.5 186 ALA B O 1
ATOM 3431 N N . LEU B 1 187 ? -6.812 -6.719 18.266 1 95.62 187 LEU B N 1
ATOM 3432 C CA . LEU B 1 187 ? -8.023 -7.488 17.984 1 95.62 187 LEU B CA 1
ATOM 3433 C C . LEU B 1 187 ? -7.684 -8.953 17.734 1 95.62 187 LEU B C 1
ATOM 3435 O O . LEU B 1 187 ? -8.359 -9.852 18.234 1 95.62 187 LEU B O 1
ATOM 3439 N N . LEU B 1 188 ? -6.676 -9.172 16.938 1 96.88 188 LEU B N 1
ATOM 3440 C CA . LEU B 1 188 ? -6.25 -10.531 16.609 1 96.88 188 LEU B CA 1
ATOM 3441 C C . LEU B 1 188 ? -5.762 -11.258 17.875 1 96.88 188 LEU B C 1
ATOM 3443 O O . LEU B 1 188 ? -6.016 -12.445 18.047 1 96.88 188 LEU B O 1
ATOM 3447 N N . ASP B 1 189 ? -5.051 -10.516 18.688 1 96.06 189 ASP B N 1
ATOM 3448 C CA . ASP B 1 189 ? -4.57 -11.078 19.938 1 96.06 189 ASP B CA 1
ATOM 3449 C C . ASP B 1 189 ? -5.734 -11.477 20.844 1 96.06 189 ASP B C 1
ATOM 3451 O O . ASP B 1 189 ? -5.754 -12.586 21.391 1 96.06 189 ASP B O 1
ATOM 3455 N N . GLU B 1 190 ? -6.652 -10.57 20.984 1 95.25 190 GLU B N 1
ATOM 3456 C CA . GLU B 1 190 ? -7.824 -10.82 21.828 1 95.25 190 GLU B CA 1
ATOM 3457 C C . GLU B 1 190 ? -8.594 -12.047 21.359 1 95.25 190 GLU B C 1
ATOM 3459 O O . GLU B 1 190 ? -9.133 -12.805 22.172 1 95.25 190 GLU B O 1
ATOM 3464 N N . ALA B 1 191 ? -8.609 -12.234 20.062 1 95.12 191 ALA B N 1
ATOM 3465 C CA . ALA B 1 191 ? -9.328 -13.359 19.469 1 95.12 191 ALA B CA 1
ATOM 3466 C C . ALA B 1 191 ? -8.461 -14.617 19.453 1 95.12 191 ALA B C 1
ATOM 3468 O O . ALA B 1 191 ? -8.867 -15.656 18.922 1 95.12 191 ALA B O 1
ATOM 3469 N N . ASN B 1 192 ? -7.207 -14.562 19.969 1 96 192 ASN B N 1
ATOM 3470 C CA . ASN B 1 192 ? -6.238 -15.648 20.062 1 96 192 ASN B CA 1
ATOM 3471 C C . ASN B 1 192 ? -5.809 -16.125 18.672 1 96 192 ASN B C 1
ATOM 3473 O O . ASN B 1 192 ? -5.461 -17.297 18.5 1 96 192 ASN B O 1
ATOM 3477 N N . LEU B 1 193 ? -5.859 -15.289 17.75 1 95.75 193 LEU B N 1
ATOM 3478 C CA . LEU B 1 193 ? -5.543 -15.664 16.375 1 95.75 193 LEU B CA 1
ATOM 3479 C C . LEU B 1 193 ? -4.047 -15.539 16.109 1 95.75 193 LEU B C 1
ATOM 3481 O O . LEU B 1 193 ? -3.533 -16.125 15.148 1 95.75 193 LEU B O 1
ATOM 3485 N N . LEU B 1 194 ? -3.373 -14.758 16.891 1 94.69 194 LEU B N 1
ATOM 3486 C CA . LEU B 1 194 ? -1.928 -14.648 16.734 1 94.69 194 LEU B CA 1
ATOM 3487 C C . LEU B 1 194 ? -1.237 -15.945 17.141 1 94.69 194 LEU B C 1
ATOM 3489 O O . LEU B 1 194 ? -0.23 -16.328 16.547 1 94.69 194 LEU B O 1
ATOM 3493 N N . ASP B 1 195 ? -1.784 -16.547 18.094 1 93.62 195 ASP B N 1
ATOM 3494 C CA . ASP B 1 195 ? -1.229 -17.812 18.594 1 93.62 195 ASP B CA 1
ATOM 3495 C C . ASP B 1 195 ? -1.729 -19 17.781 1 93.62 195 ASP B C 1
ATOM 3497 O O . ASP B 1 195 ? -0.966 -19.922 17.484 1 93.62 195 ASP B O 1
ATOM 3501 N N . GLU B 1 196 ? -2.979 -19 17.5 1 95.62 196 GLU B N 1
ATOM 3502 C CA . GLU B 1 196 ? -3.607 -20.016 16.656 1 95.62 196 GLU B CA 1
ATOM 3503 C C . GLU B 1 196 ? -3.992 -19.453 15.297 1 95.62 196 GLU B C 1
ATOM 3505 O O . GLU B 1 196 ? -5.152 -19.109 15.07 1 95.62 196 GLU B O 1
ATOM 3510 N N . ARG B 1 197 ? -3.127 -19.469 14.469 1 94.69 197 ARG B N 1
ATOM 3511 C CA . ARG B 1 197 ? -3.334 -18.875 13.156 1 94.69 197 ARG B CA 1
ATOM 3512 C C . ARG B 1 197 ? -4.469 -19.562 12.406 1 94.69 197 ARG B C 1
ATOM 3514 O O . ARG B 1 197 ? -4.461 -20.781 12.25 1 94.69 197 ARG B O 1
ATOM 3521 N N . PRO B 1 198 ? -5.391 -18.781 11.969 1 97 198 PRO B N 1
ATOM 3522 C CA . PRO B 1 198 ? -6.48 -19.375 11.195 1 97 198 PRO B CA 1
ATOM 3523 C C . PRO B 1 198 ? -6.066 -19.719 9.766 1 97 198 PRO B C 1
ATOM 3525 O O . PRO B 1 198 ? -5.105 -19.156 9.242 1 97 198 PRO B O 1
ATOM 3528 N N . GLU B 1 199 ? -6.805 -20.594 9.227 1 96.69 199 GLU B N 1
ATOM 3529 C CA . GLU B 1 199 ? -6.559 -20.984 7.84 1 96.69 199 GLU B CA 1
ATOM 3530 C C . GLU B 1 199 ? -6.949 -19.859 6.879 1 96.69 199 GLU B C 1
ATOM 3532 O O . GLU B 1 199 ? -6.375 -19.75 5.793 1 96.69 199 GLU B O 1
ATOM 3537 N N . ALA B 1 200 ? -7.969 -19.094 7.332 1 98 200 ALA B N 1
ATOM 3538 C CA . ALA B 1 200 ? -8.453 -18 6.508 1 98 200 ALA B CA 1
ATOM 3539 C C . ALA B 1 200 ? -8.945 -16.828 7.371 1 98 200 ALA B C 1
ATOM 3541 O O . ALA B 1 200 ? -9.32 -17.031 8.531 1 98 200 ALA B O 1
ATOM 3542 N N . ALA B 1 201 ? -8.906 -15.672 6.836 1 98.44 201 ALA B N 1
ATOM 3543 C CA . ALA B 1 201 ? -9.43 -14.461 7.465 1 98.44 201 ALA B CA 1
ATOM 3544 C C . ALA B 1 201 ? -9.875 -13.445 6.414 1 98.44 201 ALA B C 1
ATOM 3546 O O . ALA B 1 201 ? -9.461 -13.523 5.254 1 98.44 201 ALA B O 1
ATOM 3547 N N . ALA B 1 202 ? -10.75 -12.586 6.832 1 98.75 202 ALA B N 1
ATOM 3548 C CA . ALA B 1 202 ? -11.25 -11.57 5.906 1 98.75 202 ALA B CA 1
ATOM 3549 C C . ALA B 1 202 ? -11.102 -10.172 6.488 1 98.75 202 ALA B C 1
ATOM 3551 O O . ALA B 1 202 ? -11.227 -9.977 7.699 1 98.75 202 ALA B O 1
ATOM 3552 N N . ILE B 1 203 ? -10.812 -9.266 5.633 1 98.38 203 ILE B N 1
ATOM 3553 C CA . ILE B 1 203 ? -10.734 -7.859 6.016 1 98.38 203 ILE B CA 1
ATOM 3554 C C . ILE B 1 203 ? -11.672 -7.035 5.137 1 98.38 203 ILE B C 1
ATOM 3556 O O . ILE B 1 203 ? -11.734 -7.234 3.922 1 98.38 203 ILE B O 1
ATOM 3560 N N . TRP B 1 204 ? -12.422 -6.156 5.766 1 98.44 204 TRP B N 1
ATOM 3561 C CA . TRP B 1 204 ? -13.453 -5.355 5.113 1 98.44 204 TRP B CA 1
ATOM 3562 C C . TRP B 1 204 ? -13.047 -3.885 5.062 1 98.44 204 TRP B C 1
ATOM 3564 O O . TRP B 1 204 ? -12.672 -3.303 6.086 1 98.44 204 TRP B O 1
ATOM 3574 N N . ILE B 1 205 ? -13.102 -3.322 3.908 1 97.56 205 ILE B N 1
ATOM 3575 C CA . ILE B 1 205 ? -12.781 -1.917 3.68 1 97.56 205 ILE B CA 1
ATOM 3576 C C . ILE B 1 205 ? -13.969 -1.217 3.027 1 97.56 205 ILE B C 1
ATOM 3578 O O . ILE B 1 205 ? -14.43 -1.629 1.96 1 97.56 205 ILE B O 1
ATOM 3582 N N . GLY B 1 206 ? -14.438 -0.167 3.576 1 95.75 206 GLY B N 1
ATOM 3583 C CA . GLY B 1 206 ? -15.594 0.563 3.076 1 95.75 206 GLY B CA 1
ATOM 3584 C C . GLY B 1 206 ? -15.242 1.6 2.027 1 95.75 206 GLY B C 1
ATOM 3585 O O . GLY B 1 206 ? -14.07 1.758 1.678 1 95.75 206 GLY B O 1
ATOM 3586 N N . PRO B 1 207 ? -16.297 2.213 1.532 1 92.88 207 PRO B N 1
ATOM 3587 C CA . PRO B 1 207 ? -16.078 3.266 0.537 1 92.88 207 PRO B CA 1
ATOM 3588 C C . PRO B 1 207 ? -15.594 4.574 1.157 1 92.88 207 PRO B C 1
ATOM 3590 O O . PRO B 1 207 ? -15.438 4.66 2.379 1 92.88 207 PRO B O 1
ATOM 3593 N N . GLU B 1 208 ? -15.266 5.539 0.333 1 87.44 208 GLU B N 1
ATOM 3594 C CA . GLU B 1 208 ? -14.789 6.848 0.774 1 87.44 208 GLU B CA 1
ATOM 3595 C C . GLU B 1 208 ? -15.75 7.477 1.774 1 87.44 208 GLU B C 1
ATOM 3597 O O . GLU B 1 208 ? -15.328 8.125 2.73 1 87.44 208 GLU B O 1
ATOM 3602 N N . GLY B 1 209 ? -16.984 7.262 1.616 1 86.25 209 GLY B N 1
ATOM 3603 C CA . GLY B 1 209 ? -17.984 7.812 2.514 1 86.25 209 GLY B CA 1
ATOM 3604 C C . GLY B 1 209 ? -18.234 6.949 3.734 1 86.25 209 GLY B C 1
ATOM 3605 O O . GLY B 1 209 ? -19.047 7.297 4.594 1 86.25 209 GLY B O 1
ATOM 3606 N N . GLY B 1 210 ? -17.5 5.863 3.826 1 90.5 210 GLY B N 1
ATOM 3607 C CA . GLY B 1 210 ? -17.688 4.945 4.938 1 90.5 210 GLY B CA 1
ATOM 3608 C C . GLY B 1 210 ? -18.969 4.121 4.82 1 90.5 210 GLY B C 1
ATOM 3609 O O . GLY B 1 210 ? -19.734 4.297 3.879 1 90.5 210 GLY B O 1
ATOM 3610 N N . PHE B 1 211 ? -19.094 3.182 5.777 1 93.25 211 PHE B N 1
ATOM 3611 C CA . PHE B 1 211 ? -20.312 2.387 5.867 1 93.25 211 PHE B CA 1
ATOM 3612 C C . PHE B 1 211 ? -21.438 3.18 6.539 1 93.25 211 PHE B C 1
ATOM 3614 O O . PHE B 1 211 ? -21.172 3.953 7.465 1 93.25 211 PHE B O 1
ATOM 3621 N N . ASP B 1 212 ? -22.594 3.004 6.039 1 92.38 212 ASP B N 1
ATOM 3622 C CA . ASP B 1 212 ? -23.688 3.664 6.734 1 92.38 212 ASP B CA 1
ATOM 3623 C C . ASP B 1 212 ? -24.062 2.908 8.008 1 92.38 212 ASP B C 1
ATOM 3625 O O . ASP B 1 212 ? -23.516 1.842 8.289 1 92.38 212 ASP B O 1
ATOM 3629 N N . ASP B 1 213 ? -24.969 3.488 8.734 1 93 213 ASP B N 1
ATOM 3630 C CA . ASP B 1 213 ? -25.297 2.967 10.055 1 93 213 ASP B CA 1
ATOM 3631 C C . ASP B 1 213 ? -25.875 1.554 9.961 1 93 213 ASP B C 1
ATOM 3633 O O . ASP B 1 213 ? -25.562 0.698 10.797 1 93 213 ASP B O 1
ATOM 3637 N N . ASP B 1 214 ? -26.719 1.315 9.031 1 95.5 214 ASP B N 1
ATOM 3638 C CA . ASP B 1 214 ? -27.328 -0.002 8.852 1 95.5 214 ASP B CA 1
ATOM 3639 C C . ASP B 1 214 ? -26.266 -1.044 8.484 1 95.5 214 ASP B C 1
ATOM 3641 O O . ASP B 1 214 ? -26.312 -2.174 8.977 1 95.5 214 ASP B O 1
ATOM 3645 N N . GLU B 1 215 ? -25.406 -0.699 7.66 1 95.69 215 GLU B N 1
ATOM 3646 C CA . GLU B 1 215 ? -24.328 -1.585 7.25 1 95.69 215 GLU B CA 1
ATOM 3647 C C . GLU B 1 215 ? -23.406 -1.909 8.422 1 95.69 215 GLU B C 1
ATOM 3649 O O . GLU B 1 215 ? -22.984 -3.057 8.594 1 95.69 215 GLU B O 1
ATOM 3654 N N . VAL B 1 216 ? -23.094 -0.895 9.18 1 93.62 216 VAL B N 1
ATOM 3655 C CA . VAL B 1 216 ? -22.266 -1.092 10.367 1 93.62 216 VAL B CA 1
ATOM 3656 C C . VAL B 1 216 ? -22.953 -2.064 11.32 1 93.62 216 VAL B C 1
ATOM 3658 O O . VAL B 1 216 ? -22.312 -2.969 11.867 1 93.62 216 VAL B O 1
ATOM 3661 N N . ALA B 1 217 ? -24.203 -1.842 11.5 1 95.5 217 ALA B N 1
ATOM 3662 C CA . ALA B 1 217 ? -24.984 -2.717 12.367 1 95.5 217 ALA B CA 1
ATOM 3663 C C . ALA B 1 217 ? -24.969 -4.156 11.859 1 95.5 217 ALA B C 1
ATOM 3665 O O . ALA B 1 217 ? -24.812 -5.098 12.641 1 95.5 217 ALA B O 1
ATOM 3666 N N . ALA B 1 218 ? -25.156 -4.328 10.562 1 96.81 218 ALA B N 1
ATOM 3667 C CA . ALA B 1 218 ? -25.141 -5.656 9.961 1 96.81 218 ALA B CA 1
ATOM 3668 C C . ALA B 1 218 ? -23.797 -6.348 10.172 1 96.81 218 ALA B C 1
ATOM 3670 O O . ALA B 1 218 ? -23.75 -7.535 10.492 1 96.81 218 ALA B O 1
ATOM 3671 N N . LEU B 1 219 ? -22.75 -5.648 10.016 1 96.75 219 LEU B N 1
ATOM 3672 C CA . LEU B 1 219 ? -21.406 -6.176 10.242 1 96.75 219 LEU B CA 1
ATOM 3673 C C . LEU B 1 219 ? -21.234 -6.617 11.688 1 96.75 219 LEU B C 1
ATOM 3675 O O . LEU B 1 219 ? -20.734 -7.719 11.953 1 96.75 219 LEU B O 1
ATOM 3679 N N . LYS B 1 220 ? -21.656 -5.754 12.531 1 94.94 220 LYS B N 1
ATOM 3680 C CA . LYS B 1 220 ? -21.547 -6.059 13.961 1 94.94 220 LYS B CA 1
ATOM 3681 C C . LYS B 1 220 ? -22.359 -7.305 14.312 1 94.94 220 LYS B C 1
ATOM 3683 O O . LYS B 1 220 ? -21.875 -8.18 15.039 1 94.94 220 LYS B O 1
ATOM 3688 N N . GLU B 1 221 ? -23.516 -7.34 13.852 1 96.62 221 GLU B N 1
ATOM 3689 C CA . GLU B 1 221 ? -24.391 -8.477 14.125 1 96.62 221 GLU B CA 1
ATOM 3690 C C . GLU B 1 221 ? -23.797 -9.773 13.602 1 96.62 221 GLU B C 1
ATOM 3692 O O . GLU B 1 221 ? -23.984 -10.836 14.195 1 96.62 221 GLU B O 1
ATOM 3697 N N . ALA B 1 222 ? -23.047 -9.703 12.508 1 97.25 222 ALA B N 1
ATOM 3698 C CA . ALA B 1 222 ? -22.438 -10.883 11.891 1 97.25 222 ALA B CA 1
ATOM 3699 C C . ALA B 1 222 ? -21.141 -11.25 12.609 1 97.25 222 ALA B C 1
ATOM 3701 O O . ALA B 1 222 ? -20.453 -12.203 12.219 1 97.25 222 ALA B O 1
ATOM 3702 N N . GLY B 1 223 ? -20.734 -10.453 13.602 1 95.88 223 GLY B N 1
ATOM 3703 C CA . GLY B 1 223 ? -19.562 -10.758 14.391 1 95.88 223 GLY B CA 1
ATOM 3704 C C . GLY B 1 223 ? -18.281 -10.188 13.805 1 95.88 223 GLY B C 1
ATOM 3705 O O . GLY B 1 223 ? -17.188 -10.656 14.109 1 95.88 223 GLY B O 1
ATOM 3706 N N . VAL B 1 224 ? -18.406 -9.203 12.914 1 96.56 224 VAL B N 1
ATOM 3707 C CA . VAL B 1 224 ? -17.25 -8.555 12.328 1 96.56 224 VAL B CA 1
ATOM 3708 C C . VAL B 1 224 ? -16.75 -7.453 13.258 1 96.56 224 VAL B C 1
ATOM 3710 O O . VAL B 1 224 ? -17.438 -6.469 13.5 1 96.56 224 VAL B O 1
ATOM 3713 N N . ASP B 1 225 ? -15.531 -7.598 13.75 1 94.19 225 ASP B N 1
ATOM 3714 C CA . ASP B 1 225 ? -14.969 -6.625 14.68 1 94.19 225 ASP B CA 1
ATOM 3715 C C . ASP B 1 225 ? -14.297 -5.469 13.938 1 94.19 225 ASP B C 1
ATOM 3717 O O . ASP B 1 225 ? -13.672 -5.676 12.891 1 94.19 225 ASP B O 1
ATOM 3721 N N . SER B 1 226 ? -14.406 -4.316 14.539 1 95.5 226 SER B N 1
ATOM 3722 C CA . SER B 1 226 ? -13.836 -3.129 13.914 1 95.5 226 SER B CA 1
ATOM 3723 C C . SER B 1 226 ? -12.445 -2.832 14.469 1 95.5 226 SER B C 1
ATOM 3725 O O . SER B 1 226 ? -12.195 -3.004 15.664 1 95.5 226 SER B O 1
ATOM 3727 N N . PHE B 1 227 ? -11.562 -2.416 13.641 1 96 227 PHE B N 1
ATOM 3728 C CA . PHE B 1 227 ? -10.234 -1.973 14.047 1 96 227 PHE B CA 1
ATOM 3729 C C . PHE B 1 227 ? -9.883 -0.642 13.391 1 96 227 PHE B C 1
ATOM 3731 O O . PHE B 1 227 ? -10.5 -0.254 12.391 1 96 227 PHE B O 1
ATOM 3738 N N . HIS B 1 228 ? -8.945 0.051 13.969 1 94.56 228 HIS B N 1
ATOM 3739 C CA . HIS B 1 228 ? -8.492 1.306 13.375 1 94.56 228 HIS B CA 1
ATOM 3740 C C . HIS B 1 228 ? -7.156 1.129 12.664 1 94.56 228 HIS B C 1
ATOM 3742 O O . HIS B 1 228 ? -6.445 0.151 12.906 1 94.56 228 HIS B O 1
ATOM 3748 N N . MET B 1 229 ? -6.852 2.029 11.805 1 94.12 229 MET B N 1
ATOM 3749 C CA . MET B 1 229 ? -5.57 2.043 11.102 1 94.12 229 MET B CA 1
ATOM 3750 C C . MET B 1 229 ? -4.824 3.35 11.352 1 94.12 229 MET B C 1
ATOM 3752 O O . MET B 1 229 ? -4.258 3.934 10.43 1 94.12 229 MET B O 1
ATOM 3756 N N . GLY B 1 230 ? -4.898 3.777 12.602 1 92.56 230 GLY B N 1
ATOM 3757 C CA . GLY B 1 230 ? -4.172 4.984 12.969 1 92.56 230 GLY B CA 1
ATOM 3758 C C . GLY B 1 230 ? -5.023 6.238 12.891 1 92.56 230 GLY B C 1
ATOM 3759 O O . GLY B 1 230 ? -6.211 6.168 12.562 1 92.56 230 GLY B O 1
ATOM 3760 N N . PRO B 1 231 ? -4.43 7.359 13.172 1 91.56 231 PRO B N 1
ATOM 3761 C CA . PRO B 1 231 ? -5.195 8.594 13.336 1 91.56 231 PRO B CA 1
ATOM 3762 C C . PRO B 1 231 ? -5.461 9.312 12.016 1 91.56 231 PRO B C 1
ATOM 3764 O O . PRO B 1 231 ? -6.262 10.25 11.961 1 91.56 231 PRO B O 1
ATOM 3767 N N . ARG B 1 232 ? -4.812 8.969 10.992 1 92.69 232 ARG B N 1
ATOM 3768 C CA . ARG B 1 232 ? -4.957 9.633 9.703 1 92.69 232 ARG B CA 1
ATOM 3769 C C . ARG B 1 232 ? -6.078 9 8.883 1 92.69 232 ARG B C 1
ATOM 3771 O O . ARG B 1 232 ? -6.332 7.801 8.992 1 92.69 232 ARG B O 1
ATOM 3778 N N . ILE B 1 233 ? -6.676 9.766 8.07 1 90.88 233 ILE B N 1
ATOM 3779 C CA . ILE B 1 233 ? -7.711 9.266 7.172 1 90.88 233 ILE B CA 1
ATOM 3780 C C . ILE B 1 233 ? -7.07 8.703 5.902 1 90.88 233 ILE B C 1
ATOM 3782 O O . ILE B 1 233 ? -6.551 9.461 5.078 1 90.88 233 ILE B O 1
ATOM 3786 N N . LEU B 1 234 ? -7.176 7.434 5.809 1 94.19 234 LEU B N 1
ATOM 3787 C CA . LEU B 1 234 ? -6.637 6.801 4.609 1 94.19 234 LEU B CA 1
ATOM 3788 C C . LEU B 1 234 ? -7.68 6.781 3.494 1 94.19 234 LEU B C 1
ATOM 3790 O O . LEU B 1 234 ? -8.859 6.551 3.748 1 94.19 234 LEU B O 1
ATOM 3794 N N . ARG B 1 235 ? -7.234 7.039 2.314 1 93.44 235 ARG B N 1
ATOM 3795 C CA . ARG B 1 235 ? -8.102 6.754 1.178 1 93.44 235 ARG B CA 1
ATOM 3796 C C . ARG B 1 235 ? -8.484 5.277 1.136 1 93.44 235 ARG B C 1
ATOM 3798 O O . ARG B 1 235 ? -7.742 4.426 1.634 1 93.44 235 ARG B O 1
ATOM 3805 N N . ALA B 1 236 ? -9.547 4.984 0.484 1 93.69 236 ALA B N 1
ATOM 3806 C CA . ALA B 1 236 ? -10.094 3.631 0.488 1 93.69 236 ALA B CA 1
ATOM 3807 C C . ALA B 1 236 ? -9.094 2.637 -0.098 1 93.69 236 ALA B C 1
ATOM 3809 O O . ALA B 1 236 ? -8.891 1.551 0.449 1 93.69 236 ALA B O 1
ATOM 3810 N N . GLU B 1 237 ? -8.453 2.969 -1.201 1 95.12 237 GLU B N 1
ATOM 3811 C CA . GLU B 1 237 ? -7.492 2.064 -1.834 1 95.12 237 GLU B CA 1
ATOM 3812 C C . GLU B 1 237 ? -6.27 1.85 -0.949 1 95.12 237 GLU B C 1
ATOM 3814 O O . GLU B 1 237 ? -5.715 0.749 -0.903 1 95.12 237 GLU B O 1
ATOM 3819 N N . THR B 1 238 ? -5.855 2.906 -0.233 1 96.44 238 THR B N 1
ATOM 3820 C CA . THR B 1 238 ? -4.734 2.795 0.692 1 96.44 238 THR B CA 1
ATOM 3821 C C . THR B 1 238 ? -5.098 1.907 1.879 1 96.44 238 THR B C 1
ATOM 3823 O O . THR B 1 238 ? -4.301 1.064 2.299 1 96.44 238 THR B O 1
ATOM 3826 N N . ALA B 1 239 ? -6.305 2.129 2.326 1 96.81 239 ALA B N 1
ATOM 3827 C CA . ALA B 1 239 ? -6.777 1.344 3.461 1 96.81 239 ALA B CA 1
ATOM 3828 C C . ALA B 1 239 ? -6.746 -0.15 3.148 1 96.81 239 ALA B C 1
ATOM 3830 O O . ALA B 1 239 ? -6.34 -0.958 3.988 1 96.81 239 ALA B O 1
ATOM 3831 N N . GLY B 1 240 ? -7.215 -0.537 1.981 1 97.56 240 GLY B N 1
ATOM 3832 C CA . GLY B 1 240 ? -7.176 -1.933 1.574 1 97.56 240 GLY B CA 1
ATOM 3833 C C . GLY B 1 240 ? -5.777 -2.516 1.577 1 97.56 240 GLY B C 1
ATOM 3834 O O . GLY B 1 240 ? -5.555 -3.609 2.102 1 97.56 240 GLY B O 1
ATOM 3835 N N . LEU B 1 241 ? -4.828 -1.801 1.035 1 97.44 241 LEU B N 1
ATOM 3836 C CA . LEU B 1 241 ? -3.447 -2.264 0.932 1 97.44 241 LEU B CA 1
ATOM 3837 C C . LEU B 1 241 ? -2.807 -2.373 2.311 1 97.44 241 LEU B C 1
ATOM 3839 O O . LEU B 1 241 ? -2.111 -3.348 2.602 1 97.44 241 LEU B O 1
ATOM 3843 N N . VAL B 1 242 ? -3.084 -1.395 3.15 1 97.94 242 VAL B N 1
ATOM 3844 C CA . VAL B 1 242 ? -2.551 -1.383 4.508 1 97.94 242 VAL B CA 1
ATOM 3845 C C . VAL B 1 242 ? -3.127 -2.555 5.301 1 97.94 242 VAL B C 1
ATOM 3847 O O . VAL B 1 242 ? -2.395 -3.266 5.992 1 97.94 242 VAL B O 1
ATOM 3850 N N . ALA B 1 243 ? -4.391 -2.744 5.148 1 98 243 ALA B N 1
ATOM 3851 C CA . ALA B 1 243 ? -5.047 -3.82 5.887 1 98 243 ALA B CA 1
ATOM 3852 C C . ALA B 1 243 ? -4.492 -5.184 5.477 1 98 243 ALA B C 1
ATOM 3854 O O . ALA B 1 243 ? -4.242 -6.039 6.328 1 98 243 ALA B O 1
ATOM 3855 N N . VAL B 1 244 ? -4.301 -5.391 4.18 1 98.44 244 VAL B N 1
ATOM 3856 C CA . VAL B 1 244 ? -3.736 -6.648 3.703 1 98.44 244 VAL B CA 1
ATOM 3857 C C . VAL B 1 244 ? -2.312 -6.812 4.23 1 98.44 244 VAL B C 1
ATOM 3859 O O . VAL B 1 244 ? -1.925 -7.898 4.668 1 98.44 244 VAL B O 1
ATOM 3862 N N . THR B 1 245 ? -1.547 -5.75 4.195 1 98.44 245 THR B N 1
ATOM 3863 C CA . THR B 1 245 ? -0.182 -5.781 4.707 1 98.44 245 THR B CA 1
ATOM 3864 C C . THR B 1 245 ? -0.166 -6.18 6.18 1 98.44 245 THR B C 1
ATOM 3866 O O . THR B 1 245 ? 0.625 -7.035 6.59 1 98.44 245 THR B O 1
ATOM 3869 N N . LEU B 1 246 ? -1.041 -5.598 6.969 1 98.12 246 LEU B N 1
ATOM 3870 C CA . LEU B 1 246 ? -1.113 -5.898 8.398 1 98.12 246 LEU B CA 1
ATOM 3871 C C . LEU B 1 246 ? -1.523 -7.348 8.625 1 98.12 246 LEU B C 1
ATOM 3873 O O . LEU B 1 246 ? -0.958 -8.031 9.484 1 98.12 246 LEU B O 1
ATOM 3877 N N . MET B 1 247 ? -2.49 -7.82 7.859 1 97.81 247 MET B N 1
ATOM 3878 C CA . MET B 1 247 ? -2.9 -9.219 7.973 1 97.81 247 MET B CA 1
ATOM 3879 C C . MET B 1 247 ? -1.735 -10.148 7.668 1 97.81 247 MET B C 1
ATOM 3881 O O . MET B 1 247 ? -1.524 -11.141 8.375 1 97.81 247 MET B O 1
ATOM 3885 N N . GLN B 1 248 ? -0.984 -9.836 6.613 1 97.56 248 GLN B N 1
ATOM 3886 C CA . GLN B 1 248 ? 0.156 -10.664 6.238 1 97.56 248 GLN B CA 1
ATOM 3887 C C . GLN B 1 248 ? 1.259 -10.594 7.289 1 97.56 248 GLN B C 1
ATOM 3889 O O . GLN B 1 248 ? 1.969 -11.57 7.52 1 97.56 248 GLN B O 1
ATOM 3894 N N . ALA B 1 249 ? 1.411 -9.445 7.918 1 97.12 249 ALA B N 1
ATOM 3895 C CA . ALA B 1 249 ? 2.418 -9.266 8.961 1 97.12 249 ALA B CA 1
ATOM 3896 C C . ALA B 1 249 ? 2.082 -10.094 10.195 1 97.12 249 ALA B C 1
ATOM 3898 O O . ALA B 1 249 ? 2.973 -10.68 10.82 1 97.12 249 ALA B O 1
ATOM 3899 N N . TYR B 1 250 ? 0.798 -10.18 10.508 1 97.06 250 TYR B N 1
ATOM 3900 C CA . TYR B 1 250 ? 0.405 -10.781 11.773 1 97.06 250 TYR B CA 1
ATOM 3901 C C . TYR B 1 250 ? 0.04 -12.25 11.586 1 97.06 250 TYR B C 1
ATOM 3903 O O . TYR B 1 250 ? 0.24 -13.07 12.492 1 97.06 250 TYR B O 1
ATOM 3911 N N . LEU B 1 251 ? -0.546 -12.57 10.391 1 97.06 251 LEU B N 1
ATOM 3912 C CA . LEU B 1 251 ? -1.083 -13.914 10.211 1 97.06 251 LEU B CA 1
ATOM 3913 C C . LEU B 1 251 ? -0.425 -14.609 9.023 1 97.06 251 LEU B C 1
ATOM 3915 O O . LEU B 1 251 ? -0.626 -15.805 8.805 1 97.06 251 LEU B O 1
ATOM 3919 N N . GLY B 1 252 ? 0.33 -13.789 8.227 1 95.56 252 GLY B N 1
ATOM 3920 C CA . GLY B 1 252 ? 0.825 -14.32 6.965 1 95.56 252 GLY B CA 1
ATOM 3921 C C . GLY B 1 252 ? 2.334 -14.469 6.934 1 95.56 252 GLY B C 1
ATOM 3922 O O . GLY B 1 252 ? 2.934 -14.992 7.875 1 95.56 252 GLY B O 1
ATOM 3923 N N . ASP B 1 253 ? 2.875 -14.117 5.816 1 92.5 253 ASP B N 1
ATOM 3924 C CA . ASP B 1 253 ? 4.258 -14.492 5.547 1 92.5 253 ASP B CA 1
ATOM 3925 C C . ASP B 1 253 ? 5.172 -13.273 5.551 1 92.5 253 ASP B C 1
ATOM 3927 O O . ASP B 1 253 ? 6.305 -13.336 5.062 1 92.5 253 ASP B O 1
ATOM 3931 N N . LEU B 1 254 ? 4.66 -12.102 6.059 1 92.31 254 LEU B N 1
ATOM 3932 C CA . LEU B 1 254 ? 5.547 -10.953 6.234 1 92.31 254 LEU B CA 1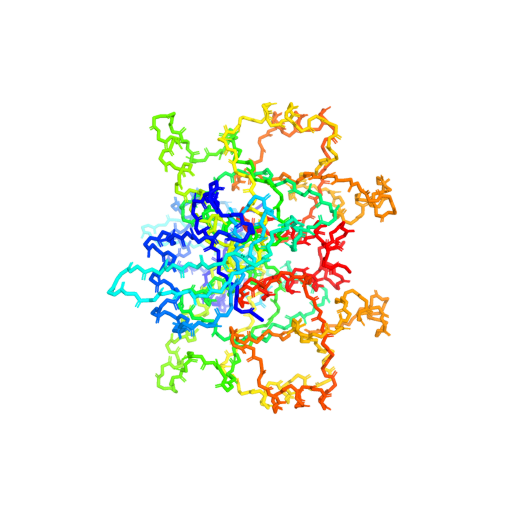
ATOM 3933 C C . LEU B 1 254 ? 6.199 -10.977 7.613 1 92.31 254 LEU B C 1
ATOM 3935 O O . LEU B 1 254 ? 7.055 -10.141 7.914 1 92.31 254 LEU B O 1
ATOM 3939 N N . SER B 1 255 ? 5.906 -11.883 8.578 1 77.5 255 SER B N 1
ATOM 3940 C CA . SER B 1 255 ? 6.41 -12 9.945 1 77.5 255 SER B CA 1
ATOM 3941 C C . SER B 1 255 ? 7.605 -12.945 10.016 1 77.5 255 SER B C 1
ATOM 3943 O O . SER B 1 255 ? 7.746 -13.836 9.18 1 77.5 255 SER B O 1
#

Organism: Persicimonas caeni (NCBI:txid2292766)

Radius of gyration: 24.83 Å; Cα contacts (8 Å, |Δi|>4): 1117; chains: 2; bounding box: 56×76×60 Å

Nearest PDB structures (foldseek):
  5o96-assembly4_G  TM=8.735E-01  e=2.577E-26  Legionella pneumophila
  4e8b-assembly1_A  TM=8.553E-01  e=1.320E-24  Escherichia coli K-12
  1vhk-assembly3_C  TM=8.127E-01  e=1.599E-22  Bacillus subtilis
  1vhy-assembly3_B  TM=8.186E-01  e=1.329E-22  Haemophilus influenzae
  3kw2-assembly1_B  TM=8.677E-01  e=1.121E-18  Porphyromonas gingivalis ATCC 33277

Sequence (510 aa):
MRRAPLETEEMPPEGRVGQRFRLPERVAHYLRDVLRMQVGDRVELFDGSGRVVVAEVAAVANDQVAVDVQLDRYTERGESPCAVTLVQAIPKGKRWEMVLEKATELGVARVIPLETTRTVVHISDAKVDRKLDRWERVVNAAARQCERTITPEITEPMSLDEALETLADVPSFVAHTRGDSPSLEALLDEANLLDERPEAAAIWIGPEGGFDDDEVAALKEAGVDSFHMGPRILRAETAGLVAVTLMQAYLGDLSMRRAPLETEEMPPEGRVGQRFRLPERVAHYLRDVLRMQVGDRVELFDGSGRVVVAEVAAVANDQVAVDVQLDRYTERGESPCAVTLVQAIPKGKRWEMVLEKATELGVARVIPLETTRTVVHISDAKVDRKLDRWERVVNAAARQCERTITPEITEPMSLDEALETLADVPSFVAHTRGDSPSLEALLDEANLLDERPEAAAIWIGPEGGFDDDEVAALKEAGVDSFHMGPRILRAETAGLVAVTLMQAYLGDLS

Solvent-accessible surface area (backbone atoms only — not comparable to full-atom values): 26186 Å² total; per-residue (Å²): 127,55,74,43,52,38,58,100,47,68,72,52,90,55,68,35,64,78,26,67,40,72,47,56,57,72,46,22,47,43,41,46,73,70,64,57,59,48,68,70,38,59,37,35,35,26,35,33,80,17,44,34,32,35,24,28,32,66,41,78,50,106,71,43,27,30,31,34,26,70,38,72,44,78,42,72,45,48,61,37,77,22,40,32,32,41,35,31,30,52,46,72,81,78,41,41,61,50,40,46,29,51,37,40,41,66,30,37,42,29,39,35,36,33,48,55,94,56,40,82,66,74,78,50,78,90,48,44,62,64,49,48,53,52,49,48,51,46,31,45,52,27,17,42,70,21,59,30,22,50,45,54,48,71,54,72,74,31,46,62,66,56,46,51,60,72,44,61,91,41,56,38,35,30,62,38,81,72,78,86,45,46,23,52,63,57,50,35,48,75,70,44,33,63,81,51,62,51,65,43,36,34,40,35,34,43,28,85,73,36,68,52,72,67,54,49,50,52,38,47,75,74,64,36,45,57,17,27,74,39,83,34,49,58,54,42,54,54,43,47,51,48,50,49,48,51,46,22,40,64,51,29,50,35,83,128,54,74,42,52,48,53,100,42,70,73,53,90,55,69,34,63,81,27,68,40,72,48,57,57,72,38,22,47,43,41,46,72,71,64,56,58,48,69,71,38,59,36,34,34,28,35,34,80,15,46,35,33,35,24,28,31,65,41,78,50,100,70,41,28,31,31,34,26,70,38,69,43,77,44,71,47,48,61,37,76,22,39,31,31,43,35,32,30,52,47,69,83,78,42,41,62,50,39,45,30,52,36,39,43,65,30,38,43,29,38,36,37,32,48,54,95,55,42,82,65,75,80,52,77,90,46,43,62,64,49,47,53,52,50,48,52,44,32,44,52,27,15,45,71,20,58,29,21,51,44,54,47,70,55,71,75,29,46,62,67,54,47,51,59,72,44,62,91,40,55,40,34,30,62,37,80,71,78,87,46,46,22,52,64,56,50,35,49,75,69,46,33,62,82,52,61,50,66,43,35,34,42,36,34,44,29,86,74,38,69,51,72,68,55,49,49,52,39,46,74,72,62,37,44,58,17,26,73,38,83,34,49,58,53,43,55,54,43,47,51,48,51,49,47,50,48,23,41,64,53,29,50,36,83

Secondary structure (DSSP, 8-state):
-EEEE--SS---TT-STT-EEEPPHHHHHIIIIIS---TT-EEEEE-SBSEEEEEEEEEEETTEEEEEEEEEEE--TT--SSEEEEEEE--STTHHHHHHHHHHHTT-SEEEEEE-TT-S----HHHHHHHHHHHHHHHHHHHHHHT-SBPPEEPPPEEHHHHHHHTTTS-EEEE--SSSPPBHHHHHHHTTTTTS--SEEEEEE--TT---HHHHHHHHHTTPEEEB--SS---HHHHHHHHHHHHHHHHSS--/-EEEE-TTSPPPTT--TT-EEEPPHHHHHIIIIIS---TT-EEEEE-SBSEEEEEEEEEEETTEEEEEEEEEEE--TT--SSEEEEEEE--STTHHHHHHHHHHHTT-SEEEEEE-TT-S----HHHHHHHHHHHHHHHHHHHHHTT-SBPPEEPPPEEHHHHHHHTTTS-EEEE--SSSPPBHHHHHHHTTTTTS--SEEEEEE--TT---HHHHHHHHHTTPEEEB--SS---HHHHHHHHHHHHHHHHSS--

Foldseek 3Di:
DAEFELFQDPDDPQLDAQGKDKHDQVRLCCCCPPVVDDAQDWYWYFHQAQKIWIWGFHDRDPRITMTHTHDIDGHQPPAWQAAEEEEAAQEDDPLNLVLLLLLLLLHHQEYEHEDAPPRPDDDDPVCQVVVVVVSQNSQRVSCRVSVGRHGHYYDGHDYLVRVLVVCQPAAEAEEDQDDDFAAPLVVCVVVVCLVVPDNYHYYYFYAPVDHDPVSVVVCVVSVHGYHYDDNDDDHRSRVSSVVSNVCCCRRTDVD/DAEFELAQDPDDPQLDAQGKDKRPLVRLCCCCPPVVDDAQDWYWYFHQAQKIWIWGFHDRDPRITMTHTHDIDGHQPPAWQAAEEEEAAQEDDPLNLVLLLLLLLLHHQEYEHEDAPPRPDDDDPVCQVVVVVVSQNSQRVSCRVSVGRHGHYYDGHDYLVRVLVVCQPAAEAEEDQDDDFAAPLVVCVVVVCLVVPDNYHYYYFYAPVDHDPVSVVVCVVSVHGYHYDDNDDDHRSRVSSVVSNVCCCRRTDVD